Protein AF-A0A202DXR7-F1 (afdb_monomer_lite)

Radius of gyration: 32.99 Å; chains: 1; bounding box: 79×86×83 Å

Foldseek 3Di:
DDPPPVVVVVVVVVVVVVVVVVVVVVVVVVVVVVCVVPVDDPVVVVVVVVVVVVVVPDDDDDPPPDFDAKAWDDQAFEAEEQPDDDDAAQDCPSPPLLGKDKGFGHQQPTVQAWIKIWYWYDYLWWTKIKIDTQHQDDPPPPPPPVDPVQFKWKWKFWDFQWTWIWIWGAPPDQFTFIKIFTADPVCNDQLAPQCDDPPCPPPPVHRVDIDTQVVVVKGKGWAQDPVNRGIMIMIIGTCVSVDVDSVRRDDQADKIFMDIDTDHNPCPDDGPPSPDDDPPDGGHIYHYHHDNPQDRDAMWMDGGVPDIFRWDWDQPPVPRGTDTDGDDDDDDFAQEDLEQEAEAFPDPDDFPLDCVRADPLRWDWFWDDDDDDATWTWIWGWYDDFWKIKIKIWTFAQAADDPFWWKWKWWQEVHIWTFIDHQPATDIPNHGCVVVVKDKHKDQDPVRRTIMMIIMDTLVVVYVVRTDDPAKTFMKMWGDHPPGDITIYNFDPPDPDQDSVDSVGGHIYGYDHDRPPDRDPRPPPPDGDDDDDDDPPDWDKFADDDDDDDDADPQWDDDGIQTAEEADDDQPLDCPRPDCPRWDKGDSHCVPCVQAFIWIWYWYDYPPDIDIHIRTRHPQAQEDEDPDPPPTHWDWDWGDDQKTKIWIWGAYPPPRDIDIDIDIGGPDPDDDDDDPDDDDDPPDDDHDHDDPPDPDD

pLDDT: mean 71.06, std 22.73, range [22.58, 98.31]

Structure (mmCIF, N/CA/C/O backbone):
data_AF-A0A202DXR7-F1
#
_entry.id   AF-A0A202DXR7-F1
#
loop_
_atom_site.group_PDB
_atom_site.id
_atom_site.type_symbol
_atom_site.label_atom_id
_atom_site.label_alt_id
_atom_site.label_comp_id
_atom_site.label_asym_id
_atom_site.label_entity_id
_atom_site.label_seq_id
_atom_site.pdbx_PDB_ins_code
_atom_site.Cartn_x
_atom_site.Cartn_y
_atom_site.Cartn_z
_atom_site.occupancy
_atom_site.B_iso_or_equiv
_atom_site.auth_seq_id
_atom_site.auth_comp_id
_atom_site.auth_asym_id
_atom_site.auth_atom_id
_atom_site.pdbx_PDB_model_num
ATOM 1 N N . MET A 1 1 ? 44.905 58.513 -48.035 1.00 42.97 1 MET A N 1
ATOM 2 C CA . MET A 1 1 ? 44.696 58.182 -46.609 1.00 42.97 1 MET A CA 1
ATOM 3 C C . MET A 1 1 ? 43.229 58.398 -46.308 1.00 42.97 1 MET A C 1
ATOM 5 O O . MET A 1 1 ? 42.722 59.482 -46.563 1.00 42.97 1 MET A O 1
ATOM 9 N N . ASP A 1 2 ? 42.555 57.321 -45.926 1.00 43.19 2 ASP A N 1
ATOM 10 C CA . ASP A 1 2 ? 41.107 57.145 -46.034 1.00 43.19 2 ASP A CA 1
ATOM 11 C C . ASP A 1 2 ? 40.354 57.804 -44.864 1.00 43.19 2 ASP A C 1
ATOM 13 O O . ASP A 1 2 ? 40.697 57.581 -43.702 1.00 43.19 2 ASP A O 1
ATOM 17 N N . ARG A 1 3 ? 39.363 58.654 -45.163 1.00 46.31 3 ARG A N 1
ATOM 18 C CA . ARG A 1 3 ? 38.649 59.510 -44.186 1.00 46.31 3 ARG A CA 1
ATOM 19 C C . ARG A 1 3 ? 37.476 58.808 -43.482 1.00 46.31 3 ARG A C 1
ATOM 21 O O . ARG A 1 3 ? 36.830 59.425 -42.639 1.00 46.31 3 ARG A O 1
ATOM 28 N N . ASP A 1 4 ? 37.223 57.536 -43.786 1.00 56.22 4 ASP A N 1
ATOM 29 C CA . ASP A 1 4 ? 36.010 56.831 -43.350 1.00 56.22 4 ASP A CA 1
ATOM 30 C C . ASP A 1 4 ? 36.151 55.993 -42.064 1.00 56.22 4 ASP A C 1
ATOM 32 O O . ASP A 1 4 ? 35.148 55.600 -41.461 1.00 56.22 4 ASP A O 1
ATOM 36 N N . SER A 1 5 ? 37.368 55.746 -41.568 1.00 50.78 5 SER A N 1
ATOM 37 C CA . SER A 1 5 ? 37.558 54.911 -40.370 1.00 50.78 5 SER A CA 1
ATOM 38 C C . SER A 1 5 ? 37.240 55.645 -39.060 1.00 50.78 5 SER A C 1
ATOM 40 O O . SER A 1 5 ? 36.749 55.034 -38.110 1.00 50.78 5 SER A O 1
ATOM 42 N N . THR A 1 6 ? 37.420 56.966 -39.008 1.00 56.97 6 THR A N 1
ATOM 43 C CA . THR A 1 6 ? 37.211 57.767 -37.791 1.00 56.97 6 THR A CA 1
ATOM 44 C C . THR A 1 6 ? 35.728 57.916 -37.436 1.00 56.97 6 THR A C 1
ATOM 46 O O . THR A 1 6 ? 35.364 57.874 -36.264 1.00 56.97 6 THR A O 1
ATOM 49 N N . SER A 1 7 ? 34.842 58.013 -38.430 1.00 64.44 7 SER A N 1
ATOM 50 C CA . SER A 1 7 ? 33.392 58.194 -38.228 1.00 64.44 7 SER A CA 1
ATOM 51 C C . SER A 1 7 ? 32.718 56.965 -37.593 1.00 64.44 7 SER A C 1
ATOM 53 O O . SER A 1 7 ? 31.820 57.099 -36.755 1.00 64.44 7 SER A O 1
ATOM 55 N N . ARG A 1 8 ? 33.190 55.753 -37.919 1.00 65.06 8 ARG A N 1
ATOM 56 C CA . ARG A 1 8 ? 32.649 54.499 -37.369 1.00 65.06 8 ARG A CA 1
ATOM 57 C C . ARG A 1 8 ? 33.002 54.302 -35.898 1.00 65.06 8 ARG A C 1
ATOM 59 O O . ARG A 1 8 ? 32.138 53.901 -35.120 1.00 65.06 8 ARG A O 1
ATOM 66 N N . THR A 1 9 ? 34.227 54.639 -35.505 1.00 70.75 9 THR A N 1
ATOM 67 C CA . THR A 1 9 ? 34.692 54.494 -34.119 1.00 70.75 9 THR A CA 1
ATOM 68 C C . THR A 1 9 ? 33.951 55.441 -33.177 1.00 70.75 9 THR A C 1
ATOM 70 O O . THR A 1 9 ? 33.539 55.029 -32.095 1.00 70.75 9 THR A O 1
ATOM 73 N N . TRP A 1 10 ? 33.668 56.672 -33.618 1.00 76.88 10 TRP A N 1
ATOM 74 C CA . TRP A 1 10 ? 32.883 57.628 -32.830 1.00 76.88 10 TRP A CA 1
ATOM 75 C C . TRP A 1 10 ? 31.425 57.199 -32.647 1.00 76.88 10 TRP A C 1
ATOM 77 O O . TRP A 1 10 ? 30.888 57.338 -31.553 1.00 76.88 10 TRP A O 1
ATOM 87 N N . ARG A 1 11 ? 30.789 56.606 -33.665 1.00 69.75 11 ARG A N 1
ATOM 88 C CA . ARG A 1 11 ? 29.403 56.111 -33.551 1.00 69.75 11 ARG A CA 1
ATOM 89 C C . ARG A 1 11 ? 29.277 54.916 -32.605 1.00 69.75 11 ARG A C 1
ATOM 91 O O . ARG A 1 11 ? 28.307 54.841 -31.856 1.00 69.75 11 ARG A O 1
ATOM 98 N N . ILE A 1 12 ? 30.260 54.014 -32.606 1.00 76.38 12 ILE A N 1
ATOM 99 C CA . ILE A 1 12 ? 30.297 52.865 -31.686 1.00 76.38 12 ILE A CA 1
ATOM 100 C C . ILE A 1 12 ? 30.584 53.335 -30.255 1.00 76.38 12 ILE A C 1
ATOM 102 O O . ILE A 1 12 ? 29.901 52.906 -29.327 1.00 76.38 12 ILE A O 1
ATOM 106 N N . GLY A 1 13 ? 31.525 54.269 -30.077 1.00 83.38 13 GLY A N 1
ATOM 107 C CA . GLY A 1 13 ? 31.811 54.870 -28.772 1.00 83.38 13 GLY A CA 1
ATOM 108 C C . GLY A 1 13 ? 30.601 55.600 -28.185 1.00 83.38 13 GLY A C 1
ATOM 109 O O . GLY A 1 13 ? 30.273 55.406 -27.018 1.00 83.38 13 GLY A O 1
ATOM 110 N N . PHE A 1 14 ? 29.878 56.366 -29.006 1.00 79.12 14 PHE A N 1
ATOM 111 C CA . PHE A 1 14 ? 28.691 57.099 -28.566 1.00 79.12 14 PHE A CA 1
ATOM 112 C C . PHE A 1 14 ? 27.531 56.163 -28.194 1.00 79.12 14 PHE A C 1
ATOM 114 O O . PHE A 1 14 ? 26.875 56.376 -27.178 1.00 79.12 14 PHE A O 1
ATOM 121 N N . ALA A 1 15 ? 27.311 55.085 -28.958 1.00 73.31 15 ALA A N 1
ATOM 122 C CA . ALA A 1 15 ? 26.285 54.086 -28.651 1.00 73.31 15 ALA A CA 1
ATOM 123 C C . ALA A 1 15 ? 26.587 53.299 -27.362 1.00 73.31 15 ALA A C 1
ATOM 125 O O . ALA A 1 15 ? 25.678 53.041 -26.574 1.00 73.31 15 ALA A O 1
ATOM 126 N N . LEU A 1 16 ? 27.858 52.962 -27.114 1.00 73.88 16 LEU A N 1
ATOM 127 C CA . LEU A 1 16 ? 28.284 52.310 -25.871 1.00 73.88 16 LEU A CA 1
ATOM 128 C C . LEU A 1 16 ? 28.135 53.242 -24.665 1.00 73.88 16 LEU A C 1
ATOM 130 O O . LEU A 1 16 ? 27.631 52.818 -23.627 1.00 73.88 16 LEU A O 1
ATOM 134 N N . PHE A 1 17 ? 28.496 54.519 -24.813 1.00 82.00 17 PHE A N 1
ATOM 135 C CA . PHE A 1 17 ? 28.353 55.506 -23.745 1.00 82.00 17 PHE A CA 1
ATOM 136 C C . PHE A 1 17 ? 26.879 55.733 -23.371 1.00 82.00 17 PHE A C 1
ATOM 138 O O . PHE A 1 17 ? 26.528 55.722 -22.192 1.00 82.00 17 PHE A O 1
ATOM 145 N N . PHE A 1 18 ? 25.991 55.840 -24.366 1.00 72.38 18 PHE A N 1
ATOM 146 C CA . PHE A 1 18 ? 24.551 55.994 -24.135 1.00 72.38 18 PHE A CA 1
ATOM 147 C C . PHE A 1 18 ? 23.912 54.729 -23.537 1.00 72.38 18 PHE A C 1
ATOM 149 O O . PHE A 1 18 ? 23.073 54.822 -22.643 1.00 72.38 18 PHE A O 1
ATOM 156 N N . GLY A 1 19 ? 24.346 53.541 -23.975 1.00 76.19 19 GLY A N 1
ATOM 157 C CA . GLY A 1 19 ? 23.908 52.267 -23.400 1.00 76.19 19 GLY A CA 1
ATOM 158 C C . GLY A 1 19 ? 24.301 52.112 -21.927 1.00 76.19 19 GLY A C 1
ATOM 159 O O . GLY A 1 19 ? 23.486 51.667 -21.119 1.00 76.19 19 GLY A O 1
ATOM 160 N N . MET A 1 20 ? 25.511 52.542 -21.551 1.00 70.81 20 MET A N 1
ATOM 161 C CA . MET A 1 20 ? 25.940 52.543 -20.148 1.00 70.81 20 MET A CA 1
ATOM 162 C C . MET A 1 20 ? 25.184 53.570 -19.306 1.00 70.81 20 MET A C 1
ATOM 164 O O . MET A 1 20 ? 24.807 53.243 -18.186 1.00 70.81 20 MET A O 1
ATOM 168 N N . ALA A 1 21 ? 24.908 54.768 -19.829 1.00 69.25 21 ALA A N 1
ATOM 169 C CA . ALA A 1 21 ? 24.145 55.791 -19.109 1.00 69.25 21 ALA A CA 1
ATOM 170 C C . ALA A 1 21 ? 22.704 55.337 -18.803 1.00 69.25 21 ALA A C 1
ATOM 172 O O . ALA A 1 21 ? 22.210 55.548 -17.696 1.00 69.25 21 ALA A O 1
ATOM 173 N N . ILE A 1 22 ? 22.055 54.640 -19.744 1.00 64.56 22 ILE A N 1
ATOM 174 C CA . ILE A 1 22 ? 20.719 54.055 -19.544 1.00 64.56 22 ILE A CA 1
ATOM 175 C C . ILE A 1 22 ? 20.762 52.912 -18.520 1.00 64.56 22 ILE A C 1
ATOM 177 O O . ILE A 1 22 ? 19.885 52.841 -17.660 1.00 64.56 22 ILE A O 1
ATOM 181 N N . MET A 1 23 ? 21.789 52.051 -18.554 1.00 62.31 23 MET A N 1
ATOM 182 C CA . MET A 1 23 ? 21.983 51.033 -17.510 1.00 62.31 23 MET A CA 1
ATOM 183 C C . MET A 1 23 ? 22.217 51.657 -16.132 1.00 62.31 23 MET A C 1
ATOM 185 O O . MET A 1 23 ? 21.653 51.175 -15.155 1.00 62.31 23 MET A O 1
ATOM 189 N N . PHE A 1 24 ? 22.993 52.739 -16.044 1.00 69.44 24 PHE A N 1
ATOM 190 C CA . PHE A 1 24 ? 23.262 53.431 -14.781 1.00 69.44 24 PHE A CA 1
ATOM 191 C C . PHE A 1 24 ? 21.993 54.065 -14.197 1.00 69.44 24 PHE A C 1
ATOM 193 O O . PHE A 1 24 ? 21.744 53.948 -13.001 1.00 69.44 24 PHE A O 1
ATOM 200 N N . ALA A 1 25 ? 21.135 54.651 -15.039 1.00 63.12 25 ALA A N 1
ATOM 201 C CA . ALA A 1 25 ? 19.832 55.170 -14.621 1.00 63.12 25 ALA A CA 1
ATOM 202 C C . ALA A 1 25 ? 18.863 54.053 -14.165 1.00 63.12 25 ALA A C 1
ATOM 204 O O . ALA A 1 25 ? 18.104 54.228 -13.208 1.00 63.12 25 ALA A O 1
ATOM 205 N N . PHE A 1 26 ? 18.915 52.875 -14.801 1.00 56.16 26 PHE A N 1
ATOM 206 C CA . PHE A 1 26 ? 18.119 51.704 -14.406 1.00 56.16 26 PHE A CA 1
ATOM 207 C C . PHE A 1 26 ? 18.614 51.030 -13.119 1.00 56.16 26 PHE A C 1
ATOM 209 O O . PHE A 1 26 ? 17.803 50.495 -12.365 1.00 56.16 26 PHE A O 1
ATOM 216 N N . LEU A 1 27 ? 19.925 51.048 -12.855 1.00 58.19 27 LEU A N 1
ATOM 217 C CA . LEU A 1 27 ? 20.483 50.541 -11.601 1.00 58.19 27 LEU A CA 1
ATOM 218 C C . LEU A 1 27 ? 20.248 51.514 -10.438 1.00 58.19 27 LEU A C 1
ATOM 220 O O . LEU A 1 27 ? 19.835 51.068 -9.370 1.00 58.19 27 LEU A O 1
ATOM 224 N N . ASN A 1 28 ? 20.420 52.825 -10.643 1.00 58.97 28 ASN A N 1
ATOM 225 C CA . ASN A 1 28 ? 20.212 53.812 -9.576 1.00 58.97 28 ASN A CA 1
ATOM 226 C C . ASN A 1 28 ? 18.749 53.904 -9.120 1.00 58.97 28 ASN A C 1
ATOM 228 O O . ASN A 1 28 ? 18.499 53.984 -7.922 1.00 58.97 28 ASN A O 1
ATOM 232 N N . SER A 1 29 ? 17.778 53.781 -10.032 1.00 51.03 29 SER A N 1
ATOM 233 C CA . SER A 1 29 ? 16.348 53.810 -9.669 1.00 51.03 29 SER A CA 1
ATOM 234 C C . SER A 1 29 ? 15.887 52.621 -8.812 1.00 51.03 29 SER A C 1
ATOM 236 O O . SER A 1 29 ? 14.853 52.706 -8.156 1.00 51.03 29 SER A O 1
ATOM 238 N N . ARG A 1 30 ? 16.645 51.514 -8.776 1.00 51.31 30 ARG A N 1
ATOM 239 C CA . ARG A 1 30 ? 16.371 50.376 -7.880 1.00 51.31 30 ARG A CA 1
ATOM 240 C C . ARG A 1 30 ? 17.119 50.446 -6.555 1.00 51.31 30 ARG A C 1
ATOM 242 O O . ARG A 1 30 ? 16.661 49.847 -5.588 1.00 51.31 30 ARG A O 1
ATOM 249 N N . ILE A 1 31 ? 18.244 51.153 -6.514 1.00 52.25 31 ILE A N 1
ATOM 250 C CA . ILE A 1 31 ? 19.050 51.322 -5.303 1.00 52.25 31 ILE A CA 1
ATOM 251 C C . ILE A 1 31 ? 18.395 52.353 -4.375 1.00 52.25 31 ILE A C 1
ATOM 253 O O . ILE A 1 31 ? 18.285 52.084 -3.184 1.00 52.25 31 ILE A O 1
ATOM 257 N N . GLU A 1 32 ? 17.848 53.454 -4.899 1.00 50.38 32 GLU A N 1
ATOM 258 C CA . GLU A 1 32 ? 17.132 54.441 -4.069 1.00 50.38 32 GLU A CA 1
ATOM 259 C C . GLU A 1 32 ? 15.885 53.848 -3.388 1.00 50.38 32 GLU A C 1
ATOM 261 O O . GLU A 1 32 ? 15.656 54.106 -2.213 1.00 50.38 32 GLU A O 1
ATOM 266 N N . TYR A 1 33 ? 15.151 52.949 -4.058 1.00 50.06 33 TYR A N 1
ATOM 267 C CA . TYR A 1 33 ? 13.984 52.269 -3.470 1.00 50.06 33 TYR A CA 1
ATOM 268 C C . TYR A 1 33 ? 14.343 51.320 -2.309 1.00 50.06 33 TYR A C 1
ATOM 270 O O . TYR A 1 33 ? 13.534 51.093 -1.413 1.00 50.06 33 TYR A O 1
ATOM 278 N N . VAL A 1 34 ? 15.552 50.747 -2.321 1.00 45.81 34 VAL A N 1
ATOM 279 C CA . VAL A 1 34 ? 16.030 49.836 -1.267 1.00 45.81 34 VAL A CA 1
ATOM 280 C C . VAL A 1 34 ? 16.657 50.611 -0.109 1.00 45.81 34 VAL A C 1
ATOM 282 O O . VAL A 1 34 ? 16.481 50.209 1.037 1.00 45.81 34 VAL A O 1
ATOM 285 N N . LEU A 1 35 ? 17.336 51.727 -0.385 1.00 51.41 35 LEU A N 1
ATOM 286 C CA . LEU A 1 35 ? 17.946 52.574 0.643 1.00 51.41 35 LEU A CA 1
ATOM 287 C C . LEU A 1 35 ? 16.897 53.379 1.438 1.00 51.41 35 LEU A C 1
ATOM 289 O O . LEU A 1 35 ? 17.038 53.507 2.653 1.00 51.41 35 LEU A O 1
ATOM 293 N N . ASP A 1 36 ? 15.799 53.815 0.806 1.00 53.91 36 ASP A N 1
ATOM 294 C CA . ASP A 1 36 ? 14.662 54.445 1.508 1.00 53.91 36 ASP A CA 1
ATOM 295 C C . ASP A 1 36 ? 13.905 53.460 2.418 1.00 53.91 36 ASP A C 1
ATOM 297 O O . ASP A 1 36 ? 13.367 53.848 3.453 1.00 53.91 36 ASP A O 1
ATOM 301 N N . ALA A 1 37 ? 13.875 52.169 2.064 1.00 53.44 37 ALA A N 1
ATOM 302 C CA . ALA A 1 37 ? 13.180 51.140 2.840 1.00 53.44 37 ALA A CA 1
ATOM 303 C C . ALA A 1 37 ? 13.961 50.673 4.084 1.00 53.44 37 ALA A C 1
ATOM 305 O O . ALA A 1 37 ? 13.366 50.085 4.989 1.00 53.44 37 ALA A O 1
ATOM 306 N N . THR A 1 38 ? 15.276 50.906 4.133 1.00 57.97 38 THR A N 1
ATOM 307 C CA . THR A 1 38 ? 16.163 50.412 5.202 1.00 57.97 38 THR A CA 1
ATOM 308 C C . THR A 1 38 ? 16.815 51.518 6.030 1.00 57.97 38 THR A C 1
ATOM 310 O O . THR A 1 38 ? 17.361 51.223 7.090 1.00 57.97 38 THR A O 1
ATOM 313 N N . GLY A 1 39 ? 16.755 52.782 5.595 1.00 55.62 39 GLY A N 1
ATOM 314 C CA . GLY A 1 39 ? 17.300 53.924 6.337 1.00 55.62 39 GLY A CA 1
ATOM 315 C C . GLY A 1 39 ? 18.829 53.940 6.457 1.00 55.62 39 GLY A C 1
ATOM 316 O O . GLY A 1 39 ? 19.360 54.674 7.288 1.00 55.62 39 GLY A O 1
ATOM 317 N N . MET A 1 40 ? 19.542 53.141 5.657 1.00 60.59 40 MET A N 1
ATOM 318 C CA . MET A 1 40 ? 21.007 53.034 5.687 1.00 60.59 40 MET A CA 1
ATOM 319 C C . MET A 1 40 ? 21.645 53.802 4.529 1.00 60.59 40 MET A C 1
ATOM 321 O O . MET A 1 40 ? 21.106 53.846 3.422 1.00 60.59 40 MET A O 1
ATOM 325 N N . SER A 1 41 ? 22.828 54.382 4.752 1.00 67.31 41 SER A N 1
ATOM 326 C CA . SER A 1 41 ? 23.596 54.994 3.670 1.00 67.31 41 SER A CA 1
ATOM 327 C C . SER A 1 41 ? 24.379 53.921 2.905 1.00 67.31 41 SER A C 1
ATOM 329 O O . SER A 1 41 ? 24.856 52.945 3.482 1.00 67.31 41 SER A O 1
ATOM 331 N N . GLY A 1 42 ? 24.574 54.098 1.594 1.00 56.09 42 GLY A N 1
ATOM 332 C CA . GLY A 1 42 ? 25.324 53.138 0.765 1.00 56.09 42 GLY A CA 1
ATOM 333 C C . GLY A 1 42 ? 26.788 52.917 1.187 1.00 56.09 42 GLY A C 1
ATOM 334 O O . GLY A 1 42 ? 27.439 52.012 0.672 1.00 56.09 42 GLY A O 1
ATOM 335 N N . ARG A 1 43 ? 27.310 53.727 2.118 1.00 54.81 43 ARG A N 1
ATOM 336 C CA . ARG A 1 43 ? 28.653 53.600 2.693 1.00 54.81 43 ARG A CA 1
ATOM 337 C C . ARG A 1 43 ? 28.709 52.557 3.816 1.00 54.81 43 ARG A C 1
ATOM 339 O O . ARG A 1 43 ? 29.696 51.835 3.903 1.00 54.81 43 ARG A O 1
ATOM 346 N N . ASP A 1 44 ? 27.629 52.415 4.582 1.00 59.16 44 ASP A N 1
ATOM 347 C CA . ASP A 1 44 ? 27.552 51.501 5.729 1.00 59.16 44 ASP A CA 1
ATOM 348 C C . ASP A 1 44 ? 27.570 50.029 5.274 1.00 59.16 44 ASP A C 1
ATOM 350 O O . ASP A 1 44 ? 28.234 49.187 5.872 1.00 59.16 44 ASP A O 1
ATOM 354 N N . LEU A 1 45 ? 26.947 49.740 4.125 1.00 52.22 45 LEU A N 1
ATOM 355 C CA . LEU A 1 45 ? 26.874 48.393 3.544 1.00 52.22 45 LEU A CA 1
ATOM 356 C C . LEU A 1 45 ? 28.231 47.864 3.036 1.00 52.22 45 LEU A C 1
ATOM 358 O O . LEU A 1 45 ? 28.455 46.657 2.969 1.00 52.22 45 LEU A O 1
ATOM 362 N N . VAL A 1 46 ? 29.130 48.764 2.626 1.00 56.19 46 VAL A N 1
ATOM 363 C CA . VAL A 1 46 ? 30.448 48.405 2.073 1.00 56.19 46 VAL A CA 1
ATOM 364 C C . VAL A 1 46 ? 31.467 48.181 3.190 1.00 56.19 46 VAL A C 1
ATOM 366 O O . VAL A 1 46 ? 32.336 47.318 3.062 1.00 56.19 46 VAL A O 1
ATOM 369 N N . GLU A 1 47 ? 31.355 48.922 4.294 1.00 55.53 47 GLU A N 1
ATOM 370 C CA . GLU A 1 47 ? 32.254 48.790 5.444 1.00 55.53 47 GLU A CA 1
ATOM 371 C C . GLU A 1 47 ? 31.936 47.533 6.282 1.00 55.53 47 GLU A C 1
ATOM 373 O O . GLU A 1 47 ? 32.865 46.865 6.736 1.00 55.53 47 GLU A O 1
ATOM 378 N N . GLU A 1 48 ? 30.665 47.122 6.376 1.00 52.06 48 GLU A N 1
ATOM 379 C CA . GLU A 1 48 ? 30.247 45.878 7.048 1.00 52.06 48 GLU A CA 1
ATOM 380 C C . GLU A 1 48 ? 30.731 44.618 6.299 1.00 52.06 48 GLU A C 1
ATOM 382 O O . GLU A 1 48 ? 31.312 43.708 6.893 1.00 52.06 48 GLU A O 1
ATOM 387 N N . HIS A 1 49 ? 30.630 44.605 4.964 1.00 45.94 49 HIS A N 1
ATOM 388 C CA . HIS A 1 49 ? 31.092 43.475 4.144 1.00 45.94 49 HIS A CA 1
ATOM 389 C C . HIS A 1 49 ? 32.625 43.368 4.051 1.00 45.94 49 HIS A C 1
ATOM 391 O O . HIS A 1 49 ? 33.173 42.279 3.870 1.00 45.94 49 HIS A O 1
ATOM 397 N N . ALA A 1 50 ? 33.345 44.485 4.190 1.00 47.50 50 ALA A N 1
ATOM 398 C CA . ALA A 1 50 ? 34.808 44.485 4.214 1.00 47.50 50 ALA A CA 1
ATOM 399 C C . ALA A 1 50 ? 35.383 43.947 5.540 1.00 47.50 50 ALA A C 1
ATOM 401 O O . ALA A 1 50 ? 36.513 43.449 5.552 1.00 47.50 50 ALA A O 1
ATOM 402 N N . ALA A 1 51 ? 34.620 44.016 6.636 1.00 44.22 51 ALA A N 1
ATOM 403 C CA . ALA A 1 51 ? 35.006 43.466 7.933 1.00 44.22 51 ALA A CA 1
ATOM 404 C C . ALA A 1 51 ? 34.853 41.933 7.979 1.00 44.22 51 ALA A C 1
ATOM 406 O O . ALA A 1 51 ? 35.780 41.247 8.408 1.00 44.22 51 ALA A O 1
ATOM 407 N N . GLU A 1 52 ? 33.762 41.379 7.437 1.00 43.88 52 GLU A N 1
ATOM 408 C CA . GLU A 1 52 ? 33.509 39.925 7.434 1.00 43.88 52 GLU A CA 1
ATOM 409 C C . GLU A 1 52 ? 34.512 39.125 6.582 1.00 43.88 52 GLU A C 1
ATOM 411 O O . GLU A 1 52 ? 34.867 37.994 6.912 1.00 43.88 52 GLU A O 1
ATOM 416 N N . VAL A 1 53 ? 35.034 39.713 5.501 1.00 42.97 53 VAL A N 1
ATOM 417 C CA . VAL A 1 53 ? 36.001 39.037 4.614 1.00 42.97 53 VAL A CA 1
ATOM 418 C C . VAL A 1 53 ? 37.412 38.993 5.219 1.00 42.97 53 VAL A C 1
ATOM 420 O O . VAL A 1 53 ? 38.220 38.132 4.858 1.00 42.97 53 VAL A O 1
ATOM 423 N N . LYS A 1 54 ? 37.727 39.884 6.167 1.00 38.44 54 LYS A N 1
ATOM 424 C CA . LYS A 1 54 ? 39.072 39.989 6.751 1.00 38.44 54 LYS A CA 1
ATOM 425 C C . LYS A 1 54 ? 39.326 38.968 7.868 1.00 38.44 54 LYS A C 1
ATOM 427 O O . LYS A 1 54 ? 40.464 38.524 8.007 1.00 38.44 54 LYS A O 1
ATOM 432 N N . ASP A 1 55 ? 38.285 38.520 8.569 1.00 42.88 55 ASP A N 1
ATOM 433 C CA . ASP A 1 55 ? 38.398 37.500 9.627 1.00 42.88 55 ASP A CA 1
ATOM 434 C C . ASP A 1 55 ? 38.513 36.060 9.088 1.00 42.88 55 ASP A C 1
ATOM 436 O O . ASP A 1 55 ? 39.034 35.176 9.766 1.00 42.88 55 ASP A O 1
ATOM 440 N N . ALA A 1 56 ? 38.131 35.805 7.832 1.00 42.53 56 ALA A N 1
ATOM 441 C CA . ALA A 1 56 ? 38.140 34.460 7.246 1.00 42.53 56 ALA A CA 1
ATOM 442 C C . ALA A 1 56 ? 39.516 33.963 6.736 1.00 42.53 56 ALA A C 1
ATOM 444 O O . ALA A 1 56 ? 39.605 32.847 6.224 1.00 42.53 56 ALA A O 1
ATOM 445 N N . THR A 1 57 ? 40.595 34.756 6.830 1.00 41.25 57 THR A N 1
ATOM 446 C CA . THR A 1 57 ? 41.895 34.428 6.192 1.00 41.25 57 THR A CA 1
ATOM 447 C C . THR A 1 57 ? 43.098 34.271 7.130 1.00 41.25 57 THR A C 1
ATOM 449 O O . THR A 1 57 ? 44.223 34.133 6.648 1.00 41.25 57 THR A O 1
ATOM 452 N N . GLN A 1 58 ? 42.910 34.178 8.451 1.00 36.41 58 GLN A N 1
ATOM 453 C CA . GLN A 1 58 ? 44.014 33.865 9.373 1.00 36.41 58 GLN A CA 1
ATOM 454 C C . GLN A 1 58 ? 43.972 32.417 9.902 1.00 36.41 58 GLN A C 1
ATOM 456 O O . GLN A 1 58 ? 43.309 32.103 10.880 1.00 36.41 58 GLN A O 1
ATOM 461 N N . GLY A 1 59 ? 44.776 31.544 9.278 1.00 43.69 59 GLY A N 1
ATOM 462 C CA . GLY A 1 59 ? 45.669 30.642 10.023 1.00 43.69 59 GLY A CA 1
ATOM 463 C C . GLY A 1 59 ? 45.162 29.296 10.566 1.00 43.69 59 GLY A C 1
ATOM 464 O O . GLY A 1 59 ? 45.782 28.791 11.498 1.00 43.69 59 GLY A O 1
ATOM 465 N N . GLY A 1 60 ? 44.115 28.682 10.008 1.00 33.09 60 GLY A N 1
ATOM 466 C CA . GLY A 1 60 ? 43.687 27.320 10.374 1.00 33.09 60 GLY A CA 1
ATOM 467 C C . GLY A 1 60 ? 43.869 26.311 9.237 1.00 33.09 60 GLY A C 1
ATOM 468 O O . GLY A 1 60 ? 43.472 26.574 8.106 1.00 33.09 60 GLY A O 1
ATOM 469 N N . GLU A 1 61 ? 44.466 25.155 9.529 1.00 30.05 61 GLU A N 1
ATOM 470 C CA . GLU A 1 61 ? 44.615 24.020 8.610 1.00 30.05 61 GLU A CA 1
ATOM 471 C C . GLU A 1 61 ? 43.240 23.592 8.052 1.00 30.05 61 GLU A C 1
ATOM 473 O O . GLU A 1 61 ? 42.388 23.067 8.770 1.00 30.05 61 GLU A O 1
ATOM 478 N N . VAL A 1 62 ? 42.992 23.847 6.762 1.00 28.00 62 VAL A N 1
ATOM 479 C CA . VAL A 1 62 ? 41.735 23.471 6.101 1.00 28.00 62 VAL A CA 1
ATOM 480 C C . VAL A 1 62 ? 41.754 21.966 5.835 1.00 28.00 62 VAL A C 1
ATOM 482 O O . VAL A 1 62 ? 42.255 21.504 4.808 1.00 28.00 62 VAL A O 1
ATOM 485 N N . LYS A 1 63 ? 41.162 21.182 6.742 1.00 26.64 63 LYS A N 1
ATOM 486 C CA . LYS A 1 63 ? 40.647 19.856 6.387 1.00 26.64 63 LYS A CA 1
ATOM 487 C C . LYS A 1 63 ? 39.544 20.054 5.350 1.00 26.64 63 LYS A C 1
ATOM 489 O O . LYS A 1 63 ? 38.454 20.517 5.668 1.00 26.64 63 LYS A O 1
ATOM 494 N N . LEU A 1 64 ? 39.838 19.711 4.098 1.00 22.86 64 LEU A N 1
ATOM 495 C CA . LEU A 1 64 ? 38.834 19.537 3.051 1.00 22.86 64 LEU A CA 1
ATOM 496 C C . LEU A 1 64 ? 37.929 18.357 3.436 1.00 22.86 64 LEU A C 1
ATOM 498 O O . LEU A 1 64 ? 38.168 17.218 3.037 1.00 22.86 64 LEU A O 1
ATOM 502 N N . GLU A 1 65 ? 36.892 18.620 4.227 1.00 24.92 65 GLU A N 1
ATOM 503 C CA . GLU A 1 65 ? 35.765 17.703 4.346 1.00 24.92 65 GLU A CA 1
ATOM 504 C C . GLU A 1 65 ? 35.038 17.688 2.999 1.00 24.92 65 GLU A C 1
ATOM 506 O O . GLU A 1 65 ? 34.473 18.689 2.551 1.00 24.92 65 GLU A O 1
ATOM 511 N N . MET A 1 66 ? 35.113 16.556 2.294 1.00 23.19 66 MET A N 1
ATOM 512 C CA . MET A 1 66 ? 34.339 16.383 1.071 1.00 23.19 66 MET A CA 1
ATOM 513 C C . MET A 1 66 ? 32.843 16.405 1.424 1.00 23.19 66 MET A C 1
ATOM 515 O O . MET A 1 66 ? 32.439 15.682 2.335 1.00 23.19 66 MET A O 1
ATOM 519 N N . PRO A 1 67 ? 32.001 17.163 0.699 1.00 26.38 67 PRO A N 1
ATOM 520 C CA . PRO A 1 67 ? 30.563 17.152 0.930 1.00 26.38 67 PRO A CA 1
ATOM 521 C C . PRO A 1 67 ? 30.009 15.737 0.718 1.00 26.38 67 PRO A C 1
ATOM 523 O O . PRO A 1 67 ? 30.242 15.111 -0.325 1.00 26.38 67 PRO A O 1
ATOM 526 N N . THR A 1 68 ? 29.279 15.236 1.715 1.00 33.22 68 THR A N 1
ATOM 527 C CA . THR A 1 68 ? 28.546 13.968 1.675 1.00 33.22 68 THR A CA 1
ATOM 528 C C . THR A 1 68 ? 27.584 13.982 0.485 1.00 33.22 68 THR A C 1
ATOM 530 O O . THR A 1 68 ? 26.749 14.872 0.326 1.00 33.22 68 THR A O 1
ATOM 533 N N . ARG A 1 69 ? 27.760 13.032 -0.439 1.00 31.70 69 ARG A N 1
ATOM 534 C CA . ARG A 1 69 ? 26.947 12.933 -1.659 1.00 31.70 69 ARG A CA 1
ATOM 535 C C . ARG A 1 69 ? 25.588 12.300 -1.339 1.00 31.70 69 ARG A C 1
ATOM 537 O O . ARG A 1 69 ? 25.532 11.440 -0.467 1.00 31.70 69 ARG A O 1
ATOM 544 N N . PRO A 1 70 ? 24.507 12.673 -2.048 1.00 31.61 70 PRO A N 1
ATOM 545 C CA . PRO A 1 70 ? 23.193 12.108 -1.793 1.00 31.61 70 PRO A CA 1
ATOM 546 C C . PRO A 1 70 ? 23.079 10.651 -2.249 1.00 31.61 70 PRO A C 1
ATOM 548 O O . PRO A 1 70 ? 23.252 10.369 -3.437 1.00 31.61 70 PRO A O 1
ATOM 551 N N . TYR A 1 71 ? 22.728 9.753 -1.327 1.00 40.94 71 TYR A N 1
ATOM 552 C CA . TYR A 1 71 ? 22.480 8.333 -1.598 1.00 40.94 71 TYR A CA 1
ATOM 553 C C . TYR A 1 71 ? 20.978 8.022 -1.624 1.00 40.94 71 TYR A C 1
ATOM 555 O O . TYR A 1 71 ? 20.170 8.694 -0.979 1.00 40.94 71 TYR A O 1
ATOM 563 N N . LEU A 1 72 ? 20.615 6.994 -2.391 1.00 37.56 72 LEU A N 1
ATOM 564 C CA . LEU A 1 72 ? 19.276 6.415 -2.434 1.00 37.56 72 LEU A CA 1
ATOM 565 C C . LEU A 1 72 ? 19.201 5.237 -1.473 1.00 37.56 72 LEU A C 1
ATOM 567 O O . LEU A 1 72 ? 19.932 4.264 -1.645 1.00 37.56 72 LEU A O 1
ATOM 571 N N . TRP A 1 73 ? 18.302 5.319 -0.497 1.00 39.16 73 TRP A N 1
ATOM 572 C CA . TRP A 1 73 ? 18.059 4.244 0.459 1.00 39.16 73 TRP A CA 1
ATOM 573 C C . TRP A 1 73 ? 16.632 3.715 0.294 1.00 39.16 73 TRP A C 1
ATOM 575 O O . TRP A 1 73 ? 15.670 4.483 0.355 1.00 39.16 73 TRP A O 1
ATOM 585 N N . ASN A 1 74 ? 16.491 2.406 0.069 1.00 49.66 74 ASN A N 1
ATOM 586 C CA . ASN A 1 74 ? 15.196 1.724 0.042 1.00 49.66 74 ASN A CA 1
ATOM 587 C C . ASN A 1 74 ? 14.960 1.083 1.417 1.00 49.66 74 ASN A C 1
ATOM 589 O O . ASN A 1 74 ? 15.703 0.194 1.822 1.00 49.66 74 ASN A O 1
ATOM 593 N N . GLY A 1 75 ? 13.921 1.527 2.134 1.00 49.94 75 GLY A N 1
ATOM 594 C CA . GLY A 1 75 ? 13.600 1.108 3.510 1.00 49.94 75 GLY A CA 1
ATOM 595 C C . GLY A 1 75 ? 13.003 -0.301 3.659 1.00 49.94 75 GLY A C 1
ATOM 596 O O . GLY A 1 75 ? 12.195 -0.519 4.556 1.00 49.94 75 GLY A O 1
ATOM 597 N N . GLY A 1 76 ? 13.342 -1.221 2.759 1.00 69.75 76 GLY A N 1
ATOM 598 C CA . GLY A 1 76 ? 12.818 -2.584 2.689 1.00 69.75 76 GLY A CA 1
ATOM 599 C C . GLY A 1 76 ? 12.524 -2.996 1.247 1.00 69.75 76 GLY A C 1
ATOM 600 O O . GLY A 1 76 ? 12.065 -2.179 0.447 1.00 69.75 76 GLY A O 1
ATOM 601 N N . MET A 1 77 ? 12.794 -4.254 0.908 1.00 83.75 77 MET A N 1
ATOM 602 C CA . MET A 1 77 ? 12.364 -4.877 -0.345 1.00 83.75 77 MET A CA 1
ATOM 603 C C . MET A 1 77 ? 11.301 -5.935 -0.069 1.00 83.75 77 MET A C 1
ATOM 605 O O . MET A 1 77 ? 11.187 -6.459 1.039 1.00 83.75 77 MET A O 1
ATOM 609 N N . VAL A 1 78 ? 10.510 -6.249 -1.088 1.00 86.94 78 VAL A N 1
ATOM 610 C CA . VAL A 1 78 ? 9.505 -7.309 -1.026 1.00 86.94 78 VAL A CA 1
ATOM 611 C C . VAL A 1 78 ? 9.870 -8.371 -2.055 1.00 86.94 78 VAL A C 1
ATOM 613 O O . VAL A 1 78 ? 10.052 -8.061 -3.230 1.00 86.94 78 VAL A O 1
ATOM 616 N N . SER A 1 79 ? 9.961 -9.622 -1.614 1.00 91.06 79 SER A N 1
ATOM 617 C CA . SER A 1 79 ? 9.983 -10.786 -2.491 1.00 91.06 79 SER A CA 1
ATOM 618 C C . SER A 1 79 ? 8.564 -11.326 -2.612 1.00 91.06 79 SER A C 1
ATOM 620 O O . SER A 1 79 ? 7.915 -11.612 -1.604 1.00 91.06 79 SER A O 1
ATOM 622 N N . LEU A 1 80 ? 8.052 -11.421 -3.838 1.00 91.69 80 LEU A N 1
ATOM 623 C CA . LEU A 1 80 ? 6.693 -11.899 -4.094 1.00 91.69 80 LEU A CA 1
ATOM 624 C C . LEU A 1 80 ? 6.701 -13.394 -4.385 1.00 91.69 80 LEU A C 1
ATOM 626 O O . LEU A 1 80 ? 7.521 -13.864 -5.176 1.00 91.69 80 LEU A O 1
ATOM 630 N N . ARG A 1 81 ? 5.754 -14.136 -3.809 1.00 92.69 81 ARG A N 1
ATOM 631 C CA . ARG A 1 81 ? 5.619 -15.551 -4.138 1.00 92.69 81 ARG A CA 1
ATOM 632 C C . ARG A 1 81 ? 5.183 -15.708 -5.586 1.00 92.69 81 ARG A C 1
ATOM 634 O O . ARG A 1 81 ? 4.213 -15.074 -6.033 1.00 92.69 81 ARG A O 1
ATOM 641 N N . ASN A 1 82 ? 5.883 -16.552 -6.327 1.00 88.75 82 ASN A N 1
ATOM 642 C CA . ASN A 1 82 ? 5.445 -16.998 -7.630 1.00 88.75 82 ASN A CA 1
ATOM 643 C C . ASN A 1 82 ? 4.571 -18.240 -7.486 1.00 88.75 82 ASN A C 1
ATOM 645 O O . ASN A 1 82 ? 4.924 -19.175 -6.779 1.00 88.75 82 ASN A O 1
ATOM 649 N N . SER A 1 83 ? 3.426 -18.248 -8.161 1.00 80.81 83 SER A N 1
ATOM 650 C CA . SER A 1 83 ? 2.520 -19.403 -8.190 1.00 80.81 83 SER A CA 1
ATOM 651 C C . SER A 1 83 ? 2.777 -20.325 -9.388 1.00 80.81 83 SER A C 1
ATOM 653 O O . SER A 1 83 ? 2.082 -21.322 -9.546 1.00 80.81 83 SER A O 1
ATOM 655 N N . GLY A 1 84 ? 3.727 -19.969 -10.256 1.00 85.94 84 GLY A N 1
ATOM 656 C CA . GLY A 1 84 ? 4.135 -20.751 -11.421 1.00 85.94 84 GLY A CA 1
ATOM 657 C C . GLY A 1 84 ? 5.649 -20.936 -11.472 1.00 85.94 84 GLY A C 1
ATOM 658 O O . GLY A 1 84 ? 6.380 -20.437 -10.621 1.00 85.94 84 GLY A O 1
ATOM 659 N N . GLN A 1 85 ? 6.128 -21.637 -12.494 1.00 82.56 85 GLN A N 1
ATOM 660 C CA . GLN A 1 85 ? 7.559 -21.766 -12.749 1.00 82.56 85 GLN A CA 1
ATOM 661 C C . GLN A 1 85 ? 8.069 -20.487 -13.432 1.00 82.56 85 GLN A C 1
ATOM 663 O O . GLN A 1 85 ? 7.572 -20.138 -14.505 1.00 82.56 85 GLN A O 1
ATOM 668 N N . VAL A 1 86 ? 9.039 -19.790 -12.826 1.00 92.00 86 VAL A N 1
ATOM 669 C CA . VAL A 1 86 ? 9.780 -18.717 -13.519 1.00 92.00 86 VAL A CA 1
ATOM 670 C C . VAL A 1 86 ? 10.703 -19.386 -14.533 1.00 92.00 86 VAL A C 1
ATOM 672 O O . VAL A 1 86 ? 11.444 -20.319 -14.208 1.00 92.00 86 VAL A O 1
ATOM 675 N N . LYS A 1 87 ? 10.652 -18.937 -15.777 1.00 95.88 87 LYS A N 1
ATOM 676 C CA . LYS A 1 87 ? 11.501 -19.407 -16.856 1.00 95.88 87 LYS A CA 1
ATOM 677 C C . LYS A 1 87 ? 12.690 -18.461 -16.991 1.00 95.88 87 LYS A C 1
ATOM 679 O O . LYS A 1 87 ? 12.588 -17.437 -17.649 1.00 95.88 87 LYS A O 1
ATOM 684 N N . VAL A 1 88 ? 13.844 -18.898 -16.486 1.00 95.88 88 VAL A N 1
ATOM 685 C CA . VAL A 1 88 ? 15.105 -18.146 -16.561 1.00 95.88 88 VAL A CA 1
ATOM 686 C C . VAL A 1 88 ? 15.609 -18.038 -18.009 1.00 95.88 88 VAL A C 1
ATOM 688 O O . VAL A 1 88 ? 16.387 -18.870 -18.482 1.00 95.88 88 VAL A O 1
ATOM 691 N N . ASP A 1 89 ? 15.148 -17.028 -18.744 1.00 95.00 89 ASP A N 1
ATOM 692 C CA . ASP A 1 89 ? 15.474 -16.782 -20.153 1.00 95.00 89 ASP A CA 1
ATOM 693 C C . ASP A 1 89 ? 15.993 -15.362 -20.450 1.00 95.00 89 ASP A C 1
ATOM 695 O O . ASP A 1 89 ? 16.272 -15.020 -21.606 1.00 95.00 89 ASP A O 1
ATOM 699 N N . GLY A 1 90 ? 16.237 -14.584 -19.396 1.00 92.38 90 GLY A N 1
ATOM 700 C CA . GLY A 1 90 ? 16.747 -13.220 -19.426 1.00 92.38 90 GLY A CA 1
ATOM 701 C C . GLY A 1 90 ? 15.669 -12.202 -19.782 1.00 92.38 90 GLY A C 1
ATOM 702 O O . GLY A 1 90 ? 16.004 -11.088 -20.183 1.00 92.38 90 GLY A O 1
ATOM 703 N N . LYS A 1 91 ? 14.386 -12.568 -19.698 1.00 92.12 91 LYS A N 1
ATOM 704 C CA . LYS A 1 91 ? 13.262 -11.687 -20.026 1.00 92.12 91 LYS A CA 1
ATOM 705 C C . LYS A 1 91 ? 12.384 -11.475 -18.810 1.00 92.12 91 LYS A C 1
ATOM 707 O O . LYS A 1 91 ? 12.342 -12.249 -17.875 1.00 92.12 91 LYS A O 1
ATOM 712 N N . VAL A 1 92 ? 11.633 -10.387 -18.862 1.00 91.88 92 VAL A N 1
ATOM 713 C CA . VAL A 1 92 ? 10.836 -9.906 -17.732 1.00 91.88 92 VAL A CA 1
ATOM 714 C C . VAL A 1 92 ? 9.381 -10.417 -17.735 1.00 91.88 92 VAL A C 1
ATOM 716 O O . VAL A 1 92 ? 8.551 -9.953 -16.961 1.00 91.88 92 VAL A O 1
ATOM 719 N N . ARG A 1 93 ? 9.004 -11.299 -18.670 1.00 88.88 93 ARG A N 1
ATOM 720 C CA . ARG A 1 93 ? 7.584 -11.550 -19.018 1.00 88.88 93 ARG A CA 1
ATOM 721 C C . ARG A 1 93 ? 6.795 -12.283 -17.935 1.00 88.88 93 ARG A C 1
ATOM 723 O O . ARG A 1 93 ? 5.587 -12.117 -17.847 1.00 88.88 93 ARG A O 1
ATOM 730 N N . ASP A 1 94 ? 7.477 -13.092 -17.155 1.00 89.62 94 ASP A N 1
ATOM 731 C CA . ASP A 1 94 ? 6.988 -13.931 -16.066 1.00 89.62 94 ASP A CA 1
ATOM 732 C C . ASP A 1 94 ? 7.242 -13.313 -14.681 1.00 89.62 94 ASP A C 1
ATOM 734 O O . ASP A 1 94 ? 6.948 -13.924 -13.654 1.00 89.62 94 ASP A O 1
ATOM 738 N N . TRP A 1 95 ? 7.728 -12.068 -14.646 1.00 91.62 95 TRP A N 1
ATOM 739 C CA . TRP A 1 95 ? 8.049 -11.356 -13.417 1.00 91.62 95 TRP A CA 1
ATOM 740 C C . TRP A 1 95 ? 6.895 -10.493 -12.910 1.00 91.62 95 TRP A C 1
ATOM 742 O O . TRP A 1 95 ? 6.310 -9.679 -13.628 1.00 91.62 95 TRP A O 1
ATOM 752 N N . LYS A 1 96 ? 6.639 -10.584 -11.604 1.00 87.31 96 LYS A N 1
ATOM 753 C CA . LYS A 1 96 ? 5.762 -9.668 -10.868 1.00 87.31 96 LYS A CA 1
ATOM 754 C C . LYS A 1 96 ? 6.513 -8.372 -10.545 1.00 87.31 96 LYS A C 1
ATOM 756 O O . LYS A 1 96 ? 7.153 -8.233 -9.503 1.00 87.31 96 LYS A O 1
ATOM 761 N N . LEU A 1 97 ? 6.459 -7.398 -11.456 1.00 87.19 97 LEU A N 1
ATOM 762 C CA . LEU A 1 97 ? 7.246 -6.157 -11.360 1.00 87.19 97 LEU A CA 1
ATOM 763 C C . LEU A 1 97 ? 6.771 -5.145 -10.312 1.00 87.19 97 LEU A C 1
ATOM 765 O O . LEU A 1 97 ? 7.411 -4.109 -10.134 1.00 87.19 97 LEU A O 1
ATOM 769 N N . GLN A 1 98 ? 5.691 -5.436 -9.590 1.00 80.62 98 GLN A N 1
ATOM 770 C CA . GLN A 1 98 ? 5.107 -4.524 -8.606 1.00 80.62 98 GLN A CA 1
ATOM 771 C C . GLN A 1 98 ? 6.021 -4.280 -7.388 1.00 80.62 98 GLN A C 1
ATOM 773 O O . GLN A 1 98 ? 5.849 -3.284 -6.692 1.00 80.62 98 GLN A O 1
ATOM 778 N N . ALA A 1 99 ? 7.010 -5.151 -7.149 1.00 80.62 99 ALA A N 1
ATOM 779 C CA . ALA A 1 99 ? 7.927 -5.090 -6.006 1.00 80.62 99 ALA A CA 1
ATOM 780 C C . ALA A 1 99 ? 9.389 -4.766 -6.392 1.00 80.62 99 ALA A C 1
ATOM 782 O O . ALA A 1 99 ? 10.332 -5.283 -5.797 1.00 80.62 99 ALA A O 1
ATOM 783 N N . GLY A 1 100 ? 9.588 -3.929 -7.415 1.00 86.19 100 GLY A N 1
ATOM 784 C CA . GLY A 1 100 ? 10.923 -3.512 -7.854 1.00 86.19 100 GLY A CA 1
ATOM 785 C C . GLY A 1 100 ? 11.579 -2.449 -6.970 1.00 86.19 100 GLY A C 1
ATOM 786 O O . GLY A 1 100 ? 10.914 -1.550 -6.459 1.00 86.19 100 GLY A O 1
ATOM 787 N N . ALA A 1 101 ? 12.904 -2.501 -6.866 1.00 85.31 101 ALA A N 1
ATOM 788 C CA . ALA A 1 101 ? 13.740 -1.503 -6.214 1.00 85.31 101 ALA A CA 1
ATOM 789 C C . ALA A 1 101 ? 14.762 -0.928 -7.203 1.00 85.31 101 ALA A C 1
ATOM 791 O O . ALA A 1 101 ? 15.582 -1.653 -7.766 1.00 85.31 101 ALA A O 1
ATOM 792 N N . LEU A 1 102 ? 14.742 0.393 -7.398 1.00 83.88 102 LEU A N 1
ATOM 793 C CA . LEU A 1 102 ? 15.760 1.085 -8.187 1.00 83.88 102 LEU A CA 1
ATOM 794 C C . LEU A 1 102 ? 16.973 1.417 -7.318 1.00 83.88 102 LEU A C 1
ATOM 796 O O . LEU A 1 102 ? 16.851 2.069 -6.282 1.00 83.88 102 LEU A O 1
ATOM 800 N N . TYR A 1 103 ? 18.146 1.041 -7.808 1.00 82.31 103 TYR A N 1
ATOM 801 C CA . TYR A 1 103 ? 19.443 1.379 -7.258 1.00 82.31 103 TYR A CA 1
ATOM 802 C C . TYR A 1 103 ? 20.254 2.219 -8.250 1.00 82.31 103 TYR A C 1
ATOM 804 O O . TYR A 1 103 ? 20.484 1.823 -9.395 1.00 82.31 103 TYR A O 1
ATOM 812 N N . THR A 1 104 ? 20.715 3.396 -7.829 1.00 80.06 104 THR A N 1
ATOM 813 C CA . THR A 1 104 ? 21.616 4.231 -8.635 1.00 80.06 104 THR A CA 1
ATOM 814 C C . THR A 1 104 ? 22.593 4.967 -7.713 1.00 80.06 104 THR A C 1
ATOM 816 O O . THR A 1 104 ? 22.153 5.575 -6.738 1.00 80.06 104 THR A O 1
ATOM 819 N N . PRO A 1 105 ? 23.910 4.936 -7.998 1.00 66.25 105 PRO A N 1
ATOM 820 C CA . PRO A 1 105 ? 24.939 5.475 -7.098 1.00 66.25 105 PRO A CA 1
ATOM 821 C C . PRO A 1 105 ? 24.890 7.006 -6.956 1.00 66.25 105 PRO A C 1
ATOM 823 O O . PRO A 1 105 ? 25.352 7.560 -5.968 1.00 66.25 105 PRO A O 1
ATOM 826 N N . ASP A 1 106 ? 24.328 7.694 -7.947 1.00 71.50 106 ASP A N 1
ATOM 827 C CA . ASP A 1 106 ? 24.038 9.130 -7.947 1.00 71.50 106 ASP A CA 1
ATOM 828 C C . ASP A 1 106 ? 22.748 9.357 -8.747 1.00 71.50 106 ASP A C 1
ATOM 830 O O . ASP A 1 106 ? 22.771 9.338 -9.981 1.00 71.50 106 ASP A O 1
ATOM 834 N N . ALA A 1 107 ? 21.601 9.555 -8.099 1.00 61.91 107 ALA A N 1
ATOM 835 C CA . ALA A 1 107 ? 20.352 9.683 -8.857 1.00 61.91 107 ALA A CA 1
ATOM 836 C C . ALA A 1 107 ? 20.294 10.927 -9.757 1.00 61.91 107 ALA A C 1
ATOM 838 O O . ALA A 1 107 ? 19.551 10.916 -10.743 1.00 61.91 107 ALA A O 1
ATOM 839 N N . ARG A 1 108 ? 21.065 11.982 -9.444 1.00 56.00 108 ARG A N 1
ATOM 840 C CA . ARG A 1 108 ? 21.061 13.238 -10.211 1.00 56.00 108 ARG A CA 1
ATOM 841 C C . ARG A 1 108 ? 21.826 13.092 -11.519 1.00 56.00 108 ARG A C 1
ATOM 843 O O . ARG A 1 108 ? 21.386 13.629 -12.533 1.00 56.00 108 ARG A O 1
ATOM 850 N N . ASN A 1 109 ? 22.942 12.361 -11.505 1.00 57.66 109 ASN A N 1
ATOM 851 C CA . ASN A 1 109 ? 23.791 12.220 -12.688 1.00 57.66 109 ASN A CA 1
ATOM 852 C C . ASN A 1 109 ? 23.759 10.812 -13.286 1.00 57.66 109 ASN A C 1
ATOM 854 O O . ASN A 1 109 ? 23.620 10.686 -14.498 1.00 57.66 109 ASN A O 1
ATOM 858 N N . SER A 1 110 ? 23.857 9.762 -12.469 1.00 61.97 110 SER A N 1
ATOM 859 C CA . SER A 1 110 ? 24.120 8.391 -12.935 1.00 61.97 110 SER A CA 1
ATOM 860 C C . SER A 1 110 ? 22.905 7.597 -13.391 1.00 61.97 110 SER A C 1
ATOM 862 O O . SER A 1 110 ? 23.078 6.694 -14.200 1.00 61.97 110 SER A O 1
ATOM 864 N N . SER A 1 111 ? 21.681 7.979 -13.021 1.00 61.47 111 SER A N 1
ATOM 865 C CA . SER A 1 111 ? 20.467 7.254 -13.443 1.00 61.47 111 SER A CA 1
ATOM 866 C C . SER A 1 111 ? 20.318 7.135 -14.970 1.00 61.47 111 SER A C 1
ATOM 868 O O . SER A 1 111 ? 19.722 6.187 -15.477 1.00 61.47 111 SER A O 1
ATOM 870 N N . ALA A 1 112 ? 20.902 8.067 -15.730 1.00 66.00 112 ALA A N 1
ATOM 871 C CA . ALA A 1 112 ? 20.895 8.034 -17.189 1.00 66.00 112 ALA A CA 1
ATOM 872 C C . ALA A 1 112 ? 21.924 7.063 -17.803 1.00 66.00 112 ALA A C 1
ATOM 874 O O . ALA A 1 112 ? 21.740 6.653 -18.954 1.00 66.00 112 ALA A O 1
ATOM 875 N N . PHE A 1 113 ? 22.990 6.701 -17.076 1.00 70.50 113 PHE A N 1
ATOM 876 C CA . PHE A 1 113 ? 24.130 5.956 -17.625 1.00 70.50 113 PHE A CA 1
ATOM 877 C C . PHE A 1 113 ? 24.580 4.716 -16.838 1.00 70.50 113 PHE A C 1
ATOM 879 O O . PHE A 1 113 ? 25.280 3.895 -17.431 1.00 70.50 113 PHE A O 1
ATOM 886 N N . ALA A 1 114 ? 24.195 4.592 -15.566 1.00 79.75 114 ALA A N 1
ATOM 887 C CA . ALA A 1 114 ? 24.615 3.568 -14.615 1.00 79.75 114 ALA A CA 1
ATOM 888 C C . ALA A 1 114 ? 23.554 3.396 -13.502 1.00 79.75 114 ALA A C 1
ATOM 890 O O . ALA A 1 114 ? 23.566 4.122 -12.508 1.00 79.75 114 ALA A O 1
ATOM 891 N N . SER A 1 115 ? 22.634 2.445 -13.660 1.00 87.94 115 SER A N 1
ATOM 892 C CA . SER A 1 115 ? 21.602 2.128 -12.656 1.00 87.94 115 SER A CA 1
ATOM 893 C C . SER A 1 115 ? 21.194 0.662 -12.723 1.00 87.94 115 SER A C 1
ATOM 895 O O . SER A 1 115 ? 21.298 0.058 -13.787 1.00 87.94 115 SER A O 1
ATOM 897 N N . VAL A 1 116 ? 20.660 0.109 -11.637 1.00 90.25 116 VAL A N 1
ATOM 898 C CA . VAL A 1 116 ? 20.114 -1.253 -11.603 1.00 90.25 116 VAL A CA 1
ATOM 899 C C . VAL A 1 116 ? 18.713 -1.246 -11.010 1.00 90.25 116 VAL A C 1
ATOM 901 O O . VAL A 1 116 ? 18.492 -0.657 -9.959 1.00 90.25 116 VAL A O 1
ATOM 904 N N . TRP A 1 117 ? 17.768 -1.900 -11.675 1.00 92.25 117 TRP A N 1
ATOM 905 C CA . TRP A 1 117 ? 16.448 -2.205 -11.123 1.00 92.25 117 TRP A CA 1
ATOM 906 C C . TRP A 1 117 ? 16.422 -3.655 -10.661 1.00 92.25 117 TRP A C 1
ATOM 908 O O . TRP A 1 117 ? 16.524 -4.541 -11.502 1.00 92.25 117 TRP A O 1
ATOM 918 N N . PHE A 1 118 ? 16.285 -3.887 -9.359 1.00 93.38 118 PHE A N 1
ATOM 919 C CA . PHE A 1 118 ? 16.189 -5.219 -8.769 1.00 93.38 118 PHE A CA 1
ATOM 920 C C . PHE A 1 118 ? 14.737 -5.617 -8.528 1.00 93.38 118 PHE A C 1
ATOM 922 O O . PHE A 1 118 ? 13.941 -4.823 -8.036 1.00 93.38 118 PHE A O 1
ATOM 929 N N . HIS A 1 119 ? 14.422 -6.870 -8.814 1.00 94.50 119 HIS A N 1
ATOM 930 C CA . HIS A 1 119 ? 13.174 -7.538 -8.485 1.00 94.50 119 HIS A CA 1
ATOM 931 C C . HIS A 1 119 ? 13.510 -8.896 -7.872 1.00 94.50 119 HIS A C 1
ATOM 933 O O . HIS A 1 119 ? 14.449 -9.566 -8.307 1.00 94.50 119 HIS A O 1
ATOM 939 N N . THR A 1 120 ? 12.743 -9.303 -6.867 1.00 95.38 120 THR A N 1
ATOM 940 C CA . THR A 1 120 ? 12.893 -10.612 -6.224 1.00 95.38 120 THR A CA 1
ATOM 941 C C . THR A 1 120 ? 11.560 -11.330 -6.168 1.00 95.38 120 THR A C 1
ATOM 943 O O . THR A 1 120 ? 10.528 -10.716 -5.886 1.00 95.38 120 THR A O 1
ATOM 946 N N . MET A 1 121 ? 11.595 -12.630 -6.426 1.00 95.81 121 MET A N 1
ATOM 947 C CA . MET A 1 121 ? 10.460 -13.533 -6.268 1.00 95.81 121 MET A CA 1
ATOM 948 C C . MET A 1 121 ? 10.924 -14.799 -5.551 1.00 95.81 121 MET A C 1
ATOM 950 O O . MET A 1 121 ? 12.123 -15.045 -5.409 1.00 95.81 121 MET A O 1
ATOM 954 N N . PHE A 1 122 ? 9.986 -15.610 -5.082 1.00 95.75 122 PHE A N 1
ATOM 955 C CA . PHE A 1 122 ? 10.301 -16.912 -4.502 1.00 95.75 122 PHE A CA 1
ATOM 956 C C . PHE A 1 122 ? 9.188 -17.922 -4.745 1.00 95.75 122 PHE A C 1
ATOM 958 O O . PHE A 1 122 ? 8.033 -17.543 -4.911 1.00 95.75 122 PHE A O 1
ATOM 965 N N . ASP A 1 123 ? 9.522 -19.200 -4.736 1.00 94.50 123 ASP A N 1
ATOM 966 C CA . ASP A 1 123 ? 8.562 -20.291 -4.591 1.00 94.50 123 ASP A CA 1
ATOM 967 C C . ASP A 1 123 ? 9.092 -21.315 -3.579 1.00 94.50 123 ASP A C 1
ATOM 969 O O . ASP A 1 123 ? 9.988 -21.007 -2.787 1.00 94.50 123 ASP A O 1
ATOM 973 N N . ASP A 1 124 ? 8.500 -22.506 -3.564 1.00 92.94 124 ASP A N 1
ATOM 974 C CA . ASP A 1 124 ? 8.857 -23.561 -2.616 1.00 92.94 124 ASP A CA 1
ATOM 975 C C . ASP A 1 124 ? 10.255 -24.149 -2.897 1.00 92.94 124 ASP A C 1
ATOM 977 O O . ASP A 1 124 ? 10.884 -24.696 -1.991 1.00 92.94 124 ASP A O 1
ATOM 981 N N . ASP A 1 125 ? 10.777 -23.987 -4.117 1.00 94.44 125 ASP A N 1
ATOM 982 C CA . ASP A 1 125 ? 12.022 -24.606 -4.575 1.00 94.44 125 ASP A CA 1
ATOM 983 C C . ASP A 1 125 ? 13.171 -23.597 -4.725 1.00 94.44 125 ASP A C 1
ATOM 985 O O . ASP A 1 125 ? 14.332 -23.941 -4.475 1.00 94.44 125 ASP A O 1
ATOM 989 N N . ASN A 1 126 ? 12.876 -22.356 -5.122 1.00 96.00 126 ASN A N 1
ATOM 990 C CA . ASN A 1 126 ? 13.862 -21.375 -5.559 1.00 96.00 126 ASN A CA 1
ATOM 991 C C . ASN A 1 126 ? 13.613 -19.960 -5.025 1.00 96.00 126 ASN A C 1
ATOM 993 O O . ASN A 1 126 ? 12.488 -19.477 -4.872 1.00 96.00 126 ASN A O 1
ATOM 997 N N . PHE A 1 127 ? 14.724 -19.244 -4.874 1.00 96.00 127 PHE A N 1
ATOM 998 C CA . PHE A 1 127 ? 14.776 -17.794 -4.800 1.00 96.00 127 PHE A CA 1
ATOM 999 C C . PHE A 1 127 ? 15.141 -17.222 -6.171 1.00 96.00 127 PHE A C 1
ATOM 1001 O O . PHE A 1 127 ? 16.131 -17.634 -6.782 1.00 96.00 127 PHE A O 1
ATOM 1008 N N . TYR A 1 128 ? 14.367 -16.251 -6.645 1.00 96.25 128 TYR A N 1
ATOM 1009 C CA . TYR A 1 128 ? 14.550 -15.642 -7.955 1.00 96.25 128 TYR A CA 1
ATOM 1010 C C . TYR A 1 128 ? 15.042 -14.204 -7.827 1.00 96.25 128 TYR A C 1
ATOM 1012 O O . TYR A 1 128 ? 14.507 -13.416 -7.042 1.00 96.25 128 TYR A O 1
ATOM 1020 N N . ILE A 1 129 ? 16.017 -13.836 -8.660 1.00 95.94 129 ILE A N 1
ATOM 1021 C CA . ILE A 1 129 ? 16.515 -12.462 -8.794 1.00 95.94 129 ILE A CA 1
ATOM 1022 C C . ILE A 1 129 ? 16.416 -12.034 -10.258 1.00 95.94 129 ILE A C 1
ATOM 1024 O O . ILE A 1 129 ? 16.957 -12.703 -11.133 1.00 95.94 129 ILE A O 1
ATOM 1028 N N . PHE A 1 130 ? 15.795 -10.885 -10.512 1.00 95.94 130 PHE A N 1
ATOM 1029 C CA . PHE A 1 130 ? 15.871 -10.193 -11.793 1.00 95.94 130 PHE A CA 1
ATOM 1030 C C . PHE A 1 130 ? 16.465 -8.814 -11.584 1.00 95.94 130 PHE A C 1
ATOM 1032 O O . PHE A 1 130 ? 16.057 -8.064 -10.697 1.00 95.94 130 PHE A O 1
ATOM 1039 N N . ALA A 1 131 ? 17.443 -8.474 -12.405 1.00 95.06 131 ALA A N 1
ATOM 1040 C CA . ALA A 1 131 ? 18.139 -7.211 -12.343 1.00 95.06 131 ALA A CA 1
ATOM 1041 C C . ALA A 1 131 ? 18.267 -6.623 -13.744 1.00 95.06 131 ALA A C 1
ATOM 1043 O O . ALA A 1 131 ? 19.003 -7.134 -14.586 1.00 95.06 131 ALA A O 1
ATOM 1044 N N . ARG A 1 132 ? 17.600 -5.496 -13.975 1.00 93.56 132 ARG A N 1
ATOM 1045 C CA . ARG A 1 132 ? 17.788 -4.705 -15.189 1.00 93.56 132 ARG A CA 1
ATOM 1046 C C . ARG A 1 132 ? 18.914 -3.716 -14.982 1.00 93.56 132 ARG A C 1
ATOM 1048 O O . ARG A 1 132 ? 18.757 -2.715 -14.279 1.00 93.56 132 ARG A O 1
ATOM 1055 N N . VAL A 1 133 ? 20.049 -3.993 -15.605 1.00 91.19 133 VAL A N 1
ATOM 1056 C CA . VAL A 1 133 ? 21.252 -3.174 -15.524 1.00 91.19 133 VAL A CA 1
ATOM 1057 C C . VAL A 1 133 ? 21.276 -2.210 -16.694 1.00 91.19 133 VAL A C 1
ATOM 1059 O O . VAL A 1 133 ? 21.354 -2.610 -17.851 1.00 91.19 133 VAL A O 1
ATOM 1062 N N . ARG A 1 134 ? 21.267 -0.915 -16.394 1.00 88.69 134 ARG A N 1
ATOM 1063 C CA . ARG A 1 134 ? 21.552 0.142 -17.358 1.00 88.69 134 ARG A CA 1
ATOM 1064 C C . ARG A 1 134 ? 23.033 0.478 -17.283 1.00 88.69 134 ARG A C 1
ATOM 1066 O O . ARG A 1 134 ? 23.473 1.090 -16.313 1.00 88.69 134 ARG A O 1
ATOM 1073 N N . ASP A 1 135 ? 23.779 0.111 -18.316 1.00 86.25 135 ASP A N 1
ATOM 1074 C CA . ASP A 1 135 ? 25.190 0.456 -18.486 1.00 86.25 135 ASP A CA 1
ATOM 1075 C C . ASP A 1 135 ? 25.416 0.883 -19.940 1.00 86.25 135 ASP A C 1
ATOM 1077 O O . ASP A 1 135 ? 25.505 0.074 -20.859 1.00 86.25 135 ASP A O 1
ATOM 1081 N N . THR A 1 136 ? 25.430 2.196 -20.161 1.00 77.62 136 THR A N 1
ATOM 1082 C CA . THR A 1 136 ? 25.332 2.795 -21.508 1.00 77.62 136 THR A CA 1
ATOM 1083 C C . THR A 1 136 ? 26.644 2.831 -22.300 1.00 77.62 136 THR A C 1
ATOM 1085 O O . THR A 1 136 ? 26.670 3.390 -23.399 1.00 77.62 136 THR A O 1
ATOM 1088 N N . ARG A 1 137 ? 27.752 2.279 -21.782 1.00 68.19 137 ARG A N 1
ATOM 1089 C CA . ARG A 1 137 ? 29.003 2.190 -22.556 1.00 68.19 137 ARG A CA 1
ATOM 1090 C C . ARG A 1 137 ? 29.050 0.879 -23.346 1.00 68.19 137 ARG A C 1
ATOM 1092 O O . ARG A 1 137 ? 28.567 -0.142 -22.872 1.00 68.19 137 ARG A O 1
ATOM 1099 N N . PRO A 1 138 ? 29.622 0.903 -24.561 1.00 46.34 138 PRO A N 1
ATOM 1100 C CA . PRO A 1 138 ? 29.549 -0.225 -25.477 1.00 46.34 138 PRO A CA 1
ATOM 1101 C C . PRO A 1 138 ? 30.248 -1.463 -24.902 1.00 46.34 138 PRO A C 1
ATOM 1103 O O . PRO A 1 138 ? 31.398 -1.383 -24.469 1.00 46.34 138 PRO A O 1
ATOM 1106 N N . LYS A 1 139 ? 29.571 -2.616 -25.011 1.00 53.41 139 LYS A N 1
ATOM 1107 C CA . LYS A 1 139 ? 30.029 -3.984 -24.682 1.00 53.41 139 LYS A CA 1
ATOM 1108 C C . LYS A 1 139 ? 31.345 -4.408 -25.358 1.00 53.41 139 LYS A C 1
ATOM 1110 O O . LYS A 1 139 ? 31.899 -5.447 -25.030 1.00 53.41 139 LYS A O 1
ATOM 1115 N N . ASN A 1 140 ? 31.874 -3.589 -26.268 1.00 42.72 140 ASN A N 1
ATOM 1116 C CA . ASN A 1 140 ? 32.995 -3.924 -27.147 1.00 42.72 140 ASN A CA 1
ATOM 1117 C C . ASN A 1 140 ? 34.371 -3.521 -26.604 1.00 42.72 140 ASN A C 1
ATOM 1119 O O . ASN A 1 140 ? 35.358 -3.585 -27.334 1.00 42.72 140 ASN A O 1
ATOM 1123 N N . ALA A 1 141 ? 34.479 -3.119 -25.338 1.00 43.69 141 ALA A N 1
ATOM 1124 C CA . ALA A 1 141 ? 35.778 -3.124 -24.684 1.00 43.69 141 ALA A CA 1
ATOM 1125 C C . ALA A 1 141 ? 36.109 -4.572 -24.290 1.00 43.69 141 ALA A C 1
ATOM 1127 O O . ALA A 1 141 ? 36.025 -4.935 -23.121 1.00 43.69 141 ALA A O 1
ATOM 1128 N N . THR A 1 142 ? 36.525 -5.388 -25.264 1.00 43.38 142 THR A N 1
ATOM 1129 C CA . THR A 1 142 ? 37.334 -6.608 -25.082 1.00 43.38 142 THR A CA 1
ATOM 1130 C C . THR A 1 142 ? 38.697 -6.233 -24.490 1.00 43.38 142 THR A C 1
ATOM 1132 O O . THR A 1 142 ? 39.762 -6.574 -24.993 1.00 43.38 142 THR A O 1
ATOM 1135 N N . VAL A 1 143 ? 38.696 -5.483 -23.392 1.00 45.62 143 VAL A N 1
ATOM 1136 C CA . VAL A 1 143 ? 39.831 -5.486 -22.493 1.00 45.62 143 VAL A CA 1
ATOM 1137 C C . VAL A 1 143 ? 39.741 -6.854 -21.848 1.00 45.62 143 VAL A C 1
ATOM 1139 O O . VAL A 1 143 ? 38.851 -7.101 -21.039 1.00 45.62 143 VAL A O 1
ATOM 1142 N N . VAL A 1 144 ? 40.620 -7.758 -22.275 1.00 46.81 144 VAL A N 1
ATOM 1143 C CA . VAL A 1 144 ? 40.921 -8.998 -21.564 1.00 46.81 144 VAL A CA 1
ATOM 1144 C C . VAL A 1 144 ? 41.418 -8.580 -20.182 1.00 46.81 144 VAL A C 1
ATOM 1146 O O . VAL A 1 144 ? 42.613 -8.400 -19.948 1.00 46.81 144 VAL A O 1
ATOM 1149 N N . LEU A 1 145 ? 40.487 -8.303 -19.274 1.00 47.88 145 LEU A N 1
ATOM 1150 C CA . LEU A 1 145 ? 40.784 -8.144 -17.868 1.00 47.88 145 LEU A CA 1
ATOM 1151 C C . LEU A 1 145 ? 41.167 -9.548 -17.416 1.00 47.88 145 LEU A C 1
ATOM 1153 O O . LEU A 1 145 ? 40.320 -10.427 -17.308 1.00 47.88 145 LEU A O 1
ATOM 1157 N N . LYS A 1 146 ? 42.472 -9.772 -17.229 1.00 55.56 146 LYS A N 1
ATOM 1158 C CA . LYS A 1 146 ? 43.011 -11.043 -16.722 1.00 55.56 146 LYS A CA 1
ATOM 1159 C C . LYS A 1 146 ? 42.497 -11.378 -15.317 1.00 55.56 146 LYS A C 1
ATOM 1161 O O . LYS A 1 146 ? 42.657 -12.506 -14.875 1.00 55.56 146 LYS A O 1
ATOM 1166 N N . ASP A 1 147 ? 41.898 -10.403 -14.639 1.00 65.19 147 ASP A N 1
ATOM 1167 C CA . ASP A 1 147 ? 41.400 -10.522 -13.281 1.00 65.19 147 ASP A CA 1
ATOM 1168 C C . ASP A 1 147 ? 39.859 -10.437 -13.245 1.00 65.19 147 ASP A C 1
ATOM 1170 O O . ASP A 1 147 ? 39.296 -9.362 -13.507 1.00 65.19 147 ASP A O 1
ATOM 1174 N N . PRO A 1 148 ? 39.173 -11.542 -12.887 1.00 61.50 148 PRO A N 1
ATOM 1175 C CA . PRO A 1 148 ? 37.729 -11.589 -12.707 1.00 61.50 148 PRO A CA 1
ATOM 1176 C C . PRO A 1 148 ? 37.173 -10.533 -11.753 1.00 61.50 148 PRO A C 1
ATOM 1178 O O . PRO A 1 148 ? 36.028 -10.105 -11.912 1.00 61.50 148 PRO A O 1
ATOM 1181 N N . ALA A 1 149 ? 37.982 -10.057 -10.803 1.00 64.81 149 ALA A N 1
ATOM 1182 C CA . ALA A 1 149 ? 37.580 -9.026 -9.858 1.00 64.81 149 ALA A CA 1
ATOM 1183 C C . ALA A 1 149 ? 37.260 -7.685 -10.532 1.00 64.81 149 ALA A C 1
ATOM 1185 O O . ALA A 1 149 ? 36.730 -6.799 -9.872 1.00 64.81 149 ALA A O 1
ATOM 1186 N N . HIS A 1 150 ? 37.561 -7.497 -11.820 1.00 69.62 150 HIS A N 1
ATOM 1187 C CA . HIS A 1 150 ? 37.301 -6.252 -12.543 1.00 69.62 150 HIS A CA 1
ATOM 1188 C C . HIS A 1 150 ? 36.068 -6.291 -13.458 1.00 69.62 150 HIS A C 1
ATOM 1190 O O . HIS A 1 150 ? 35.733 -5.252 -14.037 1.00 69.62 150 HIS A O 1
ATOM 1196 N N . PHE A 1 151 ? 35.374 -7.428 -13.583 1.00 74.75 151 PHE A N 1
ATOM 1197 C CA . PHE A 1 151 ? 34.150 -7.490 -14.384 1.00 74.75 151 PHE A CA 1
ATOM 1198 C C . PHE A 1 151 ? 32.991 -6.741 -13.708 1.00 74.75 151 PHE A C 1
ATOM 1200 O O . PHE A 1 151 ? 32.900 -6.717 -12.478 1.00 74.75 151 PHE A O 1
ATOM 1207 N N . PRO A 1 152 ? 32.087 -6.122 -14.488 1.00 80.44 152 PRO A N 1
ATOM 1208 C CA . PRO A 1 152 ? 30.806 -5.670 -13.970 1.00 80.44 152 PRO A CA 1
ATOM 1209 C C . PRO A 1 152 ? 30.019 -6.865 -13.430 1.00 80.44 152 PRO A C 1
ATOM 1211 O O . PRO A 1 152 ? 29.784 -7.823 -14.165 1.00 80.44 152 PRO A O 1
ATOM 1214 N N . TYR A 1 153 ? 29.620 -6.816 -12.163 1.00 85.81 153 TYR A N 1
ATOM 1215 C CA . TYR A 1 153 ? 28.866 -7.883 -11.512 1.00 85.81 153 TYR A CA 1
ATOM 1216 C C . TYR A 1 153 ? 27.711 -7.317 -10.695 1.00 85.81 153 TYR A C 1
ATOM 1218 O O . TYR A 1 153 ? 27.754 -6.182 -10.222 1.00 85.81 153 TYR A O 1
ATOM 1226 N N . LEU A 1 154 ? 26.682 -8.131 -10.524 1.00 88.81 154 LEU A N 1
ATOM 1227 C CA . LEU A 1 154 ? 25.631 -7.957 -9.533 1.00 88.81 154 LEU A CA 1
ATOM 1228 C C . LEU A 1 154 ? 25.969 -8.820 -8.329 1.00 88.81 154 LEU A C 1
ATOM 1230 O O . LEU A 1 154 ? 26.439 -9.942 -8.495 1.00 88.81 154 LEU A O 1
ATOM 1234 N N . GLU A 1 155 ? 25.738 -8.301 -7.134 1.00 90.44 155 GLU A N 1
ATOM 1235 C CA . GLU A 1 155 ? 25.922 -9.023 -5.884 1.00 90.44 155 GLU A CA 1
ATOM 1236 C C . GLU A 1 155 ? 24.640 -8.940 -5.057 1.00 90.44 155 GLU A C 1
ATOM 1238 O O . GLU A 1 155 ? 24.068 -7.864 -4.900 1.00 90.44 155 GLU A O 1
ATOM 1243 N N . VAL A 1 156 ? 24.183 -10.069 -4.528 1.00 89.19 156 VAL A N 1
ATOM 1244 C CA . VAL A 1 156 ? 23.076 -10.134 -3.573 1.00 89.19 156 VAL A CA 1
ATOM 1245 C C . VAL A 1 156 ? 23.556 -10.916 -2.366 1.00 89.19 156 VAL A C 1
ATOM 1247 O O . VAL A 1 156 ? 23.795 -12.116 -2.460 1.00 89.19 156 VAL A O 1
ATOM 1250 N N . ASN A 1 157 ? 23.721 -10.244 -1.233 1.00 88.38 157 ASN A N 1
ATOM 1251 C CA . ASN A 1 157 ? 24.039 -10.895 0.030 1.00 88.38 157 ASN A CA 1
ATOM 1252 C C . ASN A 1 157 ? 22.731 -11.199 0.745 1.00 88.38 157 ASN A C 1
ATOM 1254 O O . ASN A 1 157 ? 21.995 -10.276 1.088 1.00 88.38 157 ASN A O 1
ATOM 1258 N N . LEU A 1 158 ? 22.451 -12.474 0.978 1.00 87.38 158 LEU A N 1
ATOM 1259 C CA . LEU A 1 158 ? 21.261 -12.936 1.672 1.00 87.38 158 LEU A CA 1
ATOM 1260 C C . LEU A 1 158 ? 21.668 -13.541 3.016 1.00 87.38 158 LEU A C 1
ATOM 1262 O O . LEU A 1 158 ? 22.516 -14.432 3.093 1.00 87.38 158 LEU A O 1
ATOM 1266 N N . LYS A 1 159 ? 21.060 -13.052 4.096 1.00 85.44 159 LYS A N 1
ATOM 1267 C CA . LYS A 1 159 ? 21.231 -13.622 5.432 1.00 85.44 159 LYS A CA 1
ATOM 1268 C C . LYS A 1 159 ? 20.126 -14.639 5.703 1.00 85.44 159 LYS A C 1
ATOM 1270 O O . LYS A 1 159 ? 19.046 -14.268 6.157 1.00 85.44 159 LYS A O 1
ATOM 1275 N N . THR A 1 160 ? 20.417 -15.902 5.418 1.00 85.12 160 THR A N 1
ATOM 1276 C CA . THR A 1 160 ? 19.623 -17.069 5.833 1.00 85.12 160 THR A CA 1
ATOM 1277 C C . THR A 1 160 ? 20.234 -17.683 7.108 1.00 85.12 160 THR A C 1
ATOM 1279 O O . THR A 1 160 ? 20.999 -17.018 7.816 1.00 85.12 160 THR A O 1
ATOM 1282 N N . ASP A 1 161 ? 19.934 -18.951 7.412 1.00 83.94 161 ASP A N 1
ATOM 1283 C CA . ASP A 1 161 ? 20.695 -19.739 8.393 1.00 83.94 161 ASP A CA 1
ATOM 1284 C C . ASP A 1 161 ? 22.155 -19.991 7.956 1.00 83.94 161 ASP A C 1
ATOM 1286 O O . ASP A 1 161 ? 22.999 -20.331 8.789 1.00 83.94 161 ASP A O 1
ATOM 1290 N N . GLN A 1 162 ? 22.467 -19.732 6.682 1.00 85.25 162 GLN A N 1
ATOM 1291 C CA . GLN A 1 162 ? 23.802 -19.701 6.104 1.00 85.25 162 GLN A CA 1
ATOM 1292 C C . GLN A 1 162 ? 24.006 -18.434 5.257 1.00 85.25 162 GLN A C 1
ATOM 1294 O O . GLN A 1 162 ? 23.638 -18.391 4.085 1.00 85.25 162 GLN A O 1
ATOM 1299 N N . PRO A 1 163 ? 24.649 -17.396 5.814 1.00 87.06 163 PRO A N 1
ATOM 1300 C CA . PRO A 1 163 ? 25.082 -16.226 5.060 1.00 87.06 163 PRO A CA 1
ATOM 1301 C C . PRO A 1 163 ? 25.702 -16.539 3.697 1.00 87.06 163 PRO A C 1
ATOM 1303 O O . PRO A 1 163 ? 26.722 -17.230 3.622 1.00 87.06 163 PRO A O 1
ATOM 1306 N N . VAL A 1 164 ? 25.128 -15.981 2.633 1.00 90.00 164 VAL A N 1
ATOM 1307 C CA . VAL A 1 164 ? 25.576 -16.242 1.263 1.00 90.00 164 VAL A CA 1
ATOM 1308 C C . VAL A 1 164 ? 25.595 -14.963 0.431 1.00 90.00 164 VAL A C 1
ATOM 1310 O O . VAL A 1 164 ? 24.630 -14.201 0.434 1.00 90.00 164 VAL A O 1
ATOM 1313 N N . ALA A 1 165 ? 26.692 -14.723 -0.292 1.00 90.75 165 ALA A N 1
ATOM 1314 C CA . ALA A 1 165 ? 26.737 -13.742 -1.374 1.00 90.75 165 ALA A CA 1
ATOM 1315 C C . ALA A 1 165 ? 26.574 -14.447 -2.713 1.00 90.75 165 ALA A C 1
ATOM 1317 O O . ALA A 1 165 ? 27.317 -15.369 -3.047 1.00 90.75 165 ALA A O 1
ATOM 1318 N N . ILE A 1 166 ? 25.625 -13.961 -3.497 1.00 92.50 166 ILE A N 1
ATOM 1319 C CA . ILE A 1 166 ? 25.341 -14.404 -4.852 1.00 92.50 166 ILE A CA 1
ATOM 1320 C C . ILE A 1 166 ? 25.952 -13.369 -5.791 1.00 92.50 166 ILE A C 1
ATOM 1322 O O . ILE A 1 166 ? 25.464 -12.242 -5.855 1.00 92.50 166 ILE A O 1
ATOM 1326 N N . ARG A 1 167 ? 26.999 -13.728 -6.536 1.00 93.00 167 ARG A N 1
ATOM 1327 C CA . ARG A 1 167 ? 27.587 -12.866 -7.570 1.00 93.00 167 ARG A CA 1
ATOM 1328 C C . ARG A 1 167 ? 27.224 -13.353 -8.959 1.00 93.00 167 ARG A C 1
ATOM 1330 O O . ARG A 1 167 ? 27.486 -14.502 -9.294 1.00 93.00 167 ARG A O 1
ATOM 1337 N N . CYS A 1 168 ? 26.687 -12.459 -9.778 1.00 90.69 168 CYS A N 1
ATOM 1338 C CA . CYS A 1 168 ? 26.291 -12.736 -11.154 1.00 90.69 168 CYS A CA 1
ATOM 1339 C C . CYS A 1 168 ? 27.006 -11.765 -12.091 1.00 90.69 168 CYS A C 1
ATOM 1341 O O . CYS A 1 168 ? 26.902 -10.550 -11.913 1.00 90.69 168 CYS A O 1
ATOM 1343 N N . TRP A 1 169 ? 27.727 -12.260 -13.094 1.00 88.06 169 TRP A N 1
ATOM 1344 C CA . TRP A 1 169 ? 28.377 -11.386 -14.073 1.00 88.06 169 TRP A CA 1
ATOM 1345 C C . TRP A 1 169 ? 28.434 -11.975 -15.470 1.00 88.06 169 TRP A C 1
ATOM 1347 O O . TRP A 1 169 ? 28.364 -13.186 -15.686 1.00 88.06 169 TRP A O 1
ATOM 1357 N N . ASN A 1 170 ? 28.609 -11.074 -16.432 1.00 81.50 170 ASN A N 1
ATOM 1358 C CA . ASN A 1 170 ? 28.857 -11.426 -17.816 1.00 81.50 170 ASN A CA 1
ATOM 1359 C C . ASN A 1 170 ? 30.373 -11.514 -18.048 1.00 81.50 170 ASN A C 1
ATOM 1361 O O . ASN A 1 170 ? 31.078 -10.510 -17.968 1.00 81.50 170 ASN A O 1
ATOM 1365 N N . ASN A 1 171 ? 30.880 -12.713 -18.327 1.00 77.31 171 ASN A N 1
ATOM 1366 C CA . ASN A 1 171 ? 32.282 -12.958 -18.686 1.00 77.31 171 ASN A CA 1
ATOM 1367 C C . ASN A 1 171 ? 32.512 -12.970 -20.213 1.00 77.31 171 ASN A C 1
ATOM 1369 O O . ASN A 1 171 ? 33.542 -13.455 -20.672 1.00 77.31 171 ASN A O 1
ATOM 1373 N N . GLY A 1 172 ? 31.552 -12.482 -21.004 1.00 70.06 172 GLY A N 1
ATOM 1374 C CA . GLY A 1 172 ? 31.573 -12.536 -22.466 1.00 70.06 172 GLY A CA 1
ATOM 1375 C C . GLY A 1 172 ? 30.993 -13.825 -23.058 1.00 70.06 172 GLY A C 1
ATOM 1376 O O . GLY A 1 172 ? 30.881 -13.919 -24.278 1.00 70.06 172 GLY A O 1
ATOM 1377 N N . HIS A 1 173 ? 30.591 -14.797 -22.232 1.00 65.19 173 HIS A N 1
ATOM 1378 C CA . HIS A 1 173 ? 29.849 -15.975 -22.679 1.00 65.19 173 HIS A CA 1
ATOM 1379 C C . HIS A 1 173 ? 28.336 -15.750 -22.574 1.00 65.19 173 HIS A C 1
ATOM 1381 O O . HIS A 1 173 ? 27.854 -15.073 -21.668 1.00 65.19 173 HIS A O 1
ATOM 1387 N N . VAL A 1 174 ? 27.587 -16.382 -23.484 1.00 60.97 174 VAL A N 1
ATOM 1388 C CA . VAL A 1 174 ? 26.120 -16.272 -23.636 1.00 60.97 174 VAL A CA 1
ATOM 1389 C C . VAL A 1 174 ? 25.344 -16.676 -22.373 1.00 60.97 174 VAL A C 1
ATOM 1391 O O . VAL A 1 174 ? 24.173 -16.321 -22.218 1.00 60.97 174 VAL A O 1
ATOM 1394 N N . ASP A 1 175 ? 25.991 -17.396 -21.462 1.00 75.44 175 ASP A N 1
ATOM 1395 C CA . ASP A 1 175 ? 25.353 -17.892 -20.251 1.00 75.44 175 ASP A CA 1
ATOM 1396 C C . ASP A 1 175 ? 25.778 -17.108 -18.999 1.00 75.44 175 ASP A C 1
ATOM 1398 O O . ASP A 1 175 ? 25.072 -17.151 -18.001 1.00 75.44 175 ASP A O 1
ATOM 1402 N N . GLY A 1 176 ? 26.870 -16.336 -19.017 1.00 85.25 176 GLY A N 1
ATOM 1403 C CA . GLY A 1 176 ? 27.407 -15.671 -17.819 1.00 85.25 176 GLY A CA 1
ATOM 1404 C C . GLY A 1 176 ? 27.875 -16.644 -16.721 1.00 85.25 176 GLY A C 1
ATOM 1405 O O . GLY A 1 176 ? 27.845 -17.864 -16.896 1.00 85.25 176 GLY A O 1
ATOM 1406 N N . VAL A 1 177 ? 28.317 -16.096 -15.585 1.00 88.75 177 VAL A N 1
ATOM 1407 C CA . VAL A 1 177 ? 28.777 -16.843 -14.399 1.00 88.75 177 VAL A CA 1
ATOM 1408 C C . VAL A 1 177 ? 27.960 -16.447 -13.165 1.00 88.75 177 VAL A C 1
ATOM 1410 O O . VAL A 1 177 ? 27.786 -15.255 -12.904 1.00 88.75 177 VAL A O 1
ATOM 1413 N N . MET A 1 178 ? 27.501 -17.445 -12.402 1.00 93.94 178 MET A N 1
ATOM 1414 C CA . MET A 1 178 ? 26.847 -17.277 -11.101 1.00 93.94 178 MET A CA 1
ATOM 1415 C C . MET A 1 178 ? 27.683 -17.962 -10.022 1.00 93.94 178 MET A C 1
ATOM 1417 O O . MET A 1 178 ? 27.969 -19.149 -10.130 1.00 93.94 178 MET A O 1
ATOM 1421 N N . GLN A 1 179 ? 28.073 -17.241 -8.976 1.00 93.88 179 GLN A N 1
ATOM 1422 C CA . GLN A 1 179 ? 28.885 -17.791 -7.891 1.00 93.88 179 GLN A CA 1
ATOM 1423 C C . GLN A 1 179 ? 28.283 -17.523 -6.532 1.00 93.88 179 GLN A C 1
ATOM 1425 O O . GLN A 1 179 ? 27.812 -16.419 -6.260 1.00 93.88 179 GLN A O 1
ATOM 1430 N N . LEU A 1 180 ? 28.362 -18.539 -5.682 1.00 91.56 180 LEU A N 1
ATOM 1431 C CA . LEU A 1 180 ? 27.910 -18.494 -4.305 1.00 91.56 180 LEU A CA 1
ATOM 1432 C C . LEU A 1 180 ? 29.135 -18.488 -3.391 1.00 91.56 180 LEU A C 1
ATOM 1434 O O . LEU A 1 180 ? 30.008 -19.354 -3.494 1.00 91.56 180 LEU A O 1
ATOM 1438 N N . TYR A 1 181 ? 29.197 -17.485 -2.520 1.00 90.38 181 TYR A N 1
ATOM 1439 C CA . TYR A 1 181 ? 30.215 -17.346 -1.485 1.00 90.38 181 TYR A CA 1
ATOM 1440 C C . TYR A 1 181 ? 29.547 -17.525 -0.130 1.00 90.38 181 TYR A C 1
ATOM 1442 O O . TYR A 1 181 ? 28.716 -16.706 0.263 1.00 90.38 181 TYR A O 1
ATOM 1450 N N . TYR A 1 182 ? 29.907 -18.591 0.577 1.00 88.00 182 TYR A N 1
ATOM 1451 C CA . TYR A 1 182 ? 29.360 -18.885 1.896 1.00 88.00 182 TYR A CA 1
ATOM 1452 C C . TYR A 1 182 ? 30.231 -18.283 2.993 1.00 88.00 182 TYR A C 1
ATOM 1454 O O . TYR A 1 182 ? 31.430 -18.565 3.068 1.00 88.00 182 TYR A O 1
ATOM 1462 N N . TYR A 1 183 ? 29.623 -17.501 3.882 1.00 81.00 183 TYR A N 1
ATOM 1463 C CA . TYR A 1 183 ? 30.317 -16.902 5.018 1.00 81.00 183 TYR A CA 1
ATOM 1464 C C . TYR A 1 183 ? 30.054 -17.688 6.299 1.00 81.00 183 TYR A C 1
ATOM 1466 O O . TYR A 1 183 ? 28.983 -18.260 6.510 1.00 81.00 183 TYR A O 1
ATOM 1474 N N . SER A 1 184 ? 31.032 -17.674 7.205 1.00 76.56 184 SER A N 1
ATOM 1475 C CA . SER A 1 184 ? 30.791 -18.095 8.585 1.00 76.56 184 SER A CA 1
ATOM 1476 C C . SER A 1 184 ? 29.723 -17.186 9.219 1.00 76.56 184 SER A C 1
ATOM 1478 O O . SER A 1 184 ? 29.814 -15.966 9.050 1.00 76.56 184 SER A O 1
ATOM 1480 N N . PRO A 1 185 ? 28.766 -17.718 10.007 1.00 68.81 185 PRO A N 1
ATOM 1481 C CA . PRO A 1 185 ? 27.754 -16.911 10.699 1.00 68.81 185 PRO A CA 1
ATOM 1482 C C . PRO A 1 185 ? 28.323 -15.736 11.512 1.00 68.81 185 PRO A C 1
ATOM 1484 O O . PRO A 1 185 ? 27.661 -14.711 11.661 1.00 68.81 185 PRO A O 1
ATOM 1487 N N . ALA A 1 186 ? 29.563 -15.860 12.003 1.00 69.81 186 ALA A N 1
ATOM 1488 C CA . ALA A 1 186 ? 30.254 -14.836 12.789 1.00 69.81 186 ALA A CA 1
ATOM 1489 C C . ALA A 1 186 ? 30.845 -13.671 11.962 1.00 69.81 186 ALA A C 1
ATOM 1491 O O . ALA A 1 186 ? 31.223 -12.649 12.536 1.00 69.81 186 ALA A O 1
ATOM 1492 N N . ARG A 1 187 ? 30.958 -13.809 10.634 1.00 63.41 187 ARG A N 1
ATOM 1493 C CA . ARG A 1 187 ? 31.579 -12.824 9.730 1.00 63.41 187 ARG A CA 1
ATOM 1494 C C . ARG A 1 187 ? 30.738 -12.614 8.466 1.00 63.41 187 ARG A C 1
ATOM 1496 O O . ARG A 1 187 ? 31.256 -12.691 7.356 1.00 63.41 187 ARG A O 1
ATOM 1503 N N . PHE A 1 188 ? 29.438 -12.339 8.626 1.00 59.03 188 PHE A N 1
ATOM 1504 C CA . PHE A 1 188 ? 28.677 -11.708 7.538 1.00 59.03 188 PHE A CA 1
ATOM 1505 C C . PHE A 1 188 ? 29.453 -10.456 7.095 1.00 59.03 188 PHE A C 1
ATOM 1507 O O . PHE A 1 188 ? 29.882 -9.722 7.994 1.00 59.03 188 PHE A O 1
ATOM 1514 N N . PRO A 1 189 ? 29.692 -10.232 5.787 1.00 53.94 189 PRO A N 1
ATOM 1515 C CA . PRO A 1 189 ? 30.525 -9.130 5.323 1.00 53.94 189 PRO A CA 1
ATOM 1516 C C . PRO A 1 189 ? 30.043 -7.831 5.957 1.00 53.94 189 PRO A C 1
ATOM 1518 O O . PRO A 1 189 ? 28.883 -7.436 5.806 1.00 53.94 189 PRO A O 1
ATOM 1521 N N . ARG A 1 190 ? 30.927 -7.222 6.749 1.00 48.97 190 ARG A N 1
ATOM 1522 C CA . ARG A 1 190 ? 30.650 -5.937 7.368 1.00 48.97 190 ARG A CA 1
ATOM 1523 C C . ARG A 1 190 ? 30.890 -4.858 6.308 1.00 48.97 190 ARG A C 1
ATOM 1525 O O . ARG A 1 190 ? 31.919 -4.913 5.633 1.00 48.97 190 ARG A O 1
ATOM 1532 N N . PRO A 1 191 ? 29.970 -3.899 6.129 1.00 44.53 191 PRO A N 1
ATOM 1533 C CA . PRO A 1 191 ? 30.129 -2.850 5.122 1.00 44.53 191 PRO A CA 1
ATOM 1534 C C . PRO A 1 191 ? 31.390 -1.976 5.308 1.00 44.53 191 PRO A C 1
ATOM 1536 O O . PRO A 1 191 ? 31.866 -1.334 4.378 1.00 44.53 191 PRO A O 1
ATOM 1539 N N . ASP A 1 192 ? 31.966 -1.934 6.507 1.00 42.12 192 ASP A N 1
ATOM 1540 C CA . ASP A 1 192 ? 33.164 -1.151 6.827 1.00 42.12 192 ASP A CA 1
ATOM 1541 C C . ASP A 1 192 ? 34.476 -1.782 6.325 1.00 42.12 192 ASP A C 1
ATOM 1543 O O . ASP A 1 192 ? 35.471 -1.067 6.150 1.00 42.12 192 ASP A O 1
ATOM 1547 N N . GLN A 1 193 ? 34.482 -3.084 6.019 1.00 46.59 193 GLN A N 1
ATOM 1548 C CA . GLN A 1 193 ? 35.596 -3.713 5.326 1.00 46.59 193 GLN A CA 1
ATOM 1549 C C . GLN A 1 193 ? 35.540 -3.293 3.858 1.00 46.59 193 GLN A C 1
ATOM 1551 O O . GLN A 1 193 ? 34.822 -3.868 3.039 1.00 46.59 193 GLN A O 1
ATOM 1556 N N . GLU A 1 194 ? 36.321 -2.260 3.519 1.00 41.78 194 GLU A N 1
ATOM 1557 C CA . GLU A 1 194 ? 36.824 -2.105 2.155 1.00 41.78 194 GLU A CA 1
ATOM 1558 C C . GLU A 1 194 ? 37.279 -3.494 1.724 1.00 41.78 194 GLU A C 1
ATOM 1560 O O . GLU A 1 194 ? 38.165 -4.060 2.366 1.00 41.78 194 GLU A O 1
ATOM 1565 N N . GLY A 1 195 ? 36.622 -4.069 0.707 1.00 47.19 195 GLY A N 1
ATOM 1566 C CA . GLY A 1 195 ? 37.098 -5.315 0.125 1.00 47.19 195 GLY A CA 1
ATOM 1567 C C . GLY A 1 195 ? 38.604 -5.154 -0.065 1.00 47.19 195 GLY A C 1
ATOM 1568 O O . GLY A 1 195 ? 39.013 -4.081 -0.526 1.00 47.19 195 GLY A O 1
ATOM 1569 N N . PRO A 1 196 ? 39.398 -6.117 0.419 1.00 40.41 196 PRO A N 1
ATOM 1570 C CA . PRO A 1 196 ? 40.760 -5.861 0.845 1.00 40.41 196 PRO A CA 1
ATOM 1571 C C . PRO A 1 196 ? 41.549 -5.092 -0.210 1.00 40.41 196 PRO A C 1
ATOM 1573 O O . PRO A 1 196 ? 41.357 -5.279 -1.421 1.00 40.41 196 PRO A O 1
ATOM 1576 N N . GLY A 1 197 ? 42.426 -4.197 0.256 1.00 39.94 197 GLY A N 1
ATOM 1577 C CA . GLY A 1 197 ? 43.406 -3.545 -0.607 1.00 39.94 197 GLY A CA 1
ATOM 1578 C C . GLY A 1 197 ? 44.075 -4.592 -1.498 1.00 39.94 197 GLY A C 1
ATOM 1579 O O . GLY A 1 197 ? 44.172 -5.748 -1.107 1.00 39.94 197 GLY A O 1
ATOM 1580 N N . LYS A 1 198 ? 44.480 -4.198 -2.709 1.00 42.09 198 LYS A N 1
ATOM 1581 C CA . LYS A 1 198 ? 44.884 -5.061 -3.842 1.00 42.09 198 LYS A CA 1
ATOM 1582 C C . LYS A 1 198 ? 45.841 -6.239 -3.550 1.00 42.09 198 LYS A C 1
ATOM 1584 O O . LYS A 1 198 ? 46.004 -7.066 -4.441 1.00 42.09 198 LYS A O 1
ATOM 1589 N N . ASP A 1 199 ? 46.408 -6.322 -2.353 1.00 40.09 199 ASP A N 1
ATOM 1590 C CA . ASP A 1 199 ? 47.394 -7.305 -1.920 1.00 40.09 199 ASP A CA 1
ATOM 1591 C C . ASP A 1 199 ? 46.903 -8.231 -0.777 1.00 40.09 199 ASP A C 1
ATOM 1593 O O . ASP A 1 199 ? 47.621 -9.151 -0.405 1.00 40.09 199 ASP A O 1
ATOM 1597 N N . GLU A 1 200 ? 45.678 -8.058 -0.260 1.00 41.72 200 GLU A N 1
ATOM 1598 C CA . GLU A 1 200 ? 45.060 -8.922 0.766 1.00 41.72 200 GLU A CA 1
ATOM 1599 C C . GLU A 1 200 ? 43.821 -9.646 0.211 1.00 41.72 200 GLU A C 1
ATOM 1601 O O . GLU A 1 200 ? 42.763 -9.655 0.827 1.00 41.72 200 GLU A O 1
ATOM 1606 N N . LEU A 1 201 ? 43.889 -10.266 -0.974 1.00 42.22 201 LEU A N 1
ATOM 1607 C CA . LEU A 1 201 ? 42.897 -11.307 -1.294 1.00 42.22 201 LEU A CA 1
ATOM 1608 C C . LEU A 1 201 ? 42.814 -12.224 -0.069 1.00 42.22 201 LEU A C 1
ATOM 1610 O O . LEU A 1 201 ? 43.873 -12.667 0.370 1.00 42.22 201 LEU A O 1
ATOM 1614 N N . PHE A 1 202 ? 41.611 -12.411 0.507 1.00 44.09 202 PHE A N 1
ATOM 1615 C CA . PHE A 1 202 ? 41.393 -13.336 1.625 1.00 44.09 202 PHE A CA 1
ATOM 1616 C C . PHE A 1 202 ? 42.318 -14.527 1.410 1.00 44.09 202 PHE A C 1
ATOM 1618 O O . PHE A 1 202 ? 42.228 -15.131 0.334 1.00 44.09 202 PHE A O 1
ATOM 1625 N N . GLU A 1 203 ? 43.234 -14.812 2.346 1.00 47.34 203 GLU A N 1
ATOM 1626 C CA . GLU A 1 203 ? 43.959 -16.080 2.276 1.00 47.34 203 GLU A CA 1
ATOM 1627 C C . GLU A 1 203 ? 42.884 -17.144 2.031 1.00 47.34 203 GLU A C 1
ATOM 1629 O O . GLU A 1 203 ? 41.840 -17.119 2.696 1.00 47.34 203 GLU A O 1
ATOM 1634 N N . GLU A 1 204 ? 43.053 -17.964 0.985 1.00 48.59 204 GLU A N 1
ATOM 1635 C CA . GLU A 1 204 ? 42.006 -18.864 0.464 1.00 48.59 204 GLU A CA 1
ATOM 1636 C C . GLU A 1 204 ? 41.374 -19.737 1.568 1.00 48.59 204 GLU A C 1
ATOM 1638 O O . GLU A 1 204 ? 40.249 -20.209 1.417 1.00 48.59 204 GLU A O 1
ATOM 1643 N N . ASP A 1 205 ? 42.048 -19.854 2.710 1.00 46.69 205 ASP A N 1
ATOM 1644 C CA . ASP A 1 205 ? 41.629 -20.526 3.933 1.00 46.69 205 ASP A CA 1
ATOM 1645 C C . ASP A 1 205 ? 40.429 -19.885 4.680 1.00 46.69 205 ASP A C 1
ATOM 1647 O O . ASP A 1 205 ? 39.784 -20.568 5.482 1.00 46.69 205 ASP A O 1
ATOM 1651 N N . GLU A 1 206 ? 40.061 -18.614 4.445 1.00 51.88 206 GLU A N 1
ATOM 1652 C CA . GLU A 1 206 ? 38.961 -17.942 5.178 1.00 51.88 206 GLU A CA 1
ATOM 1653 C C . GLU A 1 206 ? 37.602 -17.899 4.441 1.00 51.88 206 GLU A C 1
ATOM 1655 O O . GLU A 1 206 ? 36.546 -17.805 5.084 1.00 51.88 206 GLU A O 1
ATOM 1660 N N . LEU A 1 207 ? 37.583 -18.015 3.107 1.00 53.56 207 LEU A N 1
ATOM 1661 C CA . LEU A 1 207 ? 36.359 -18.212 2.318 1.00 53.56 207 LEU A CA 1
ATOM 1662 C C . LEU A 1 207 ? 36.064 -19.707 2.262 1.00 53.56 207 LEU A C 1
ATOM 1664 O O . LEU A 1 207 ? 36.586 -20.408 1.404 1.00 53.56 207 LEU A O 1
ATOM 1668 N N . ARG A 1 208 ? 35.213 -20.196 3.174 1.00 55.72 208 ARG A N 1
ATOM 1669 C CA . ARG A 1 208 ? 35.041 -21.644 3.368 1.00 55.72 208 ARG A CA 1
ATOM 1670 C C . ARG A 1 208 ? 34.785 -22.400 2.066 1.00 55.72 208 ARG A C 1
ATOM 1672 O O . ARG A 1 208 ? 35.416 -23.430 1.890 1.00 55.72 208 ARG A O 1
ATOM 1679 N N . TYR A 1 209 ? 33.918 -21.905 1.174 1.00 74.44 209 TYR A N 1
ATOM 1680 C CA . TYR A 1 209 ? 33.680 -22.531 -0.132 1.00 74.44 209 TYR A CA 1
ATOM 1681 C C . TYR A 1 209 ? 33.171 -21.516 -1.167 1.00 74.44 209 TYR A C 1
ATOM 1683 O O . TYR A 1 209 ? 32.197 -20.799 -0.922 1.00 74.44 209 TYR A O 1
ATOM 1691 N N . ARG A 1 210 ? 33.812 -21.491 -2.341 1.00 83.88 210 ARG A N 1
ATOM 1692 C CA . ARG A 1 210 ? 33.309 -20.865 -3.572 1.00 83.88 210 ARG A CA 1
ATOM 1693 C C . ARG A 1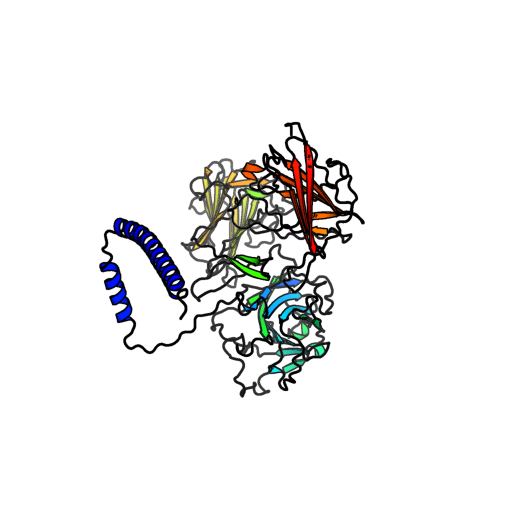 210 ? 32.760 -21.973 -4.457 1.00 83.88 210 ARG A C 1
ATOM 1695 O O . ARG A 1 210 ? 33.505 -22.883 -4.809 1.00 83.88 210 ARG A O 1
ATOM 1702 N N . VAL A 1 211 ? 31.490 -21.886 -4.832 1.00 89.94 211 VAL A N 1
ATOM 1703 C CA . VAL A 1 211 ? 30.851 -22.889 -5.697 1.00 89.94 211 VAL A CA 1
ATOM 1704 C C . VAL A 1 211 ? 30.173 -22.182 -6.866 1.00 89.94 211 VAL A C 1
ATOM 1706 O O . VAL A 1 211 ? 29.618 -21.089 -6.697 1.00 89.94 211 VAL A O 1
ATOM 1709 N N . ASP A 1 212 ? 30.250 -22.766 -8.063 1.00 91.56 212 ASP A N 1
ATOM 1710 C CA . ASP A 1 212 ? 29.418 -22.314 -9.177 1.00 91.56 212 ASP A CA 1
ATOM 1711 C C . ASP A 1 212 ? 27.958 -22.603 -8.820 1.00 91.56 212 ASP A C 1
ATOM 1713 O O . ASP A 1 212 ? 27.589 -23.732 -8.494 1.00 91.56 212 ASP A O 1
ATOM 1717 N N . GLY A 1 213 ? 27.108 -21.578 -8.850 1.00 91.56 213 GLY A N 1
ATOM 1718 C CA . GLY A 1 213 ? 25.703 -21.729 -8.486 1.00 91.56 213 GLY A CA 1
ATOM 1719 C C . GLY A 1 213 ? 24.975 -22.759 -9.351 1.00 91.56 213 GLY A C 1
ATOM 1720 O O . GLY A 1 213 ? 23.999 -23.353 -8.895 1.00 91.56 213 GLY A O 1
ATOM 1721 N N . ARG A 1 214 ? 25.467 -23.025 -10.566 1.00 92.56 214 ARG A N 1
ATOM 1722 C CA . ARG A 1 214 ? 24.926 -24.050 -11.468 1.00 92.56 214 ARG A CA 1
ATOM 1723 C C . ARG A 1 214 ? 25.183 -25.467 -10.996 1.00 92.56 214 ARG A C 1
ATOM 1725 O O . ARG A 1 214 ? 24.300 -26.308 -11.147 1.00 92.56 214 ARG A O 1
ATOM 1732 N N . ASP A 1 215 ? 26.324 -25.713 -10.361 1.00 93.94 215 ASP A N 1
ATOM 1733 C CA . ASP A 1 215 ? 26.652 -27.029 -9.802 1.00 93.94 215 ASP A CA 1
ATOM 1734 C C . ASP A 1 215 ? 25.698 -27.397 -8.653 1.00 93.94 215 ASP A C 1
ATOM 1736 O O . ASP A 1 215 ? 25.484 -28.571 -8.355 1.00 93.94 215 ASP A O 1
ATOM 1740 N N . LEU A 1 216 ? 25.055 -26.393 -8.047 1.00 94.50 216 LEU A N 1
ATOM 1741 C CA . LEU A 1 216 ? 24.029 -26.561 -7.016 1.00 94.50 216 LEU A CA 1
ATOM 1742 C C . LEU A 1 216 ? 22.592 -26.567 -7.570 1.00 94.50 216 LEU A C 1
ATOM 1744 O O . LEU A 1 216 ? 21.626 -26.604 -6.803 1.00 94.50 216 LEU A O 1
ATOM 1748 N N . GLY A 1 217 ? 22.435 -26.583 -8.897 1.00 95.69 217 GLY A N 1
ATOM 1749 C CA . GLY A 1 217 ? 21.146 -26.581 -9.595 1.00 95.69 217 GLY A CA 1
ATOM 1750 C C . GLY A 1 217 ? 20.589 -25.189 -9.895 1.00 95.69 217 GLY A C 1
ATOM 1751 O O . GLY A 1 217 ? 19.442 -25.078 -10.320 1.00 95.69 217 GLY A O 1
ATOM 1752 N N . GLY A 1 218 ? 21.372 -24.133 -9.672 1.00 96.12 218 GLY A N 1
ATOM 1753 C CA . GLY A 1 218 ? 21.001 -22.774 -10.036 1.00 96.12 218 GLY A CA 1
ATOM 1754 C C . GLY A 1 218 ? 20.966 -22.554 -11.547 1.00 96.12 218 GLY A C 1
ATOM 1755 O O . GLY A 1 218 ? 21.730 -23.140 -12.313 1.00 96.12 218 GLY A O 1
ATOM 1756 N N . GLN A 1 219 ? 20.083 -21.666 -11.983 1.00 96.25 219 GLN A N 1
ATOM 1757 C CA . GLN A 1 219 ? 19.944 -21.247 -13.372 1.00 96.25 219 GLN A CA 1
ATOM 1758 C C . GLN A 1 219 ? 20.219 -19.752 -13.466 1.00 96.25 219 GLN A C 1
ATOM 1760 O O . GLN A 1 219 ? 19.836 -18.987 -12.584 1.00 96.25 219 GLN 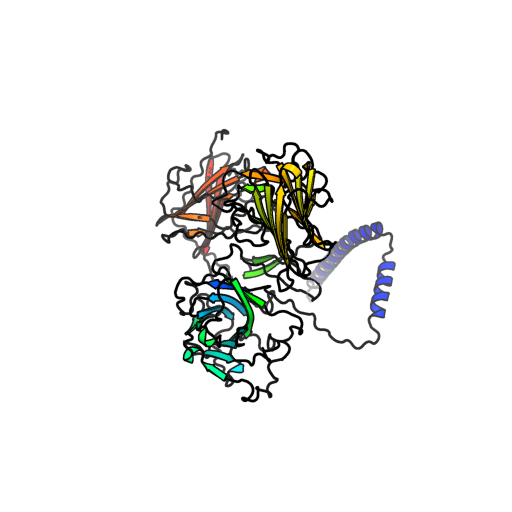A O 1
ATOM 1765 N N . MET A 1 220 ? 20.884 -19.327 -14.536 1.00 95.50 220 MET A N 1
ATOM 1766 C CA . MET A 1 220 ? 21.114 -17.911 -14.793 1.00 95.50 220 MET A CA 1
ATOM 1767 C C . MET A 1 220 ? 21.092 -17.638 -16.286 1.00 95.50 220 MET A C 1
ATOM 1769 O O . MET A 1 220 ? 21.705 -18.386 -17.056 1.00 95.50 220 MET A O 1
ATOM 1773 N N . LYS A 1 221 ? 20.469 -16.525 -16.669 1.00 95.19 221 LYS A N 1
ATOM 1774 C CA . LYS A 1 221 ? 20.556 -15.968 -18.009 1.00 95.19 221 LYS A CA 1
ATOM 1775 C C . LYS A 1 221 ? 20.871 -14.480 -17.966 1.00 95.19 221 LYS A C 1
ATOM 1777 O O . LYS A 1 221 ? 20.351 -13.737 -17.140 1.00 95.19 221 LYS A O 1
ATOM 1782 N N . ILE A 1 222 ? 21.734 -14.052 -18.882 1.00 92.88 222 ILE A N 1
ATOM 1783 C CA . ILE A 1 222 ? 21.997 -12.641 -19.154 1.00 92.88 222 ILE A CA 1
ATOM 1784 C C . ILE A 1 222 ? 21.555 -12.379 -20.587 1.00 92.88 222 ILE A C 1
ATOM 1786 O O . ILE A 1 222 ? 21.989 -13.079 -21.505 1.00 92.88 222 ILE A O 1
ATOM 1790 N N . ALA A 1 223 ? 20.688 -11.392 -20.776 1.00 91.62 223 ALA A N 1
ATOM 1791 C CA . ALA A 1 223 ? 20.201 -10.991 -22.084 1.00 91.62 223 ALA A CA 1
ATOM 1792 C C . ALA A 1 223 ? 20.446 -9.505 -22.316 1.00 91.62 223 ALA A C 1
ATOM 1794 O O . ALA A 1 223 ? 20.405 -8.679 -21.405 1.00 91.62 223 ALA A O 1
ATOM 1795 N N . ASP A 1 224 ? 20.699 -9.154 -23.567 1.00 90.00 224 ASP A N 1
ATOM 1796 C CA . ASP A 1 224 ? 20.727 -7.763 -23.981 1.00 90.00 224 ASP A CA 1
ATOM 1797 C C . ASP A 1 224 ? 19.331 -7.169 -23.802 1.00 90.00 224 ASP A C 1
ATOM 1799 O O . ASP A 1 224 ? 18.347 -7.751 -24.251 1.00 90.00 224 ASP A O 1
ATOM 1803 N N . HIS A 1 225 ? 19.240 -6.014 -23.142 1.00 88.38 225 HIS A N 1
ATOM 1804 C CA . HIS A 1 225 ? 17.956 -5.341 -23.006 1.00 88.38 225 HIS A CA 1
ATOM 1805 C C . HIS A 1 225 ? 17.540 -4.737 -24.360 1.00 88.38 225 HIS A C 1
ATOM 1807 O O . HIS A 1 225 ? 18.373 -4.148 -25.056 1.00 88.38 225 HIS A O 1
ATOM 1813 N N . ASP A 1 226 ? 16.252 -4.822 -24.709 1.00 85.25 226 ASP A N 1
ATOM 1814 C CA . ASP A 1 226 ? 15.701 -4.442 -26.025 1.00 85.25 226 ASP A CA 1
ATOM 1815 C C . ASP A 1 226 ? 16.013 -2.989 -26.452 1.00 85.25 226 ASP A C 1
ATOM 1817 O O . ASP A 1 226 ? 16.052 -2.658 -27.640 1.00 85.25 226 ASP A O 1
ATOM 1821 N N . ASP A 1 227 ? 16.259 -2.089 -25.495 1.00 83.19 227 ASP A N 1
ATOM 1822 C CA . ASP A 1 227 ? 16.602 -0.685 -25.761 1.00 83.19 227 ASP A CA 1
ATOM 1823 C C . ASP A 1 227 ? 18.096 -0.428 -26.056 1.00 83.19 227 ASP A C 1
ATOM 1825 O O . ASP A 1 227 ? 18.463 0.706 -26.379 1.00 83.19 227 ASP A O 1
ATOM 1829 N N . ASN A 1 228 ? 18.944 -1.463 -25.991 1.00 84.12 228 ASN A N 1
ATOM 1830 C CA . ASN A 1 228 ? 20.407 -1.407 -26.109 1.00 84.12 228 ASN A CA 1
ATOM 1831 C C . ASN A 1 228 ? 21.112 -0.507 -25.068 1.00 84.12 228 ASN A C 1
ATOM 1833 O O . ASN A 1 228 ? 22.259 -0.109 -25.275 1.00 84.12 228 ASN A O 1
ATOM 1837 N N . ALA A 1 229 ? 20.462 -0.170 -23.951 1.00 85.25 229 ALA A N 1
ATOM 1838 C CA . ALA A 1 229 ? 21.022 0.661 -22.882 1.00 85.25 229 ALA A CA 1
ATOM 1839 C C . ALA A 1 229 ? 21.611 -0.156 -21.715 1.00 85.25 229 ALA A C 1
ATOM 1841 O O . ALA A 1 229 ? 21.892 0.411 -20.656 1.00 85.25 229 ALA A O 1
ATOM 1842 N N . GLY A 1 230 ? 21.816 -1.463 -21.904 1.00 89.50 230 GLY A N 1
ATOM 1843 C CA . GLY A 1 230 ? 22.422 -2.346 -20.912 1.00 89.50 230 GLY A CA 1
ATOM 1844 C C . GLY A 1 230 ? 22.087 -3.825 -21.126 1.00 89.50 230 GLY A C 1
ATOM 1845 O O . GLY A 1 230 ? 22.196 -4.338 -22.247 1.00 89.50 230 GLY A O 1
ATOM 1846 N N . TYR A 1 231 ? 21.746 -4.524 -20.046 1.00 91.50 231 TYR A N 1
ATOM 1847 C CA . TYR A 1 231 ? 21.422 -5.951 -20.040 1.00 91.50 231 TYR A CA 1
ATOM 1848 C C . TYR A 1 231 ? 20.494 -6.308 -18.871 1.00 91.50 231 TYR A C 1
ATOM 1850 O O . TYR A 1 231 ? 20.538 -5.676 -17.817 1.00 91.50 231 TYR A O 1
ATOM 1858 N N . ASP A 1 232 ? 19.673 -7.332 -19.065 1.00 93.81 232 ASP A N 1
ATOM 1859 C CA . ASP A 1 232 ? 18.857 -7.956 -18.029 1.00 93.81 232 ASP A CA 1
ATOM 1860 C C . ASP A 1 232 ? 19.597 -9.203 -17.511 1.00 93.81 232 ASP A C 1
ATOM 1862 O O . ASP A 1 232 ? 20.171 -9.972 -18.288 1.00 93.81 232 ASP A O 1
ATOM 1866 N N . VAL A 1 233 ? 19.631 -9.379 -16.191 1.00 94.31 233 VAL A N 1
ATOM 1867 C CA . VAL A 1 233 ? 20.158 -10.572 -15.515 1.00 94.31 233 VAL A CA 1
ATOM 1868 C C . VAL A 1 233 ? 19.017 -11.239 -14.781 1.00 94.31 233 VAL A C 1
ATOM 1870 O O . VAL A 1 233 ? 18.312 -10.586 -14.018 1.00 94.31 233 VAL A O 1
ATOM 1873 N N . GLU A 1 234 ? 18.863 -12.534 -14.994 1.00 96.12 234 GLU A N 1
ATOM 1874 C CA . GLU A 1 234 ? 17.823 -13.341 -14.383 1.00 96.12 234 GLU A CA 1
ATOM 1875 C C . GLU A 1 234 ? 18.443 -14.595 -13.771 1.00 96.12 234 GLU A C 1
ATOM 1877 O O . GLU A 1 234 ? 19.200 -15.300 -14.441 1.00 96.12 234 GLU A O 1
ATOM 1882 N N . CYS A 1 235 ? 18.130 -14.868 -12.506 1.00 96.44 235 CYS A N 1
ATOM 1883 C CA . CYS A 1 235 ? 18.661 -15.996 -11.749 1.00 96.44 235 CYS A CA 1
ATOM 1884 C C . CYS A 1 235 ? 17.537 -16.738 -11.023 1.00 96.44 235 CYS A C 1
ATOM 1886 O O . CYS A 1 235 ? 16.675 -16.104 -10.414 1.00 96.44 235 CYS A O 1
ATOM 1888 N N . ALA A 1 236 ? 17.614 -18.067 -11.007 1.00 96.88 236 ALA A N 1
ATOM 1889 C CA . ALA A 1 236 ? 16.879 -18.934 -10.092 1.00 96.88 236 ALA A CA 1
ATOM 1890 C C . ALA A 1 236 ? 17.885 -19.730 -9.265 1.00 96.88 236 ALA A C 1
ATOM 1892 O O . ALA A 1 236 ? 18.784 -20.369 -9.820 1.00 96.88 236 ALA A O 1
ATOM 1893 N N . ILE A 1 237 ? 17.762 -19.672 -7.944 1.00 96.19 237 ILE A N 1
ATOM 1894 C CA . ILE A 1 237 ? 18.725 -20.275 -7.028 1.00 96.19 237 ILE A CA 1
ATOM 1895 C C . ILE A 1 237 ? 17.962 -21.184 -6.069 1.00 96.19 237 ILE A C 1
ATOM 1897 O O . ILE A 1 237 ? 17.154 -20.678 -5.287 1.00 96.19 237 ILE A O 1
ATOM 1901 N N . PRO A 1 238 ? 18.212 -22.503 -6.098 1.00 95.88 238 PRO A N 1
ATOM 1902 C CA . PRO A 1 238 ? 17.528 -23.438 -5.225 1.00 95.88 238 PRO A CA 1
ATOM 1903 C C . PRO A 1 238 ? 17.727 -23.086 -3.755 1.00 95.88 238 PRO A C 1
ATOM 1905 O O . PRO A 1 238 ? 18.845 -22.778 -3.336 1.00 95.88 238 PRO A O 1
ATOM 1908 N N . TRP A 1 239 ? 16.687 -23.221 -2.935 1.00 94.75 239 TRP A N 1
ATOM 1909 C CA . TRP A 1 239 ? 16.796 -22.966 -1.495 1.00 94.75 239 TRP A CA 1
ATOM 1910 C C . TRP A 1 239 ? 17.842 -23.849 -0.814 1.00 94.75 239 TRP A C 1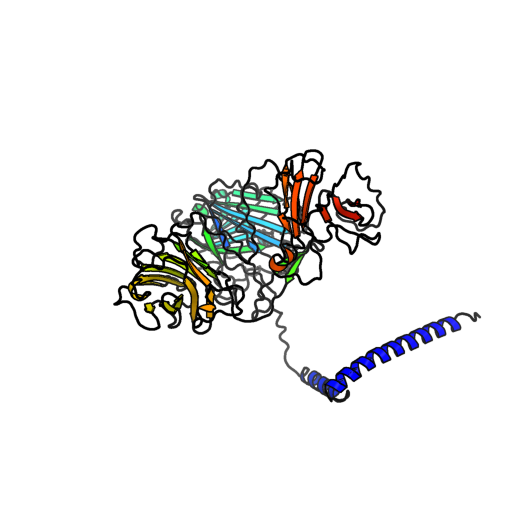
ATOM 1912 O O . TRP A 1 239 ? 18.556 -23.385 0.067 1.00 94.75 239 TRP A O 1
ATOM 1922 N N . LYS A 1 240 ? 18.036 -25.079 -1.300 1.00 93.12 240 LYS A N 1
ATOM 1923 C CA . LYS A 1 240 ? 19.125 -25.975 -0.865 1.00 93.12 240 LYS A CA 1
ATOM 1924 C C . LYS A 1 240 ? 20.540 -25.440 -1.106 1.00 93.12 240 LYS A C 1
ATOM 1926 O O . LYS A 1 240 ? 21.487 -25.970 -0.543 1.00 93.12 240 LYS A O 1
ATOM 1931 N N . ALA A 1 241 ? 20.691 -24.437 -1.969 1.00 91.94 241 ALA A N 1
ATOM 1932 C CA . ALA A 1 241 ? 21.952 -23.745 -2.202 1.00 91.94 241 ALA A CA 1
ATOM 1933 C C . ALA A 1 241 ? 22.097 -22.492 -1.322 1.00 91.94 241 ALA A C 1
ATOM 1935 O O . ALA A 1 241 ? 23.197 -21.956 -1.220 1.00 91.94 241 ALA A O 1
ATOM 1936 N N . LEU A 1 242 ? 21.014 -22.010 -0.703 1.00 91.50 242 LEU A N 1
ATOM 1937 C CA . LEU A 1 242 ? 20.985 -20.795 0.120 1.00 91.50 242 LEU A CA 1
ATOM 1938 C C . LEU A 1 242 ? 20.798 -21.080 1.616 1.00 91.50 242 LEU A C 1
ATOM 1940 O O . LEU A 1 242 ? 21.055 -20.194 2.427 1.00 91.50 242 LEU A O 1
ATOM 1944 N N . CYS A 1 243 ? 20.350 -22.281 1.981 1.00 88.88 243 CYS A N 1
ATOM 1945 C CA . CYS A 1 243 ? 20.053 -22.694 3.349 1.00 88.88 243 CYS A CA 1
ATOM 1946 C C . CYS A 1 243 ? 20.734 -24.030 3.669 1.00 88.88 243 CYS A C 1
ATOM 1948 O O . CYS A 1 243 ? 20.744 -24.931 2.828 1.00 88.88 243 CYS A O 1
ATOM 1950 N N . ILE A 1 244 ? 21.240 -24.184 4.899 1.00 84.19 244 ILE A N 1
ATOM 1951 C CA . ILE A 1 244 ? 21.751 -25.485 5.383 1.00 84.19 244 ILE A CA 1
ATOM 1952 C C . ILE A 1 244 ? 20.579 -26.442 5.578 1.00 84.19 244 ILE A C 1
ATOM 1954 O O . ILE A 1 244 ? 20.635 -27.603 5.177 1.00 84.19 244 ILE A O 1
ATOM 1958 N N . ASP A 1 245 ? 19.514 -25.944 6.201 1.00 85.94 245 ASP A N 1
ATOM 1959 C CA . ASP A 1 245 ? 18.269 -26.670 6.381 1.00 85.94 245 ASP A CA 1
ATOM 1960 C C . ASP A 1 245 ? 17.209 -26.098 5.437 1.00 85.94 245 ASP A C 1
ATOM 1962 O O . ASP A 1 245 ? 16.669 -25.017 5.666 1.00 85.94 245 ASP A O 1
ATOM 1966 N N . VAL A 1 246 ? 16.895 -26.831 4.366 1.00 78.94 246 VAL A N 1
ATOM 1967 C CA . VAL A 1 246 ? 15.897 -26.413 3.364 1.00 78.94 246 VAL A CA 1
ATOM 1968 C C . VAL A 1 246 ? 14.516 -26.210 3.991 1.00 78.94 246 VAL A C 1
ATOM 1970 O O . VAL A 1 246 ? 13.743 -25.386 3.512 1.00 78.94 246 VAL A O 1
ATOM 1973 N N . ALA A 1 247 ? 14.204 -26.882 5.108 1.00 77.50 247 ALA A N 1
ATOM 1974 C CA . ALA A 1 247 ? 12.953 -26.653 5.831 1.00 77.50 247 ALA A CA 1
ATOM 1975 C C . ALA A 1 247 ? 12.855 -25.233 6.427 1.00 77.50 247 ALA A C 1
ATOM 1977 O O . ALA A 1 247 ? 11.759 -24.801 6.799 1.00 77.50 247 ALA A O 1
ATOM 1978 N N . LYS A 1 248 ? 13.982 -24.509 6.495 1.00 79.19 248 LYS A N 1
ATOM 1979 C CA . LYS A 1 248 ? 14.096 -23.098 6.892 1.00 79.19 248 LYS A CA 1
ATOM 1980 C C . LYS A 1 248 ? 14.156 -22.132 5.708 1.00 79.19 248 LYS A C 1
ATOM 1982 O O . LYS A 1 248 ? 14.463 -20.958 5.916 1.00 79.19 248 LYS A O 1
ATOM 1987 N N . ALA A 1 249 ? 13.875 -22.593 4.488 1.00 83.19 249 ALA A N 1
ATOM 1988 C CA . ALA A 1 249 ? 13.618 -21.688 3.376 1.00 83.19 249 ALA A CA 1
ATOM 1989 C C . ALA A 1 249 ? 12.540 -20.663 3.793 1.00 83.19 249 ALA A C 1
ATOM 1991 O O . ALA A 1 249 ? 11.524 -21.072 4.372 1.00 83.19 249 ALA A O 1
ATOM 1992 N N . PRO A 1 250 ? 12.751 -19.356 3.545 1.00 85.75 250 PRO A N 1
ATOM 1993 C CA . PRO A 1 250 ? 11.780 -18.330 3.888 1.00 85.75 250 PRO A CA 1
ATOM 1994 C C . PRO A 1 250 ? 10.405 -18.623 3.287 1.00 85.75 250 PRO A C 1
ATOM 1996 O O . PRO A 1 250 ? 10.263 -18.868 2.088 1.00 85.75 250 PRO A O 1
ATOM 1999 N N . LYS A 1 251 ? 9.382 -18.568 4.132 1.00 89.62 251 LYS A N 1
ATOM 2000 C CA . LYS A 1 251 ? 7.974 -18.694 3.766 1.00 89.62 251 LYS A CA 1
ATOM 2001 C C . LYS A 1 251 ? 7.345 -17.314 3.683 1.00 89.62 251 LYS A C 1
ATOM 2003 O O . LYS A 1 251 ? 7.874 -16.323 4.183 1.00 89.62 251 LYS A O 1
ATOM 2008 N N . ALA A 1 252 ? 6.171 -17.233 3.073 1.00 85.81 252 ALA A N 1
ATOM 2009 C CA . ALA A 1 252 ? 5.403 -16.002 3.135 1.00 85.81 252 ALA A CA 1
ATOM 2010 C C . ALA A 1 252 ? 5.107 -15.601 4.590 1.00 85.81 252 ALA A C 1
ATOM 2012 O O . ALA A 1 252 ? 4.685 -16.417 5.406 1.00 85.81 252 ALA A O 1
ATOM 2013 N N . GLY A 1 253 ? 5.331 -14.326 4.896 1.00 82.75 253 GLY A N 1
ATOM 2014 C CA . GLY A 1 253 ? 5.320 -13.765 6.243 1.00 82.75 253 GLY A CA 1
ATOM 2015 C C . GLY A 1 253 ? 6.716 -13.587 6.845 1.00 82.75 253 GLY A C 1
ATOM 2016 O O . GLY A 1 253 ? 6.867 -12.741 7.729 1.00 82.75 253 GLY A O 1
ATOM 2017 N N . ASP A 1 254 ? 7.728 -14.303 6.347 1.00 85.81 254 ASP A N 1
ATOM 2018 C CA . ASP A 1 254 ? 9.094 -14.205 6.859 1.00 85.81 254 ASP A CA 1
ATOM 2019 C C . ASP A 1 254 ? 9.794 -12.918 6.404 1.00 85.81 254 ASP A C 1
ATOM 2021 O O . ASP A 1 254 ? 9.421 -12.258 5.424 1.00 85.81 254 ASP A O 1
ATOM 2025 N N . VAL A 1 255 ? 10.852 -12.563 7.135 1.00 83.38 255 VAL A N 1
ATOM 2026 C CA . VAL A 1 255 ? 11.733 -11.435 6.827 1.00 83.38 255 VAL A CA 1
ATOM 2027 C C . VAL A 1 255 ? 13.173 -11.931 6.816 1.00 83.38 255 VAL A C 1
ATOM 2029 O O . VAL A 1 255 ? 13.678 -12.389 7.840 1.00 83.38 255 VAL A O 1
ATOM 2032 N N . ALA A 1 256 ? 13.846 -11.813 5.673 1.00 84.62 256 ALA A N 1
ATOM 2033 C CA . ALA A 1 256 ? 15.293 -11.995 5.584 1.00 84.62 256 ALA A CA 1
ATOM 2034 C C . ALA A 1 256 ? 15.993 -10.639 5.539 1.00 84.62 256 ALA A C 1
ATOM 2036 O O . ALA A 1 256 ? 15.372 -9.611 5.294 1.00 84.62 256 ALA A O 1
ATOM 2037 N N . ASN A 1 257 ? 17.304 -10.627 5.746 1.00 82.75 257 ASN A N 1
ATOM 2038 C CA . ASN A 1 257 ? 18.103 -9.429 5.521 1.00 82.75 257 ASN A CA 1
ATOM 2039 C C . ASN A 1 257 ? 18.860 -9.569 4.205 1.00 82.75 257 ASN A C 1
ATOM 2041 O O . ASN A 1 257 ? 19.510 -10.594 3.979 1.00 82.75 257 ASN A O 1
ATOM 2045 N N . VAL A 1 258 ? 18.783 -8.545 3.359 1.00 84.44 258 VAL A N 1
ATOM 2046 C CA . VAL A 1 258 ? 19.409 -8.545 2.038 1.00 84.44 258 VAL A CA 1
ATOM 2047 C C . VAL A 1 258 ? 20.248 -7.289 1.823 1.00 84.44 258 VAL A C 1
ATOM 2049 O O . VAL A 1 258 ? 19.892 -6.200 2.270 1.00 84.44 258 VAL A O 1
ATOM 2052 N N . LEU A 1 259 ? 21.366 -7.439 1.117 1.00 83.81 259 LEU A N 1
ATOM 2053 C CA . LEU A 1 259 ? 22.169 -6.331 0.609 1.00 83.81 259 LEU A CA 1
ATOM 2054 C C . LEU A 1 259 ? 22.401 -6.532 -0.888 1.00 83.81 259 LEU A C 1
ATOM 2056 O O . LEU A 1 259 ? 23.005 -7.522 -1.298 1.00 83.81 259 LEU A O 1
ATOM 2060 N N . PHE A 1 260 ? 21.943 -5.574 -1.691 1.00 83.62 260 PHE A N 1
ATOM 2061 C CA . PHE A 1 260 ? 22.161 -5.553 -3.134 1.00 83.62 260 PHE A CA 1
ATOM 2062 C C . PHE A 1 260 ? 23.352 -4.663 -3.477 1.00 83.62 260 PHE A C 1
ATOM 2064 O O . PHE A 1 260 ? 23.440 -3.519 -3.037 1.00 83.62 260 PHE A O 1
ATOM 2071 N N . GLY A 1 261 ? 24.244 -5.182 -4.307 1.00 83.81 261 GLY A N 1
ATOM 2072 C CA . GLY A 1 261 ? 25.390 -4.486 -4.860 1.00 83.81 261 GLY A CA 1
ATOM 2073 C C . GLY A 1 261 ? 25.411 -4.611 -6.378 1.00 83.81 261 GLY A C 1
ATOM 2074 O O . GLY A 1 261 ? 24.968 -5.600 -6.960 1.00 83.81 261 GLY A O 1
ATOM 2075 N N . ALA A 1 262 ? 25.944 -3.593 -7.043 1.00 83.50 262 ALA A N 1
ATOM 2076 C CA . ALA A 1 262 ? 26.239 -3.657 -8.465 1.00 83.50 262 ALA A CA 1
ATOM 2077 C C . ALA A 1 262 ? 27.545 -2.924 -8.751 1.00 83.50 262 ALA A C 1
ATOM 2079 O O . ALA A 1 262 ? 27.721 -1.763 -8.371 1.00 83.50 262 ALA A O 1
ATOM 2080 N N . ARG A 1 263 ? 28.450 -3.586 -9.464 1.00 82.00 263 ARG A N 1
ATOM 2081 C CA . ARG A 1 263 ? 29.657 -2.986 -10.019 1.00 82.00 263 ARG A CA 1
ATOM 2082 C C . ARG A 1 263 ? 29.432 -2.740 -11.504 1.00 82.00 263 ARG A C 1
ATOM 2084 O O . ARG A 1 263 ? 29.214 -3.679 -12.256 1.00 82.00 263 ARG A O 1
ATOM 2091 N N . LEU A 1 264 ? 29.491 -1.477 -11.922 1.00 80.94 264 LEU A N 1
ATOM 2092 C CA . LEU A 1 264 ? 29.206 -1.053 -13.300 1.00 80.94 264 LEU A CA 1
ATOM 2093 C C . LEU A 1 264 ? 30.488 -0.601 -14.010 1.00 80.94 264 LEU A C 1
ATOM 2095 O O . LEU A 1 264 ? 31.383 -0.026 -13.383 1.00 80.94 264 LEU A O 1
ATOM 2099 N N . SER A 1 265 ? 30.583 -0.825 -15.324 1.00 69.75 265 SER A N 1
ATOM 2100 C CA . SER A 1 265 ? 31.835 -0.672 -16.087 1.00 69.75 265 SER A CA 1
ATOM 2101 C C . SER A 1 265 ? 32.401 0.757 -16.088 1.00 69.75 265 SER A C 1
ATOM 2103 O O . SER A 1 265 ? 33.613 0.964 -16.198 1.00 69.75 265 SER A O 1
ATOM 2105 N N . GLN A 1 266 ? 31.538 1.769 -15.947 1.00 63.03 266 GLN A N 1
ATOM 2106 C CA . GLN A 1 266 ? 31.925 3.179 -16.057 1.00 63.03 266 GLN A CA 1
ATOM 2107 C C . GLN A 1 266 ? 32.564 3.761 -14.799 1.00 63.03 266 GLN A C 1
ATOM 2109 O O . GLN A 1 266 ? 33.159 4.841 -14.850 1.00 63.03 266 GLN A O 1
ATOM 2114 N N . VAL A 1 267 ? 32.459 3.073 -13.668 1.00 58.75 267 VAL A N 1
ATOM 2115 C CA . VAL A 1 267 ? 32.802 3.644 -12.371 1.00 58.75 267 VAL A CA 1
ATOM 2116 C C . VAL A 1 267 ? 34.205 3.185 -11.965 1.00 58.75 267 VAL A C 1
ATOM 2118 O O . VAL A 1 267 ? 34.400 2.489 -10.981 1.00 58.75 267 VAL A O 1
ATOM 2121 N N . LYS A 1 268 ? 35.228 3.589 -12.736 1.00 45.56 268 LYS A N 1
ATOM 2122 C CA . LYS A 1 268 ? 36.650 3.246 -12.491 1.00 45.56 268 LYS A CA 1
ATOM 2123 C C . LYS A 1 268 ? 37.230 3.777 -11.162 1.00 45.56 268 LYS A C 1
ATOM 2125 O O . LYS A 1 268 ? 38.391 3.504 -10.874 1.00 45.56 268 LYS A O 1
ATOM 2130 N N . ARG A 1 269 ? 36.485 4.582 -10.392 1.00 38.88 269 ARG A N 1
ATOM 2131 C CA . ARG A 1 269 ? 37.019 5.343 -9.243 1.00 38.88 269 ARG A CA 1
ATOM 2132 C C . ARG A 1 269 ? 36.102 5.512 -8.031 1.00 38.88 269 ARG A C 1
ATOM 2134 O O . ARG A 1 269 ? 36.541 6.133 -7.072 1.00 38.88 269 ARG A O 1
ATOM 2141 N N . LEU A 1 270 ? 34.885 4.971 -8.034 1.00 38.59 270 LEU A N 1
ATOM 2142 C CA . LEU A 1 270 ? 34.249 4.663 -6.755 1.00 38.59 270 LEU A CA 1
ATOM 2143 C C . LEU A 1 270 ? 34.625 3.220 -6.470 1.00 38.59 270 LEU A C 1
ATOM 2145 O O . LEU A 1 270 ? 34.188 2.315 -7.178 1.00 38.59 270 LEU A O 1
ATOM 2149 N N . GLY A 1 271 ? 35.523 3.046 -5.498 1.00 34.28 271 GLY A N 1
ATOM 2150 C CA . GLY A 1 271 ? 35.767 1.748 -4.889 1.00 34.28 271 GLY A CA 1
ATOM 2151 C C . GLY A 1 271 ? 34.449 1.129 -4.441 1.00 34.28 271 GLY A C 1
ATOM 2152 O O . GLY A 1 271 ? 33.434 1.823 -4.391 1.00 34.28 271 GLY A O 1
ATOM 2153 N N . TYR A 1 272 ? 34.489 -0.179 -4.187 1.00 38.09 272 TYR A N 1
ATOM 2154 C CA . TYR A 1 272 ? 33.493 -0.921 -3.419 1.00 38.09 272 TYR A CA 1
ATOM 2155 C C . TYR A 1 272 ? 32.407 -0.019 -2.835 1.00 38.09 272 TYR A C 1
ATOM 2157 O O . TYR A 1 272 ? 32.655 0.684 -1.853 1.00 38.09 272 TYR A O 1
ATOM 2165 N N . LEU A 1 273 ? 31.213 -0.022 -3.436 1.00 38.38 273 LEU A N 1
ATOM 2166 C CA . LEU A 1 273 ? 30.040 0.570 -2.797 1.00 38.38 273 LEU A CA 1
ATOM 2167 C C . LEU A 1 273 ? 29.581 -0.400 -1.695 1.00 38.38 273 LEU A C 1
ATOM 2169 O O . LEU A 1 273 ? 28.535 -1.029 -1.773 1.00 38.38 273 LEU A O 1
ATOM 2173 N N . VAL A 1 274 ? 30.490 -0.588 -0.743 1.00 38.31 274 VAL A N 1
ATOM 2174 C CA . VAL A 1 274 ? 30.381 -1.341 0.500 1.00 38.31 274 VAL A CA 1
ATOM 2175 C C . VAL A 1 274 ? 30.787 -0.396 1.646 1.00 38.31 274 VAL A C 1
ATOM 2177 O O . VAL A 1 274 ? 30.057 -0.333 2.623 1.00 38.31 274 VAL A O 1
ATOM 2180 N N . LYS A 1 275 ? 31.783 0.500 1.488 1.00 29.58 275 LYS A N 1
ATOM 2181 C CA . LYS A 1 275 ? 32.088 1.566 2.474 1.00 29.58 275 LYS A CA 1
ATOM 2182 C C . LYS A 1 275 ? 31.142 2.767 2.320 1.00 29.58 275 LYS A C 1
ATOM 2184 O O . LYS A 1 275 ? 31.054 3.320 1.230 1.00 29.58 275 LYS A O 1
ATOM 2189 N N . THR A 1 276 ? 30.445 3.297 3.321 1.00 32.53 276 THR A N 1
ATOM 2190 C CA . THR A 1 276 ? 30.517 3.193 4.786 1.00 32.53 276 THR A CA 1
ATOM 2191 C C . THR A 1 276 ? 29.086 3.193 5.332 1.00 32.53 276 THR A C 1
ATOM 2193 O O . THR A 1 276 ? 28.474 4.256 5.447 1.00 32.53 276 THR A O 1
ATOM 2196 N N . LEU A 1 277 ? 28.550 2.023 5.667 1.00 36.62 277 LEU A N 1
ATOM 2197 C CA . LEU A 1 277 ? 27.482 1.925 6.662 1.00 36.62 277 LEU A CA 1
ATOM 2198 C C . LEU A 1 277 ? 28.202 1.753 8.000 1.00 36.62 277 LEU A C 1
ATOM 2200 O O . LEU A 1 277 ? 28.915 0.771 8.184 1.00 36.62 277 LEU A O 1
ATOM 2204 N N . ASN A 1 278 ? 28.093 2.738 8.893 1.00 32.69 278 ASN A N 1
ATOM 2205 C CA . ASN A 1 278 ? 28.548 2.574 10.275 1.00 32.69 278 ASN A CA 1
ATOM 2206 C C . ASN A 1 278 ? 27.859 1.342 10.886 1.00 32.69 278 ASN A C 1
ATOM 2208 O O . ASN A 1 278 ? 26.714 1.053 10.535 1.00 32.69 278 ASN A O 1
ATOM 2212 N N . ASP A 1 279 ? 28.509 0.702 11.861 1.00 34.38 279 ASP A N 1
ATOM 2213 C CA . ASP A 1 279 ? 28.110 -0.509 12.615 1.00 34.38 279 ASP A CA 1
ATOM 2214 C C . ASP A 1 279 ? 26.696 -0.505 13.245 1.00 34.38 279 ASP A C 1
ATOM 2216 O O . ASP A 1 279 ? 26.326 -1.416 13.985 1.00 34.38 279 ASP A O 1
ATOM 2220 N N . LYS A 1 280 ? 25.906 0.543 13.005 1.00 40.28 280 LYS A N 1
ATOM 2221 C CA . LYS A 1 280 ? 24.583 0.792 13.571 1.00 40.28 280 LYS A CA 1
ATOM 2222 C C . LYS A 1 280 ? 23.451 0.787 12.542 1.00 40.28 280 LYS A C 1
ATOM 2224 O O . LYS A 1 280 ? 22.300 0.854 12.966 1.00 40.28 280 LYS A O 1
ATOM 2229 N N . GLU A 1 281 ? 23.725 0.721 11.236 1.00 43.59 281 GLU A N 1
ATOM 2230 C CA . GLU A 1 281 ? 22.642 0.711 10.243 1.00 43.59 281 GLU A CA 1
ATOM 2231 C C . GLU A 1 281 ? 22.155 -0.715 9.925 1.00 43.59 281 GLU A C 1
ATOM 2233 O O . GLU A 1 281 ? 22.958 -1.596 9.605 1.00 43.59 281 GLU A O 1
ATOM 2238 N N . PRO A 1 282 ? 20.840 -0.978 10.030 1.00 52.34 282 PRO A N 1
ATOM 2239 C CA . PRO A 1 282 ? 20.275 -2.296 9.786 1.00 52.34 282 PRO A CA 1
ATOM 2240 C C . PRO A 1 282 ? 20.363 -2.666 8.299 1.00 52.34 282 PRO A C 1
ATOM 2242 O O . PRO A 1 282 ? 20.132 -1.835 7.420 1.00 52.34 282 PRO A O 1
ATOM 2245 N N . LEU A 1 283 ? 20.656 -3.942 8.018 1.00 62.31 283 LEU A N 1
ATOM 2246 C CA . LEU A 1 283 ? 20.482 -4.522 6.683 1.00 62.31 283 LEU A CA 1
ATOM 2247 C C . LEU A 1 283 ? 19.056 -4.252 6.176 1.00 62.31 283 LEU A C 1
ATOM 2249 O O . LEU A 1 283 ? 18.111 -4.189 6.966 1.00 62.31 283 LEU A O 1
ATOM 2253 N N . THR A 1 284 ? 18.886 -4.119 4.859 1.00 74.19 284 THR A N 1
ATOM 2254 C CA . THR A 1 284 ? 17.558 -3.904 4.282 1.00 74.19 284 THR A CA 1
ATOM 2255 C C . THR A 1 284 ? 16.699 -5.155 4.513 1.00 74.19 284 THR A C 1
ATOM 2257 O O . THR A 1 284 ? 17.085 -6.243 4.069 1.00 74.19 284 THR A O 1
ATOM 2260 N N . PRO A 1 285 ? 15.539 -5.044 5.186 1.00 74.50 285 PRO A N 1
ATOM 2261 C CA . PRO A 1 285 ? 14.651 -6.183 5.353 1.00 74.50 285 PRO A CA 1
ATOM 2262 C C . PRO A 1 285 ? 14.029 -6.561 4.001 1.00 74.50 285 PRO A C 1
ATOM 2264 O O . PRO A 1 285 ? 13.545 -5.705 3.260 1.00 74.50 285 PRO A O 1
ATOM 2267 N N . LEU A 1 286 ? 14.047 -7.851 3.683 1.00 82.38 286 LEU A N 1
ATOM 2268 C CA . LEU A 1 286 ? 13.379 -8.478 2.551 1.00 82.38 286 LEU A CA 1
ATOM 2269 C C . LEU A 1 286 ? 12.167 -9.247 3.070 1.00 82.38 286 LEU A C 1
ATOM 2271 O O . LEU A 1 286 ? 12.318 -10.290 3.705 1.00 82.38 286 LEU A O 1
ATOM 2275 N N . HIS A 1 287 ? 10.974 -8.728 2.807 1.00 79.44 287 HIS A N 1
ATOM 2276 C CA . HIS A 1 287 ? 9.718 -9.344 3.228 1.00 79.44 287 HIS A CA 1
ATOM 2277 C C . HIS A 1 287 ? 9.228 -10.338 2.176 1.00 79.44 287 HIS A C 1
ATOM 2279 O O . HIS A 1 287 ? 9.076 -9.971 1.013 1.00 79.44 287 HIS A O 1
ATOM 2285 N N . PHE A 1 288 ? 8.929 -11.568 2.581 1.00 82.56 288 PHE A N 1
ATOM 2286 C CA . PHE A 1 288 ? 8.367 -12.603 1.714 1.00 82.56 288 PHE A CA 1
ATOM 2287 C C . PHE A 1 288 ? 6.840 -12.545 1.791 1.00 82.56 288 PHE A C 1
ATOM 2289 O O . PHE A 1 288 ? 6.281 -12.700 2.872 1.00 82.56 288 PHE A O 1
ATOM 2296 N N . LEU A 1 289 ? 6.139 -12.293 0.682 1.00 75.50 289 LEU A N 1
ATOM 2297 C CA . LEU A 1 289 ? 4.674 -12.153 0.671 1.00 75.50 289 LEU A CA 1
ATOM 2298 C C . LEU A 1 289 ? 4.002 -13.117 -0.314 1.00 75.50 289 LEU A C 1
ATOM 2300 O O . LEU A 1 289 ? 4.424 -13.235 -1.461 1.00 75.50 289 LEU A O 1
ATOM 2304 N N . ASP A 1 290 ? 2.894 -13.728 0.115 1.00 81.62 290 ASP A N 1
ATOM 2305 C CA . ASP A 1 290 ? 2.020 -14.574 -0.723 1.00 81.62 290 ASP A CA 1
ATOM 2306 C C . ASP A 1 290 ? 1.104 -13.769 -1.661 1.00 81.62 290 ASP A C 1
ATOM 2308 O O . ASP A 1 290 ? 0.448 -14.330 -2.536 1.00 81.62 290 ASP A O 1
ATOM 2312 N N . TYR A 1 291 ? 1.027 -12.452 -1.479 1.00 68.50 291 TYR A N 1
ATOM 2313 C CA . TYR A 1 291 ? 0.135 -11.577 -2.231 1.00 68.50 291 TYR A CA 1
ATOM 2314 C C . TYR A 1 291 ? 0.875 -10.332 -2.715 1.00 68.50 291 TYR A C 1
ATOM 2316 O O . TYR A 1 291 ? 1.812 -9.852 -2.075 1.00 68.50 291 TYR A O 1
ATOM 2324 N N . THR A 1 292 ? 0.430 -9.781 -3.842 1.00 48.16 292 THR A N 1
ATOM 2325 C CA . THR A 1 292 ? 0.930 -8.501 -4.347 1.00 48.16 292 THR A CA 1
ATOM 2326 C C . THR A 1 292 ? 0.359 -7.376 -3.478 1.00 48.16 292 THR A C 1
ATOM 2328 O O . THR A 1 292 ? -0.864 -7.219 -3.436 1.00 48.16 292 THR A O 1
ATOM 2331 N N . PRO A 1 293 ? 1.181 -6.593 -2.755 1.00 47.00 293 PRO A N 1
ATOM 2332 C CA . PRO A 1 293 ? 0.671 -5.462 -1.997 1.00 47.00 293 PRO A CA 1
ATOM 2333 C C . PRO A 1 293 ? 0.098 -4.408 -2.963 1.00 47.00 293 PRO A C 1
ATOM 2335 O O . PRO A 1 293 ? 0.677 -4.178 -4.024 1.00 47.00 293 PRO A O 1
ATOM 2338 N N . PRO A 1 294 ? -1.012 -3.737 -2.612 1.00 34.19 294 PRO A N 1
ATOM 2339 C CA . PRO A 1 294 ? -1.697 -2.794 -3.501 1.00 34.19 294 PRO A CA 1
ATOM 2340 C C . PRO A 1 294 ? -0.943 -1.471 -3.761 1.00 34.19 294 PRO A C 1
ATOM 2342 O O . PRO A 1 294 ? -1.506 -0.578 -4.382 1.00 34.19 294 PRO A O 1
ATOM 2345 N N . ALA A 1 295 ? 0.311 -1.307 -3.312 1.00 37.12 295 ALA A N 1
ATOM 2346 C CA . ALA A 1 295 ? 1.061 -0.055 -3.447 1.00 37.12 295 ALA A CA 1
ATOM 2347 C C . ALA A 1 295 ? 2.557 -0.271 -3.741 1.00 37.12 295 ALA A C 1
ATOM 2349 O O . ALA A 1 295 ? 3.201 -1.139 -3.153 1.00 37.12 295 ALA A O 1
ATOM 2350 N N . SER A 1 296 ? 3.126 0.582 -4.599 1.00 34.78 296 SER A N 1
ATOM 2351 C CA . SER A 1 296 ? 4.573 0.748 -4.786 1.00 34.78 296 SER A CA 1
ATOM 2352 C C . SER A 1 296 ? 5.174 1.636 -3.687 1.00 34.78 296 SER A C 1
ATOM 2354 O O . SER A 1 296 ? 4.624 2.694 -3.374 1.00 34.78 296 SER A O 1
ATOM 2356 N N . PHE A 1 297 ? 6.318 1.242 -3.124 1.00 36.59 297 PHE A N 1
ATOM 2357 C CA . PHE A 1 297 ? 6.996 1.984 -2.054 1.00 36.59 297 PHE A CA 1
ATOM 2358 C C . PHE A 1 297 ? 7.682 3.269 -2.575 1.00 36.59 297 PHE A C 1
ATOM 2360 O O . PHE A 1 297 ? 8.282 3.248 -3.651 1.00 36.59 297 PHE A O 1
ATOM 2367 N N . PRO A 1 298 ? 7.631 4.397 -1.837 1.00 34.50 298 PRO A N 1
ATOM 2368 C CA . PRO A 1 298 ? 8.293 5.640 -2.232 1.00 34.50 298 PRO A CA 1
ATOM 2369 C C . PRO A 1 298 ? 9.815 5.601 -2.015 1.00 34.50 298 PRO A C 1
ATOM 2371 O O . PRO A 1 298 ? 10.317 4.949 -1.102 1.00 34.50 298 PRO A O 1
ATOM 2374 N N . VAL A 1 299 ? 10.529 6.373 -2.838 1.00 37.19 299 VAL A N 1
ATOM 2375 C CA . VAL A 1 299 ? 11.994 6.504 -2.866 1.00 37.19 299 VAL A CA 1
ATOM 2376 C C . VAL A 1 299 ? 12.438 7.756 -2.087 1.00 37.19 299 VAL A C 1
ATOM 2378 O O . VAL A 1 299 ? 11.868 8.828 -2.294 1.00 37.19 299 VAL A O 1
ATOM 2381 N N . LEU A 1 300 ? 13.454 7.655 -1.215 1.00 37.75 300 LEU A N 1
ATOM 2382 C CA . LEU A 1 300 ? 13.948 8.758 -0.365 1.00 37.75 300 LEU A CA 1
ATOM 2383 C C . LEU A 1 300 ? 15.414 9.128 -0.663 1.00 37.75 300 LEU A C 1
ATOM 2385 O O . LEU A 1 300 ? 16.208 8.279 -1.068 1.00 37.75 300 LEU A O 1
ATOM 2389 N N . PHE A 1 301 ? 15.771 10.398 -0.430 1.00 39.31 301 PHE A N 1
ATOM 2390 C CA . PHE A 1 301 ? 17.126 10.936 -0.600 1.00 39.31 301 PHE A CA 1
ATOM 2391 C C . PHE A 1 301 ? 17.635 11.573 0.694 1.00 39.31 301 PHE A C 1
ATOM 2393 O O . PHE A 1 301 ? 17.031 12.527 1.186 1.00 39.31 301 PHE A O 1
ATOM 2400 N N . ASN A 1 302 ? 18.801 11.145 1.169 1.00 38.47 302 ASN A N 1
ATOM 2401 C CA . ASN A 1 302 ? 19.565 11.902 2.162 1.00 38.47 302 ASN A CA 1
ATOM 2402 C C . ASN A 1 302 ? 20.484 12.877 1.415 1.00 38.47 302 ASN A C 1
ATOM 2404 O O . ASN A 1 302 ? 21.291 12.414 0.617 1.00 38.47 302 ASN A O 1
ATOM 2408 N N . THR A 1 303 ? 20.343 14.200 1.581 1.00 40.59 303 THR A N 1
ATOM 2409 C CA . THR A 1 303 ? 21.121 15.167 0.774 1.00 40.59 303 THR A CA 1
ATOM 2410 C C . THR A 1 303 ? 22.364 15.754 1.427 1.00 40.59 303 THR A C 1
ATOM 2412 O O . THR A 1 303 ? 23.179 16.315 0.697 1.00 40.59 303 THR A O 1
ATOM 2415 N N . ASP A 1 304 ? 22.518 15.627 2.743 1.00 39.53 304 ASP A N 1
ATOM 2416 C CA . ASP A 1 304 ? 23.598 16.275 3.508 1.00 39.53 304 ASP A CA 1
ATOM 2417 C C . ASP A 1 304 ? 23.905 15.610 4.869 1.00 39.53 304 ASP A C 1
ATOM 2419 O O . ASP A 1 304 ? 24.700 16.133 5.647 1.00 39.53 304 ASP A O 1
ATOM 2423 N N . GLY A 1 305 ? 23.308 14.456 5.182 1.00 36.16 305 GLY A N 1
ATOM 2424 C CA . GLY A 1 305 ? 23.490 13.767 6.464 1.00 36.16 305 GLY A CA 1
ATOM 2425 C C . GLY A 1 305 ? 22.705 14.366 7.637 1.00 36.16 305 GLY A C 1
ATOM 2426 O O . GLY A 1 305 ? 22.852 13.870 8.751 1.00 36.16 305 GLY A O 1
ATOM 2427 N N . LYS A 1 306 ? 21.897 15.417 7.419 1.00 33.75 306 LYS A N 1
ATOM 2428 C CA . LYS A 1 306 ? 21.085 16.085 8.460 1.00 33.75 306 LYS A CA 1
ATOM 2429 C C . LYS A 1 306 ? 19.642 16.382 8.035 1.00 33.75 306 LYS A C 1
ATOM 2431 O O . LYS A 1 306 ? 18.816 16.683 8.891 1.00 33.75 306 LYS A O 1
ATOM 2436 N N . THR A 1 307 ? 19.346 16.322 6.737 1.00 35.50 307 THR A N 1
ATOM 2437 C CA . THR A 1 307 ? 18.036 16.648 6.170 1.00 35.50 307 THR A CA 1
ATOM 2438 C C . THR A 1 307 ? 17.686 15.705 5.011 1.00 35.50 307 THR A C 1
ATOM 2440 O O . THR A 1 307 ? 18.273 15.776 3.922 1.00 35.50 307 THR A O 1
ATOM 2443 N N . VAL A 1 308 ? 16.676 14.855 5.197 1.00 37.94 308 VAL A N 1
ATOM 2444 C CA . VAL A 1 308 ? 15.989 14.124 4.125 1.00 37.94 308 VAL A CA 1
ATOM 2445 C C . VAL A 1 308 ? 14.896 15.011 3.556 1.00 37.94 308 VAL A C 1
ATOM 2447 O O . VAL A 1 308 ? 13.963 15.438 4.232 1.00 37.94 308 VAL A O 1
ATOM 2450 N N . LYS A 1 309 ? 15.002 15.275 2.257 1.00 41.41 309 LYS A N 1
ATOM 2451 C CA . LYS A 1 309 ? 13.942 15.925 1.489 1.00 41.41 309 LYS A CA 1
ATOM 2452 C C . LYS A 1 309 ? 13.162 14.832 0.775 1.00 41.41 309 LYS A C 1
ATOM 2454 O O . LYS A 1 309 ? 13.742 14.005 0.071 1.00 41.41 309 LYS A O 1
ATOM 2459 N N . ALA A 1 310 ? 11.845 14.811 0.956 1.00 35.59 310 ALA A N 1
ATOM 2460 C CA . ALA A 1 310 ? 10.981 13.993 0.122 1.00 35.59 310 ALA A CA 1
ATOM 2461 C C . ALA A 1 310 ? 10.975 14.616 -1.272 1.00 35.59 310 ALA A C 1
ATOM 2463 O O . ALA A 1 310 ? 10.551 15.759 -1.446 1.00 35.59 310 ALA A O 1
ATOM 2464 N N . PHE A 1 311 ? 11.477 13.872 -2.254 1.00 40.31 311 PHE A N 1
ATOM 2465 C CA . PHE A 1 311 ? 11.479 14.337 -3.625 1.00 40.31 311 PHE A CA 1
ATOM 2466 C C . PHE A 1 311 ? 10.447 13.593 -4.448 1.00 40.31 311 PHE A C 1
ATOM 2468 O O . PHE A 1 311 ? 10.404 12.363 -4.459 1.00 40.31 311 PHE A O 1
ATOM 2475 N N . ARG A 1 312 ? 9.654 14.339 -5.214 1.00 38.62 312 ARG A N 1
ATOM 2476 C CA . ARG A 1 312 ? 8.852 13.735 -6.276 1.00 38.62 312 ARG A CA 1
ATOM 2477 C C . ARG A 1 312 ? 9.773 13.444 -7.453 1.00 38.62 312 ARG A C 1
ATOM 2479 O O . ARG A 1 312 ? 10.246 14.379 -8.096 1.00 38.62 312 ARG A O 1
ATOM 2486 N N . THR A 1 313 ? 10.029 12.168 -7.725 1.00 36.06 313 THR A N 1
ATOM 2487 C CA . THR A 1 313 ? 10.761 11.745 -8.918 1.00 36.06 313 THR A CA 1
ATOM 2488 C C . THR A 1 313 ? 9.795 11.528 -10.076 1.00 36.06 313 THR A C 1
ATOM 2490 O O . THR A 1 313 ? 8.821 10.787 -9.976 1.00 36.06 313 THR A O 1
ATOM 2493 N N . TYR A 1 314 ? 10.041 12.191 -11.200 1.00 41.47 314 TYR A N 1
ATOM 2494 C CA . TYR A 1 314 ? 9.338 11.914 -12.452 1.00 41.47 314 TYR A CA 1
ATOM 2495 C C . TYR A 1 314 ? 10.282 12.100 -13.634 1.00 41.47 314 TYR A C 1
ATOM 2497 O O . TYR A 1 314 ? 11.247 12.858 -13.569 1.00 41.47 314 TYR A O 1
ATOM 2505 N N . ILE A 1 315 ? 10.024 11.393 -14.731 1.00 33.44 315 ILE A N 1
ATOM 2506 C CA . ILE A 1 315 ? 10.838 11.504 -15.943 1.00 33.44 315 ILE A CA 1
ATOM 2507 C C . ILE A 1 315 ? 10.322 12.692 -16.765 1.00 33.44 315 ILE A C 1
ATOM 2509 O O . ILE A 1 315 ? 9.186 12.678 -17.243 1.00 33.44 315 ILE A O 1
ATOM 2513 N N . ASP A 1 316 ? 11.151 13.722 -16.963 1.00 38.81 316 ASP A N 1
ATOM 2514 C CA . ASP A 1 316 ? 10.859 14.793 -17.923 1.00 38.81 316 ASP A CA 1
ATOM 2515 C C . ASP A 1 316 ? 10.950 14.219 -19.344 1.00 38.81 316 ASP A C 1
ATOM 2517 O O . ASP A 1 316 ? 12.032 13.933 -19.869 1.00 38.81 316 ASP A O 1
ATOM 2521 N N . ALA A 1 317 ? 9.788 14.065 -19.980 1.00 33.25 317 ALA A N 1
ATOM 2522 C CA . ALA A 1 317 ? 9.648 13.469 -21.304 1.00 33.25 317 ALA A CA 1
ATOM 2523 C C . ALA A 1 317 ? 10.310 14.271 -22.445 1.00 33.25 317 ALA A C 1
ATOM 2525 O O . ALA A 1 317 ? 10.502 13.725 -23.530 1.00 33.25 317 ALA A O 1
ATOM 2526 N N . LYS A 1 318 ? 10.674 15.548 -22.243 1.00 33.94 318 LYS A N 1
ATOM 2527 C CA . LYS A 1 318 ? 11.427 16.347 -23.229 1.00 33.94 318 LYS A CA 1
ATOM 2528 C C . LYS A 1 318 ? 12.937 16.203 -23.081 1.00 33.94 318 LYS A C 1
ATOM 2530 O O . LYS A 1 318 ? 13.646 16.415 -24.062 1.00 33.94 318 LYS A O 1
ATOM 2535 N N . GLN A 1 319 ? 13.426 15.913 -21.879 1.00 35.62 319 GLN A N 1
ATOM 2536 C CA . GLN A 1 319 ? 14.862 15.906 -21.580 1.00 35.62 319 GLN A CA 1
ATOM 2537 C C . GLN A 1 319 ? 15.430 14.514 -21.289 1.00 35.62 319 GLN A C 1
ATOM 2539 O O . GLN A 1 319 ? 16.649 14.383 -21.216 1.00 35.62 319 GLN A O 1
ATOM 2544 N N . HIS A 1 320 ? 14.581 13.488 -21.147 1.00 35.78 320 HIS A N 1
ATOM 2545 C CA . HIS A 1 320 ? 14.971 12.136 -20.724 1.00 35.78 320 HIS A CA 1
ATOM 2546 C C . HIS A 1 320 ? 15.776 12.140 -19.414 1.00 35.78 320 HIS A C 1
ATOM 2548 O O . HIS A 1 320 ? 16.743 11.397 -19.259 1.00 35.78 320 HIS A O 1
ATOM 2554 N N . ARG A 1 321 ? 15.390 13.010 -18.475 1.00 33.53 321 ARG A N 1
ATOM 2555 C CA . ARG A 1 321 ? 16.050 13.178 -17.176 1.00 33.53 321 ARG A CA 1
ATOM 2556 C C . ARG A 1 321 ? 15.061 12.969 -16.039 1.00 33.53 321 ARG A C 1
ATOM 2558 O O . ARG A 1 321 ? 13.895 13.341 -16.158 1.00 33.53 321 ARG A O 1
ATOM 2565 N N . LEU A 1 322 ? 15.550 12.384 -14.951 1.00 36.81 322 LEU A N 1
ATOM 2566 C CA . LEU A 1 322 ? 14.840 12.302 -13.682 1.00 36.81 322 LEU A CA 1
ATOM 2567 C C . LEU A 1 322 ? 14.788 13.707 -13.063 1.00 36.81 322 LEU A C 1
ATOM 2569 O O . LEU A 1 322 ? 15.831 14.288 -12.770 1.00 36.81 322 LEU A O 1
ATOM 2573 N N . MET A 1 323 ? 13.590 14.260 -12.903 1.00 36.38 323 MET A N 1
ATOM 2574 C CA . MET A 1 323 ? 13.346 15.518 -12.197 1.00 36.38 323 MET A CA 1
ATOM 2575 C C . MET A 1 323 ? 12.895 15.221 -10.771 1.00 36.38 323 MET A C 1
ATOM 2577 O O . MET A 1 323 ? 12.231 14.217 -10.530 1.00 36.38 323 MET A O 1
ATOM 2581 N N . VAL A 1 324 ? 13.299 16.085 -9.846 1.00 36.53 324 VAL A N 1
ATOM 2582 C CA . VAL A 1 324 ? 13.333 15.855 -8.400 1.00 36.53 324 VAL A CA 1
ATOM 2583 C C . VAL A 1 324 ? 12.838 17.155 -7.745 1.00 36.53 324 VAL A C 1
ATOM 2585 O O . VAL A 1 324 ? 13.553 18.154 -7.784 1.00 36.53 324 VAL A O 1
ATOM 2588 N N . ASP A 1 325 ? 11.597 17.175 -7.242 1.00 35.75 325 ASP A N 1
ATOM 2589 C CA . ASP A 1 325 ? 10.929 18.384 -6.701 1.00 35.75 325 ASP A CA 1
ATOM 2590 C C . ASP A 1 325 ? 10.897 18.393 -5.160 1.00 35.75 325 ASP A C 1
ATOM 2592 O O . ASP A 1 325 ? 10.657 17.336 -4.582 1.00 35.75 325 ASP A O 1
ATOM 2596 N N . VAL A 1 326 ? 11.146 19.537 -4.504 1.00 35.00 326 VAL A N 1
ATOM 2597 C CA . VAL A 1 326 ? 11.325 19.664 -3.034 1.00 35.00 326 VAL A CA 1
ATOM 2598 C C . VAL A 1 326 ? 10.120 20.337 -2.389 1.00 35.00 326 VAL A C 1
ATOM 2600 O O . VAL A 1 326 ? 9.859 21.503 -2.679 1.00 35.00 326 VAL A O 1
ATOM 2603 N N . ASP A 1 327 ? 9.478 19.665 -1.435 1.00 36.81 327 ASP A N 1
ATOM 2604 C CA . ASP A 1 327 ? 8.455 20.283 -0.584 1.00 36.81 327 ASP A CA 1
ATOM 2605 C C . ASP A 1 327 ? 9.070 20.860 0.709 1.00 36.81 327 ASP A C 1
ATOM 2607 O O . ASP A 1 327 ? 10.032 20.308 1.251 1.00 36.81 327 ASP A O 1
ATOM 2611 N N . LYS A 1 328 ? 8.562 22.002 1.181 1.00 33.19 328 LYS A N 1
ATOM 2612 C CA . LYS A 1 328 ? 9.094 22.766 2.326 1.00 33.19 328 LYS A CA 1
ATOM 2613 C C . LYS A 1 328 ? 7.941 23.228 3.229 1.00 33.19 328 LYS A C 1
ATOM 2615 O O . LYS A 1 328 ? 7.442 24.319 2.997 1.00 33.19 328 LYS A O 1
ATOM 2620 N N . THR A 1 329 ? 7.516 22.467 4.243 1.00 32.94 329 THR A N 1
ATOM 2621 C CA . THR A 1 329 ? 6.800 22.984 5.447 1.00 32.94 329 THR A CA 1
ATOM 2622 C C . THR A 1 329 ? 6.600 21.891 6.518 1.00 32.94 329 THR A C 1
ATOM 2624 O O . THR A 1 329 ? 6.573 20.706 6.202 1.00 32.94 329 THR A O 1
ATOM 2627 N N . THR A 1 330 ? 6.508 22.295 7.793 1.00 30.69 330 THR A N 1
ATOM 2628 C CA . THR A 1 330 ? 6.495 21.470 9.023 1.00 30.69 330 THR A CA 1
ATOM 2629 C C . THR A 1 330 ? 5.096 21.144 9.589 1.00 30.69 330 THR A C 1
ATOM 2631 O O . THR A 1 330 ? 4.237 22.018 9.629 1.00 30.69 330 THR A O 1
ATOM 2634 N N . SER A 1 331 ? 4.964 19.900 10.091 1.00 41.19 331 SER A N 1
ATOM 2635 C CA . SER A 1 331 ? 4.201 19.364 11.252 1.00 41.19 331 SER A CA 1
ATOM 2636 C C . SER A 1 331 ? 2.702 19.674 11.447 1.00 41.19 331 SER A C 1
ATOM 2638 O O . SER A 1 331 ? 2.369 20.606 12.164 1.00 41.19 331 SER A O 1
ATOM 2640 N N . VAL A 1 332 ? 1.844 18.824 10.861 1.00 38.28 332 VAL A N 1
ATOM 2641 C CA . VAL A 1 332 ? 0.655 18.088 11.387 1.00 38.28 332 VAL A CA 1
ATOM 2642 C C . VAL A 1 332 ? 0.147 17.303 10.166 1.00 38.28 332 VAL A C 1
ATOM 2644 O O . VAL A 1 332 ? -0.264 17.909 9.172 1.00 38.28 332 VAL A O 1
ATOM 2647 N N . PHE A 1 333 ? 0.216 15.967 10.174 1.00 48.72 333 PHE A N 1
ATOM 2648 C CA . PHE A 1 333 ? -0.046 15.163 8.969 1.00 48.72 333 PHE A CA 1
ATOM 2649 C C . PHE A 1 333 ? -1.441 14.526 8.987 1.00 48.72 333 PHE A C 1
ATOM 2651 O O . PHE A 1 333 ? -1.866 13.946 9.983 1.00 48.72 333 PHE A O 1
ATOM 2658 N N . LYS A 1 334 ? -2.165 14.664 7.869 1.00 53.06 334 LYS A N 1
ATOM 2659 C CA . LYS A 1 334 ? -3.617 14.445 7.778 1.00 53.06 334 LYS A CA 1
ATOM 2660 C C . LYS A 1 334 ? -3.932 13.270 6.858 1.00 53.06 334 LYS A C 1
ATOM 2662 O O . LYS A 1 334 ? -3.531 13.273 5.696 1.00 53.06 334 LYS A O 1
ATOM 2667 N N . VAL A 1 335 ? -4.683 12.291 7.359 1.00 47.31 335 VAL A N 1
ATOM 2668 C CA . VAL A 1 335 ? -5.281 11.227 6.539 1.00 47.31 335 VAL A CA 1
ATOM 2669 C C . VAL A 1 335 ? -6.780 11.497 6.441 1.00 47.31 335 VAL A C 1
ATOM 2671 O O . VAL A 1 335 ? -7.518 11.345 7.414 1.00 47.31 335 VAL A O 1
ATOM 2674 N N . HIS A 1 336 ? -7.226 11.930 5.261 1.00 58.53 336 HIS A N 1
ATOM 2675 C CA . HIS A 1 336 ? -8.605 12.352 5.017 1.00 58.53 336 HIS A CA 1
ATOM 2676 C C . HIS A 1 336 ? -9.526 11.154 4.756 1.00 58.53 336 HIS A C 1
ATOM 2678 O O . HIS A 1 336 ? -9.901 10.879 3.621 1.00 58.53 336 HIS A O 1
ATOM 2684 N N . ASN A 1 337 ? -9.916 10.457 5.820 1.00 65.56 337 ASN A N 1
ATOM 2685 C CA . ASN A 1 337 ? -11.134 9.650 5.802 1.00 65.56 337 ASN A CA 1
ATOM 2686 C C . ASN A 1 337 ? -12.244 10.494 6.425 1.00 65.56 337 ASN A C 1
ATOM 2688 O O . ASN A 1 337 ? -12.042 11.045 7.498 1.00 65.56 337 ASN A O 1
ATOM 2692 N N . THR A 1 338 ? -13.395 10.631 5.770 1.00 81.31 338 THR A N 1
ATOM 2693 C CA . THR A 1 338 ? -14.569 11.291 6.371 1.00 81.31 338 THR A CA 1
ATOM 2694 C C . THR A 1 338 ? -15.455 10.298 7.109 1.00 81.31 338 THR A C 1
ATOM 2696 O O . THR A 1 338 ? -16.312 10.710 7.882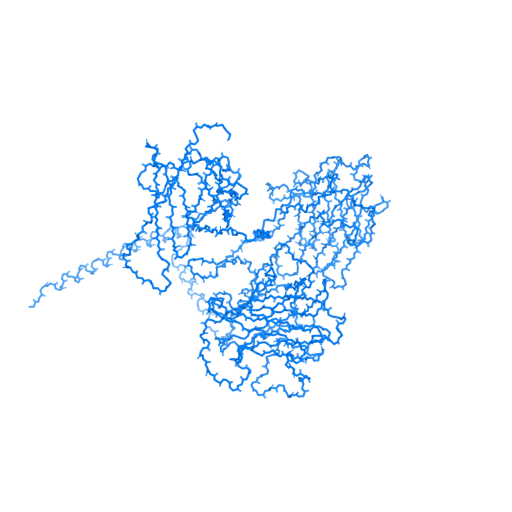 1.00 81.31 338 THR A O 1
ATOM 2699 N N . ARG A 1 339 ? -15.262 8.992 6.872 1.00 88.12 339 ARG A N 1
ATOM 2700 C CA . ARG A 1 339 ? -16.099 7.922 7.410 1.00 88.12 339 ARG A CA 1
ATOM 2701 C C . ARG A 1 339 ? -15.283 6.747 7.937 1.00 88.12 339 ARG A C 1
ATOM 2703 O O . ARG A 1 339 ? -14.279 6.369 7.337 1.00 88.12 339 ARG A O 1
ATOM 2710 N N . LEU A 1 340 ? -15.760 6.152 9.023 1.00 90.00 340 LEU A N 1
ATOM 2711 C CA . LEU A 1 340 ? -15.299 4.900 9.611 1.00 90.00 340 LEU A CA 1
ATOM 2712 C C . LEU A 1 340 ? -16.441 3.885 9.536 1.00 90.00 340 LEU A C 1
ATOM 2714 O O . LEU A 1 340 ? -17.482 4.085 10.147 1.00 90.00 340 LEU A O 1
ATOM 2718 N N . PHE A 1 341 ? -16.271 2.805 8.783 1.00 90.81 341 PHE A N 1
ATOM 2719 C CA . PHE A 1 341 ? -17.317 1.791 8.636 1.00 90.81 341 PHE A CA 1
ATOM 2720 C C . PHE A 1 341 ? -17.217 0.740 9.743 1.00 90.81 341 PHE A C 1
ATOM 2722 O O . PHE A 1 341 ? -16.146 0.184 9.984 1.00 90.81 341 PHE A O 1
ATOM 2729 N N . ILE A 1 342 ? -18.342 0.449 10.395 1.00 93.31 342 ILE A N 1
ATOM 2730 C CA . ILE A 1 342 ? -18.439 -0.468 11.534 1.00 93.31 342 ILE A CA 1
ATOM 2731 C C . ILE A 1 342 ? -19.461 -1.566 11.190 1.00 93.31 342 ILE A C 1
ATOM 2733 O O . ILE A 1 342 ? -20.650 -1.412 11.470 1.00 93.31 342 ILE A O 1
ATOM 2737 N N . PRO A 1 343 ? -19.032 -2.662 10.542 1.00 93.19 343 PRO A N 1
ATOM 2738 C CA . PRO A 1 343 ? -19.912 -3.785 10.234 1.00 93.19 343 PRO A CA 1
ATOM 2739 C C . PRO A 1 343 ? -20.185 -4.671 11.464 1.00 93.19 343 PRO A C 1
ATOM 2741 O O . PRO A 1 343 ? -19.458 -4.573 12.461 1.00 93.19 343 PRO A O 1
ATOM 2744 N N . PRO A 1 344 ? -21.165 -5.594 11.401 1.00 93.38 344 PRO A N 1
ATOM 2745 C CA . PRO A 1 344 ? -21.307 -6.646 12.394 1.00 93.38 344 PRO A CA 1
ATOM 2746 C C . PRO A 1 344 ? -20.081 -7.567 12.390 1.00 93.38 344 PRO A C 1
ATOM 2748 O O . PRO A 1 344 ? -19.476 -7.802 11.333 1.00 93.38 344 PRO A O 1
ATOM 2751 N N . PRO A 1 345 ? -19.700 -8.121 13.552 1.00 91.81 345 PRO A N 1
ATOM 2752 C CA . PRO A 1 345 ? -18.663 -9.132 13.599 1.00 91.81 345 PRO A CA 1
ATOM 2753 C C . PRO A 1 345 ? -19.152 -10.413 12.904 1.00 91.81 345 PRO A C 1
ATOM 2755 O O . PRO A 1 345 ? -20.323 -10.782 12.971 1.00 91.81 345 PRO A O 1
ATOM 2758 N N . THR A 1 346 ? -18.246 -11.113 12.220 1.00 86.94 346 THR A N 1
ATOM 2759 C CA . THR A 1 346 ? -18.592 -12.357 11.493 1.00 86.94 346 THR A CA 1
ATOM 2760 C C . THR A 1 346 ? -18.784 -13.560 12.419 1.00 86.94 346 THR A C 1
ATOM 2762 O O . THR A 1 346 ? -19.375 -14.567 12.032 1.00 86.94 346 THR A O 1
ATOM 2765 N N . ARG A 1 347 ? -18.279 -13.453 13.648 1.00 90.88 347 ARG A N 1
ATOM 2766 C CA . ARG A 1 347 ? -18.413 -14.412 14.742 1.00 90.88 347 ARG A CA 1
ATOM 2767 C C . ARG A 1 347 ? -18.343 -13.666 16.067 1.00 90.88 347 ARG A C 1
ATOM 2769 O O . ARG A 1 347 ? -17.962 -12.504 16.095 1.00 90.88 347 ARG A O 1
ATOM 2776 N N . LYS A 1 348 ? -18.665 -14.336 17.172 1.00 93.06 348 LYS A N 1
ATOM 2777 C CA . LYS A 1 348 ? -18.462 -13.762 18.505 1.00 93.06 348 LYS A CA 1
ATOM 2778 C C . LYS A 1 348 ? -16.978 -13.427 18.695 1.00 93.06 348 LYS A C 1
ATOM 2780 O O . LYS A 1 348 ? -16.153 -14.333 18.633 1.00 93.06 348 LYS A O 1
ATOM 2785 N N . MET A 1 349 ? -16.668 -12.151 18.909 1.00 94.69 349 MET A N 1
ATOM 2786 C CA . MET A 1 349 ? -15.293 -11.673 19.066 1.00 94.69 349 MET A CA 1
ATOM 2787 C C . MET A 1 349 ? -14.744 -12.069 20.439 1.00 94.69 349 MET A C 1
ATOM 2789 O O . MET A 1 349 ? -15.370 -11.775 21.464 1.00 94.69 349 MET A O 1
ATOM 2793 N N . ALA A 1 350 ? -13.577 -12.712 20.472 1.00 94.25 350 ALA A N 1
ATOM 2794 C CA . ALA A 1 350 ? -12.801 -12.905 21.691 1.00 94.25 350 ALA A CA 1
ATOM 2795 C C . ALA A 1 350 ? -11.679 -11.860 21.757 1.00 94.25 350 ALA A C 1
ATOM 2797 O O . ALA A 1 350 ? -10.949 -11.686 20.794 1.00 94.25 350 ALA A O 1
ATOM 2798 N N . ILE A 1 351 ? -11.532 -11.175 22.897 1.00 96.38 351 ILE A N 1
ATOM 2799 C CA . ILE A 1 351 ? -10.448 -10.201 23.102 1.00 96.38 351 ILE A CA 1
ATOM 2800 C C . ILE A 1 351 ? -9.196 -10.949 23.568 1.00 96.38 351 ILE A C 1
ATOM 2802 O O . ILE A 1 351 ? -8.948 -11.095 24.767 1.00 96.38 351 ILE A O 1
ATOM 2806 N N . ASP A 1 352 ? -8.440 -11.482 22.613 1.00 95.06 352 ASP A N 1
ATOM 2807 C CA . ASP A 1 352 ? -7.242 -12.301 22.823 1.00 95.06 352 ASP A CA 1
ATOM 2808 C C . ASP A 1 352 ? -5.935 -11.587 22.420 1.00 95.06 352 ASP A C 1
ATOM 2810 O O . ASP A 1 352 ? -4.827 -12.066 22.696 1.00 95.06 352 ASP A O 1
ATOM 2814 N N . GLY A 1 353 ? -6.053 -10.374 21.876 1.00 90.69 353 GLY A N 1
ATOM 2815 C CA . GLY A 1 353 ? -4.967 -9.519 21.412 1.00 90.69 353 GLY A CA 1
ATOM 2816 C C . GLY A 1 353 ? -4.407 -9.943 20.055 1.00 90.69 353 GLY A C 1
ATOM 2817 O O . GLY A 1 353 ? -3.371 -9.416 19.632 1.00 90.69 353 GLY A O 1
ATOM 2818 N N . GLY A 1 354 ? -5.036 -10.917 19.403 1.00 88.31 354 GLY A N 1
ATOM 2819 C CA . GLY A 1 354 ? -4.730 -11.439 18.086 1.00 88.31 354 GLY A CA 1
ATOM 2820 C C . GLY A 1 354 ? -5.593 -10.803 16.997 1.00 88.31 354 GLY A C 1
ATOM 2821 O O . GLY A 1 354 ? -6.534 -10.060 17.238 1.00 88.31 354 GLY A O 1
ATOM 2822 N N . ARG A 1 355 ? -5.235 -11.069 15.738 1.00 85.69 355 ARG A N 1
ATOM 2823 C CA . ARG A 1 355 ? -6.001 -10.605 14.564 1.00 85.69 355 ARG A CA 1
ATOM 2824 C C . ARG A 1 355 ? -7.003 -11.654 14.063 1.00 85.69 355 ARG A C 1
ATOM 2826 O O . ARG A 1 355 ? -7.792 -11.355 13.175 1.00 85.69 355 ARG A O 1
ATOM 2833 N N . GLY A 1 356 ? -6.934 -12.891 14.561 1.00 80.88 356 GLY A N 1
ATOM 2834 C CA . GLY A 1 356 ? -7.553 -14.064 13.929 1.00 80.88 356 GLY A CA 1
ATOM 2835 C C . GLY A 1 356 ? -9.061 -13.948 13.697 1.00 80.88 356 GLY A C 1
ATOM 2836 O O . GLY A 1 356 ? -9.552 -14.458 12.694 1.00 80.88 356 GLY A O 1
ATOM 2837 N N . ASP A 1 357 ? -9.771 -13.250 14.585 1.00 83.44 357 ASP A N 1
ATOM 2838 C CA . ASP A 1 357 ? -11.231 -13.075 14.548 1.00 83.44 357 ASP A CA 1
ATOM 2839 C C . ASP A 1 357 ? -11.706 -11.929 13.646 1.00 83.44 357 ASP A C 1
ATOM 2841 O O . ASP A 1 357 ? -12.898 -11.811 13.358 1.00 83.44 357 ASP A O 1
ATOM 2845 N N . TRP A 1 358 ? -10.788 -11.096 13.159 1.00 88.88 358 TRP A N 1
ATOM 2846 C CA . TRP A 1 358 ? -11.129 -9.859 12.472 1.00 88.88 358 TRP A CA 1
ATOM 2847 C C . TRP A 1 358 ? -11.354 -10.044 10.978 1.00 88.88 358 TRP A C 1
ATOM 2849 O O . TRP A 1 358 ? -10.513 -10.595 10.264 1.00 88.88 358 TRP A O 1
ATOM 2859 N N . ASN A 1 359 ? -12.437 -9.455 10.466 1.00 77.81 359 ASN A N 1
ATOM 2860 C CA . ASN A 1 359 ? -12.620 -9.321 9.027 1.00 77.81 359 ASN A CA 1
ATOM 2861 C C . ASN A 1 359 ? -11.639 -8.265 8.472 1.00 77.81 359 ASN A C 1
ATOM 2863 O O . ASN A 1 359 ? -11.744 -7.084 8.821 1.00 77.81 359 ASN A O 1
ATOM 2867 N N . PRO A 1 360 ? -10.699 -8.639 7.585 1.00 69.94 360 PRO A N 1
ATOM 2868 C CA . PRO A 1 360 ? -9.705 -7.712 7.054 1.00 69.94 360 PRO A CA 1
ATOM 2869 C C . PRO A 1 360 ? -10.294 -6.583 6.194 1.00 69.94 360 PRO A C 1
ATOM 2871 O O . PRO A 1 360 ? -9.595 -5.590 5.992 1.00 69.94 360 PRO A O 1
ATOM 2874 N N . ASN A 1 361 ? -11.535 -6.715 5.711 1.00 63.16 361 ASN A N 1
ATOM 2875 C CA . ASN A 1 361 ? -12.194 -5.730 4.848 1.00 63.16 361 ASN A CA 1
ATOM 2876 C C . ASN A 1 361 ? -12.768 -4.530 5.620 1.00 63.16 361 ASN A C 1
ATOM 2878 O O . ASN A 1 361 ? -13.105 -3.519 5.010 1.00 63.16 361 ASN A O 1
ATOM 2882 N N . ALA A 1 362 ? -12.849 -4.609 6.952 1.00 61.41 362 ALA A N 1
ATOM 2883 C CA . ALA A 1 362 ? -13.325 -3.536 7.826 1.00 61.41 362 ALA A CA 1
ATOM 2884 C C . ALA A 1 362 ? -12.156 -2.710 8.392 1.00 61.41 362 ALA A C 1
ATOM 2886 O O . ALA A 1 362 ? -12.029 -2.550 9.605 1.00 61.41 362 ALA A O 1
ATOM 2887 N N . SER A 1 363 ? -11.239 -2.264 7.523 1.00 67.56 363 SER A N 1
ATOM 2888 C CA . SER A 1 363 ? -9.997 -1.612 7.950 1.00 67.56 363 SER A CA 1
ATOM 2889 C C . SER A 1 363 ? -9.931 -0.128 7.627 1.00 67.56 363 SER A C 1
ATOM 2891 O O . SER A 1 363 ? -9.995 0.255 6.462 1.00 67.56 363 SER A O 1
ATOM 2893 N N . LEU A 1 364 ? -9.670 0.681 8.648 1.00 68.44 364 LEU A N 1
ATOM 2894 C CA . LEU A 1 364 ? -9.137 2.028 8.532 1.00 68.44 364 LEU A CA 1
ATOM 2895 C C . LEU A 1 364 ? -7.602 1.959 8.588 1.00 68.44 364 LEU A C 1
ATOM 2897 O O . LEU A 1 364 ? -7.016 1.338 9.476 1.00 68.44 364 LEU A O 1
ATOM 2901 N N . PHE A 1 365 ? -6.931 2.613 7.645 1.00 60.41 365 PHE A N 1
ATOM 2902 C CA . PHE A 1 365 ? -5.476 2.755 7.659 1.00 60.41 365 PHE A CA 1
ATOM 2903 C C . PHE A 1 365 ? -5.109 4.225 7.861 1.00 60.41 365 PHE A C 1
ATOM 2905 O O . PHE A 1 365 ? -5.503 5.078 7.066 1.00 60.41 365 PHE A O 1
ATOM 2912 N N . LEU A 1 366 ? -4.367 4.512 8.929 1.00 61.62 366 LEU A N 1
ATOM 2913 C CA . LEU A 1 366 ? -3.829 5.827 9.256 1.00 61.62 366 LEU A CA 1
ATOM 2914 C C . LEU A 1 366 ? -2.301 5.730 9.233 1.00 61.62 366 LEU A C 1
ATOM 2916 O O . LEU A 1 366 ? -1.695 5.036 10.047 1.00 61.62 366 LEU A O 1
ATOM 2920 N N . ALA A 1 367 ? -1.664 6.410 8.285 1.00 51.75 367 ALA A N 1
ATOM 2921 C CA . ALA A 1 367 ? -0.211 6.459 8.190 1.00 51.75 367 ALA A CA 1
ATOM 2922 C C . ALA A 1 367 ? 0.287 7.899 8.191 1.00 51.75 367 ALA A C 1
ATOM 2924 O O . ALA A 1 367 ? -0.263 8.758 7.500 1.00 51.75 367 ALA A O 1
ATOM 2925 N N . GLU A 1 368 ? 1.366 8.135 8.932 1.00 44.00 368 GLU A N 1
ATOM 2926 C CA . GLU A 1 368 ? 2.111 9.381 8.869 1.00 44.00 368 GLU A CA 1
ATOM 2927 C C . GLU A 1 368 ? 3.027 9.420 7.642 1.00 44.00 368 GLU A C 1
ATOM 2929 O O . GLU A 1 368 ? 3.650 8.420 7.265 1.00 44.00 368 GLU A O 1
ATOM 2934 N N . ARG A 1 369 ? 3.170 10.603 7.035 1.00 41.06 369 ARG A N 1
ATOM 2935 C CA . ARG A 1 369 ? 4.192 10.850 6.019 1.00 41.06 369 ARG A CA 1
ATOM 2936 C C . ARG A 1 369 ? 5.447 11.445 6.671 1.00 41.06 369 ARG A C 1
ATOM 2938 O O . ARG A 1 369 ? 5.555 12.650 6.807 1.00 41.06 369 ARG A O 1
ATOM 2945 N N . ALA A 1 370 ? 6.372 10.549 7.014 1.00 37.56 370 ALA A N 1
ATOM 2946 C CA . ALA A 1 370 ? 7.830 10.690 7.126 1.00 37.56 370 ALA A CA 1
ATOM 2947 C C . ALA A 1 370 ? 8.438 11.987 7.707 1.00 37.56 370 ALA A C 1
ATOM 2949 O O . ALA A 1 370 ? 8.516 12.988 7.008 1.00 37.56 370 ALA A O 1
ATOM 2950 N N . ASN A 1 371 ? 9.102 11.847 8.864 1.00 37.12 371 ASN A N 1
ATOM 2951 C CA . ASN A 1 371 ? 10.463 12.348 9.097 1.00 37.12 371 ASN A CA 1
ATOM 2952 C C . ASN A 1 371 ? 11.301 11.249 9.809 1.00 37.12 371 ASN A C 1
ATOM 2954 O O . ASN A 1 371 ? 10.952 10.776 10.881 1.00 37.12 371 ASN A O 1
ATOM 2958 N N . GLU A 1 372 ? 12.357 10.799 9.126 1.00 36.97 372 GLU A N 1
ATOM 2959 C CA . GLU A 1 372 ? 13.543 9.971 9.467 1.00 36.97 372 GLU A CA 1
ATOM 2960 C C . GLU A 1 372 ? 13.649 8.932 10.617 1.00 36.97 372 GLU A C 1
ATOM 2962 O O . GLU A 1 372 ? 14.543 8.100 10.499 1.00 36.97 372 GLU A O 1
ATOM 2967 N N . LEU A 1 373 ? 12.830 8.846 11.671 1.00 38.09 373 LEU A N 1
ATOM 2968 C CA . LEU A 1 373 ? 13.227 8.065 12.876 1.00 38.09 373 LEU A CA 1
ATOM 2969 C C . LEU A 1 373 ? 12.312 6.903 13.303 1.00 38.09 373 LEU A C 1
ATOM 2971 O O . LEU A 1 373 ? 12.235 6.555 14.476 1.00 38.09 373 LEU A O 1
ATOM 2975 N N . GLY A 1 374 ? 11.705 6.217 12.334 1.00 49.34 374 GLY A N 1
ATOM 2976 C CA . GLY A 1 374 ? 10.901 5.013 12.579 1.00 49.34 374 GLY A CA 1
ATOM 2977 C C . GLY A 1 374 ? 9.410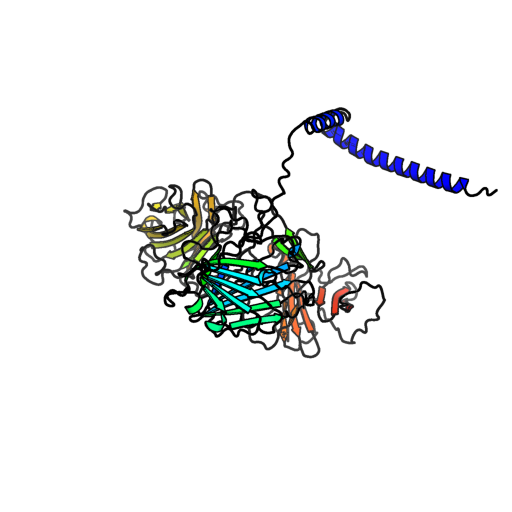 5.283 12.398 1.00 49.34 374 GLY A C 1
ATOM 2978 O O . GLY A 1 374 ? 8.860 6.260 12.889 1.00 49.34 374 GLY A O 1
ATOM 2979 N N . ARG A 1 375 ? 8.761 4.457 11.574 1.00 67.50 375 ARG A N 1
ATOM 2980 C CA . ARG A 1 375 ? 7.473 4.788 10.949 1.00 67.50 375 ARG A CA 1
ATOM 2981 C C . ARG A 1 375 ? 6.284 4.513 11.864 1.00 67.50 375 ARG A C 1
ATOM 2983 O O . ARG A 1 375 ? 5.678 3.452 11.735 1.00 67.50 375 ARG A O 1
ATOM 2990 N N . ALA A 1 376 ? 5.904 5.484 12.685 1.00 65.56 376 ALA A N 1
ATOM 2991 C CA . ALA A 1 376 ? 4.620 5.481 13.372 1.00 65.56 376 ALA A CA 1
ATOM 2992 C C . ALA A 1 376 ? 3.458 5.285 12.371 1.00 65.56 376 ALA A C 1
ATOM 2994 O O . ALA A 1 376 ? 3.220 6.119 11.495 1.00 65.56 376 ALA A O 1
ATOM 2995 N N . HIS A 1 377 ? 2.757 4.152 12.433 1.00 84.12 377 HIS A N 1
ATOM 2996 C CA . HIS A 1 377 ? 1.536 3.946 11.648 1.00 84.12 377 HIS A CA 1
ATOM 2997 C C . HIS A 1 377 ? 0.520 3.112 12.413 1.00 84.12 377 HIS A C 1
ATOM 2999 O O . HIS A 1 377 ? 0.878 2.187 13.141 1.00 84.12 377 HIS A O 1
ATOM 3005 N N . LEU A 1 378 ? -0.754 3.431 12.206 1.00 86.25 378 LEU A N 1
ATOM 3006 C CA . LEU A 1 378 ? -1.892 2.774 12.826 1.00 86.25 378 LEU A CA 1
ATOM 3007 C C . LEU A 1 378 ? -2.737 2.097 11.746 1.00 86.25 378 LEU A C 1
ATOM 3009 O O . LEU A 1 378 ? -3.280 2.729 10.841 1.00 86.25 378 LEU A O 1
ATOM 3013 N N . ARG A 1 379 ? -2.924 0.789 11.880 1.00 89.88 379 ARG A N 1
ATOM 3014 C CA . ARG A 1 379 ? -4.017 0.081 11.215 1.00 89.88 379 ARG A CA 1
ATOM 3015 C C . ARG A 1 379 ? -5.099 -0.202 12.242 1.00 89.88 379 ARG A C 1
ATOM 3017 O O . ARG A 1 379 ? -4.834 -0.911 13.205 1.00 89.88 379 ARG A O 1
ATOM 3024 N N . LEU A 1 380 ? -6.298 0.313 12.012 1.00 92.25 380 LEU A N 1
ATOM 3025 C CA . LEU A 1 380 ? -7.453 0.119 12.876 1.00 92.25 380 LEU A CA 1
ATOM 3026 C C . LEU A 1 380 ? -8.492 -0.751 12.158 1.00 92.25 380 LEU A C 1
ATOM 3028 O O . LEU A 1 380 ? -8.835 -0.494 11.008 1.00 92.25 380 LEU A O 1
ATOM 3032 N N . LEU A 1 381 ? -8.987 -1.786 12.825 1.00 93.19 381 LEU A N 1
ATOM 3033 C CA . LEU A 1 381 ? -10.154 -2.560 12.413 1.00 93.19 381 LEU A CA 1
ATOM 3034 C C . LEU A 1 381 ? -11.285 -2.286 13.402 1.00 93.19 381 LEU A C 1
ATOM 3036 O O . LEU A 1 381 ? -11.033 -2.175 14.603 1.00 93.19 381 LEU A O 1
ATOM 3040 N N . THR A 1 382 ? -12.515 -2.192 12.901 1.00 94.75 382 THR A N 1
ATOM 3041 C CA . THR A 1 382 ? -13.703 -1.930 13.723 1.00 94.75 382 THR A CA 1
ATOM 3042 C C . THR A 1 382 ? -14.844 -2.863 13.368 1.00 94.75 382 THR A C 1
ATOM 3044 O O . THR A 1 382 ? -15.063 -3.168 12.198 1.00 94.75 382 THR A O 1
ATOM 3047 N N . CYS A 1 383 ? -15.589 -3.304 14.376 1.00 95.38 383 CYS A N 1
ATOM 3048 C CA . CYS A 1 383 ? -16.884 -3.960 14.209 1.00 95.38 383 CYS A CA 1
ATOM 3049 C C . CYS A 1 383 ? -17.751 -3.721 15.451 1.00 95.38 383 CYS A C 1
ATOM 3051 O O . CYS A 1 383 ? -17.249 -3.263 16.478 1.00 95.38 383 CYS A O 1
ATOM 3053 N N . ALA A 1 384 ? -19.050 -3.982 15.360 1.00 96.44 384 ALA A N 1
ATOM 3054 C CA . ALA A 1 384 ? -19.960 -3.851 16.494 1.00 96.44 384 ALA A CA 1
ATOM 3055 C C . ALA A 1 384 ? -21.119 -4.839 16.408 1.00 96.44 384 ALA A C 1
ATOM 3057 O O . ALA A 1 384 ? -21.711 -5.015 15.344 1.00 96.44 384 ALA A O 1
ATOM 3058 N N . ASP A 1 385 ? -21.485 -5.432 17.537 1.00 95.88 385 ASP A N 1
ATOM 3059 C CA . ASP A 1 385 ? -22.747 -6.149 17.699 1.00 95.88 385 ASP A CA 1
ATOM 3060 C C . ASP A 1 385 ? -23.713 -5.332 18.570 1.00 95.88 385 ASP A C 1
ATOM 3062 O O . ASP A 1 385 ? -23.519 -4.131 18.780 1.00 95.88 385 ASP A O 1
ATOM 3066 N N . ASP A 1 386 ? -24.804 -5.952 19.006 1.00 96.75 386 ASP A N 1
ATOM 3067 C CA . ASP A 1 386 ? -25.836 -5.275 19.792 1.00 96.75 386 ASP A CA 1
ATOM 3068 C C . ASP A 1 386 ? -25.415 -5.025 21.249 1.00 96.75 386 ASP A C 1
ATOM 3070 O O . ASP A 1 386 ? -26.038 -4.206 21.922 1.00 96.75 386 ASP A O 1
ATOM 3074 N N . GLU A 1 387 ? -24.348 -5.671 21.732 1.00 97.75 387 GLU A N 1
ATOM 3075 C CA . GLU A 1 387 ? -23.850 -5.546 23.105 1.00 97.75 387 GLU A CA 1
ATOM 3076 C C . GLU A 1 387 ? -22.626 -4.628 23.198 1.00 97.75 387 GLU A C 1
ATOM 3078 O O . GLU A 1 387 ? -22.501 -3.863 24.161 1.00 97.75 387 GLU A O 1
ATOM 3083 N N . LYS A 1 388 ? -21.714 -4.687 22.218 1.00 97.94 388 LYS A N 1
ATOM 3084 C CA . LYS A 1 388 ? -20.414 -4.008 22.268 1.00 97.94 388 LYS A CA 1
ATOM 3085 C C . LYS A 1 388 ? -19.961 -3.449 20.920 1.00 97.94 388 LYS A C 1
ATOM 3087 O O . LYS A 1 388 ? -20.320 -3.930 19.844 1.00 97.94 388 LYS A O 1
ATOM 3092 N N . ILE A 1 389 ? -19.065 -2.468 21.003 1.00 97.50 389 ILE A N 1
ATOM 3093 C CA . ILE A 1 389 ? -18.176 -2.067 19.911 1.00 97.50 389 ILE A CA 1
ATOM 3094 C C . ILE A 1 389 ? -16.775 -2.636 20.144 1.00 97.50 389 ILE A C 1
ATOM 3096 O O . ILE A 1 389 ? -16.300 -2.702 21.280 1.00 97.50 389 ILE A O 1
ATOM 3100 N N . TYR A 1 390 ? -16.114 -3.034 19.062 1.00 96.94 390 TYR A N 1
ATOM 3101 C CA . TYR A 1 390 ? -14.815 -3.690 19.061 1.00 96.94 390 TYR A CA 1
ATOM 3102 C C . TYR A 1 390 ? -13.808 -2.891 18.237 1.00 96.94 390 TYR A C 1
ATOM 3104 O O . TYR A 1 390 ? -14.115 -2.432 17.131 1.00 96.94 390 TYR A O 1
ATOM 3112 N N . PHE A 1 391 ? -12.569 -2.842 18.722 1.00 96.06 391 PHE A N 1
ATOM 3113 C CA . PHE A 1 391 ? -11.433 -2.247 18.028 1.00 96.06 391 PHE A CA 1
ATOM 3114 C C . PHE A 1 391 ? -10.225 -3.182 18.045 1.00 96.06 391 PHE A C 1
ATOM 3116 O O . PHE A 1 391 ? -9.891 -3.762 19.078 1.00 96.06 391 PHE A O 1
ATOM 3123 N N . TRP A 1 392 ? -9.523 -3.262 16.918 1.00 95.88 392 TRP A N 1
ATOM 3124 C CA . TRP A 1 392 ? -8.172 -3.811 16.857 1.00 95.88 392 TRP A CA 1
ATOM 3125 C C . TRP A 1 392 ? -7.247 -2.808 16.198 1.00 95.88 392 TRP A C 1
ATOM 3127 O O . TRP A 1 392 ? -7.439 -2.421 15.047 1.00 95.88 392 TRP A O 1
ATOM 3137 N N . ALA A 1 393 ? -6.246 -2.372 16.943 1.00 94.38 393 ALA A N 1
ATOM 3138 C CA . ALA A 1 393 ? -5.260 -1.400 16.527 1.00 94.38 393 ALA A CA 1
ATOM 3139 C C . ALA A 1 393 ? -3.901 -2.084 16.426 1.00 94.38 393 ALA A C 1
ATOM 3141 O O . ALA A 1 393 ? -3.374 -2.599 17.409 1.00 94.38 393 ALA A O 1
ATOM 3142 N N . ARG A 1 394 ? -3.302 -2.057 15.240 1.00 92.75 394 ARG A N 1
ATOM 3143 C CA . ARG A 1 394 ? -1.902 -2.409 15.032 1.00 92.75 394 ARG A CA 1
ATOM 3144 C C . ARG A 1 394 ? -1.108 -1.128 14.887 1.00 92.75 394 ARG A C 1
ATOM 3146 O O . ARG A 1 394 ? -1.251 -0.435 13.880 1.00 92.75 394 ARG A O 1
ATOM 3153 N N . VAL A 1 395 ? -0.279 -0.852 15.880 1.00 90.06 395 VAL A N 1
ATOM 3154 C CA . VAL A 1 395 ? 0.529 0.353 15.974 1.00 90.06 395 VAL A CA 1
ATOM 3155 C C . VAL A 1 395 ? 1.983 -0.034 15.753 1.00 90.06 395 VAL A C 1
ATOM 3157 O O . VAL A 1 395 ? 2.564 -0.778 16.537 1.00 90.06 395 VAL A O 1
ATOM 3160 N N . PHE A 1 396 ? 2.578 0.427 14.662 1.00 86.88 396 PHE A N 1
ATOM 3161 C CA . PHE A 1 396 ? 4.029 0.388 14.535 1.00 86.88 396 PHE A CA 1
ATOM 3162 C C . PHE A 1 396 ? 4.577 1.597 15.264 1.00 86.88 396 PHE A C 1
ATOM 3164 O O . PHE A 1 396 ? 4.170 2.711 14.962 1.00 86.88 396 PHE A O 1
ATOM 3171 N N . ASP A 1 397 ? 5.486 1.372 16.194 1.00 86.00 397 ASP A N 1
ATOM 3172 C CA . ASP A 1 397 ? 6.079 2.407 17.026 1.00 86.00 397 ASP A CA 1
ATOM 3173 C C . ASP A 1 397 ? 7.547 2.027 17.234 1.00 86.00 397 ASP A C 1
ATOM 3175 O O . ASP A 1 397 ? 7.807 0.909 17.682 1.00 86.00 397 ASP A O 1
ATOM 3179 N N . PRO A 1 398 ? 8.520 2.870 16.852 1.00 77.81 398 PRO A N 1
ATOM 3180 C CA . PRO A 1 398 ? 9.932 2.557 17.048 1.00 77.81 398 PRO A CA 1
ATOM 3181 C C . PRO A 1 398 ? 10.365 2.516 18.521 1.00 77.81 398 PRO A C 1
ATOM 3183 O O . PRO A 1 398 ? 11.443 1.994 18.801 1.00 77.81 398 PRO A O 1
ATOM 3186 N N . ALA A 1 399 ? 9.569 3.061 19.444 1.00 83.75 399 ALA A N 1
ATOM 3187 C CA . ALA A 1 399 ? 9.861 3.090 20.873 1.00 83.75 399 ALA A CA 1
ATOM 3188 C C . ALA A 1 399 ? 8.597 2.781 21.704 1.00 83.75 399 ALA A C 1
ATOM 3190 O O . ALA A 1 399 ? 8.182 3.614 22.509 1.00 83.75 399 ALA A O 1
ATOM 3191 N N . PRO A 1 400 ? 7.993 1.589 21.535 1.00 82.94 400 PRO A N 1
ATOM 3192 C CA . PRO A 1 400 ? 6.706 1.269 22.128 1.00 82.94 400 PRO A CA 1
ATOM 3193 C C . PRO A 1 400 ? 6.803 1.173 23.651 1.00 82.94 400 PRO A C 1
ATOM 3195 O O . PRO A 1 400 ? 7.771 0.640 24.202 1.00 82.94 400 PRO A O 1
ATOM 3198 N N . GLY A 1 401 ? 5.733 1.572 24.328 1.00 77.44 401 GLY A N 1
ATOM 3199 C CA . GLY A 1 401 ? 5.586 1.406 25.773 1.00 77.44 401 GLY A CA 1
ATOM 3200 C C . GLY A 1 401 ? 5.963 2.646 26.575 1.00 77.44 401 GLY A C 1
ATOM 3201 O O . GLY A 1 401 ? 6.108 2.546 27.799 1.00 77.44 401 GLY A O 1
ATOM 3202 N N . MET A 1 402 ? 6.078 3.803 25.922 1.00 84.12 402 MET A N 1
ATOM 3203 C CA . MET A 1 402 ? 6.069 5.075 26.630 1.00 84.12 402 MET A CA 1
ATOM 3204 C C . MET A 1 402 ? 4.704 5.262 27.315 1.00 84.12 402 MET A C 1
ATOM 3206 O O . MET A 1 402 ? 3.681 4.811 26.790 1.00 84.12 402 MET A O 1
ATOM 3210 N N . PRO A 1 403 ? 4.646 5.904 28.496 1.00 83.00 403 PRO A N 1
ATOM 3211 C CA . PRO A 1 403 ? 3.387 6.143 29.205 1.00 83.00 403 PRO A CA 1
ATOM 3212 C C . PRO A 1 403 ? 2.324 6.867 28.367 1.00 83.00 403 PRO A C 1
ATOM 3214 O O . PRO A 1 403 ? 1.132 6.730 28.636 1.00 83.00 403 PRO A O 1
ATOM 3217 N N . GLU A 1 404 ? 2.749 7.642 27.369 1.00 84.81 404 GLU A N 1
ATOM 3218 C CA . GLU A 1 404 ? 1.884 8.445 26.511 1.00 84.81 404 GLU A CA 1
ATOM 3219 C C . GLU A 1 404 ? 1.395 7.717 25.250 1.00 84.81 404 GLU A C 1
ATOM 3221 O O . GLU A 1 404 ? 0.499 8.250 24.587 1.00 84.81 404 GLU A O 1
ATOM 3226 N N . ASP A 1 405 ? 1.936 6.533 24.933 1.00 90.50 405 ASP A N 1
ATOM 3227 C CA . ASP A 1 405 ? 1.562 5.766 23.741 1.00 90.50 405 ASP A CA 1
ATOM 3228 C C . ASP A 1 405 ? 0.126 5.261 23.866 1.00 90.50 405 ASP A C 1
ATOM 3230 O O . ASP A 1 405 ? -0.214 4.458 24.748 1.00 90.50 405 ASP A O 1
ATOM 3234 N N . ARG A 1 406 ? -0.742 5.750 22.979 1.00 94.25 406 ARG A N 1
ATOM 3235 C CA . ARG A 1 406 ? -2.171 5.458 23.053 1.00 94.25 406 ARG A CA 1
ATOM 3236 C C . ARG A 1 406 ? -2.885 5.557 21.719 1.00 94.25 406 ARG A C 1
ATOM 3238 O O . ARG A 1 406 ? -2.503 6.312 20.827 1.00 94.25 406 ARG A O 1
ATOM 3245 N N . VAL A 1 407 ? -4.010 4.858 21.654 1.00 95.19 407 VAL A N 1
ATOM 3246 C CA . VAL A 1 407 ? -5.044 5.056 20.638 1.00 95.19 407 VAL A CA 1
ATOM 3247 C C . VAL A 1 407 ? -6.291 5.581 21.342 1.00 95.19 407 VAL A C 1
ATOM 3249 O O . VAL A 1 407 ? -6.816 4.925 22.243 1.00 95.19 407 VAL A O 1
ATOM 3252 N N . SER A 1 408 ? -6.755 6.758 20.934 1.00 96.25 408 SER A N 1
ATOM 3253 C CA . SER A 1 408 ? -8.010 7.363 21.375 1.00 96.25 408 SER A CA 1
ATOM 3254 C C . SER A 1 408 ? -9.040 7.300 20.244 1.00 96.25 408 SER A C 1
ATOM 3256 O O . SER A 1 408 ? -8.780 7.724 19.119 1.00 96.25 408 SER A O 1
ATOM 3258 N N . ILE A 1 409 ? -10.226 6.776 20.538 1.00 96.25 409 ILE A N 1
ATOM 3259 C CA . ILE A 1 409 ? -11.390 6.806 19.652 1.00 96.25 409 ILE A CA 1
ATOM 3260 C C . ILE A 1 409 ? -12.407 7.766 20.257 1.00 96.25 409 ILE A C 1
ATOM 3262 O O . ILE A 1 409 ? -12.899 7.550 21.363 1.00 96.25 409 ILE A O 1
ATOM 3266 N N . TYR A 1 410 ? -12.733 8.813 19.515 1.00 97.00 410 TYR A N 1
ATOM 3267 C CA . TYR A 1 410 ? -13.760 9.772 19.879 1.00 97.00 410 TYR A CA 1
ATOM 3268 C C . TYR A 1 410 ? -15.065 9.377 19.202 1.00 97.00 410 TYR A C 1
ATOM 3270 O O . TYR A 1 410 ? -15.090 9.169 17.987 1.00 97.00 410 TYR A O 1
ATOM 3278 N N . LEU A 1 411 ? -16.139 9.259 19.978 1.00 96.69 411 LEU A N 1
ATOM 3279 C CA . LEU A 1 411 ? -17.482 8.928 19.496 1.00 96.69 411 LEU A CA 1
ATOM 3280 C C . LEU A 1 411 ? -18.490 9.876 20.132 1.00 96.69 411 LEU A C 1
ATOM 3282 O O . LEU A 1 411 ? -18.435 10.117 21.335 1.00 96.69 411 LEU A O 1
ATOM 3286 N N . LYS A 1 412 ? -19.420 10.416 19.343 1.00 97.19 412 LYS A N 1
ATOM 3287 C CA . LYS A 1 412 ? -20.545 11.190 19.875 1.00 97.19 412 LYS A CA 1
ATOM 3288 C C . LYS A 1 412 ? -21.820 10.364 19.785 1.00 97.19 412 LYS A C 1
ATOM 3290 O O . LYS A 1 412 ? -22.447 10.320 18.732 1.00 97.19 412 LYS A O 1
ATOM 3295 N N . THR A 1 413 ? -22.196 9.742 20.890 1.00 95.38 413 THR A N 1
ATOM 3296 C CA . THR A 1 413 ? -23.467 9.031 21.059 1.00 95.38 413 THR A CA 1
ATOM 3297 C C . THR A 1 413 ? -24.530 10.017 21.566 1.00 95.38 413 THR A C 1
ATOM 3299 O O . THR A 1 413 ? -24.872 10.956 20.848 1.00 95.38 413 THR A O 1
ATOM 3302 N N . ASP A 1 414 ? -25.028 9.876 22.797 1.00 95.00 414 ASP A N 1
ATOM 3303 C CA . ASP A 1 414 ? -25.798 10.915 23.493 1.00 95.00 414 ASP A CA 1
ATOM 3304 C C . ASP A 1 414 ? -24.909 12.091 23.932 1.00 95.00 414 ASP A C 1
ATOM 3306 O O . ASP A 1 414 ? -25.351 13.243 23.949 1.00 95.00 414 ASP A O 1
ATOM 3310 N N . LY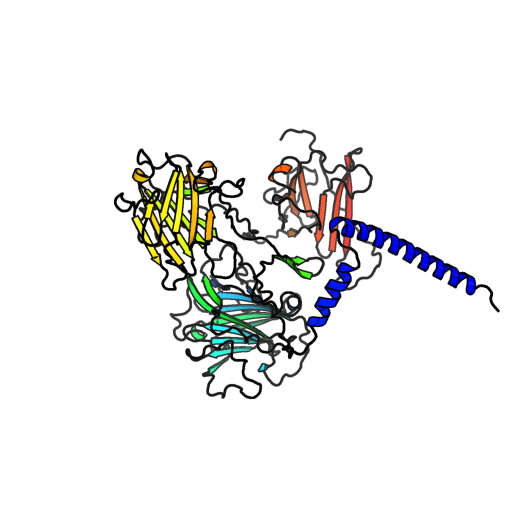S A 1 415 ? -23.631 11.816 24.206 1.00 96.00 415 LYS A N 1
ATOM 3311 C CA . LYS A 1 415 ? -22.593 12.809 24.489 1.00 96.00 415 LYS A CA 1
ATOM 3312 C C . LYS A 1 415 ? -21.291 12.450 23.774 1.00 96.00 415 LYS A C 1
ATOM 3314 O O . LYS A 1 415 ? -21.158 11.390 23.171 1.00 96.00 415 LYS A O 1
ATOM 3319 N N . ALA A 1 416 ? -20.339 13.376 23.802 1.00 96.94 416 ALA A N 1
ATOM 3320 C CA . ALA A 1 416 ? -18.991 13.124 23.316 1.00 96.94 416 ALA A CA 1
ATOM 3321 C C . ALA A 1 416 ? -18.238 12.244 24.319 1.00 96.94 416 ALA A C 1
ATOM 3323 O O . ALA A 1 416 ? -18.204 12.567 25.506 1.00 96.94 416 ALA A O 1
ATOM 3324 N N . HIS A 1 417 ? -17.636 11.174 23.817 1.00 97.38 417 HIS A N 1
ATOM 3325 C CA . HIS A 1 417 ? -16.824 10.237 24.572 1.00 97.38 417 HIS A CA 1
ATOM 3326 C C . HIS A 1 417 ? -15.415 10.151 23.997 1.00 97.38 417 HIS A C 1
ATOM 3328 O O . HIS A 1 417 ? -15.250 10.129 22.776 1.00 97.38 417 HIS A O 1
ATOM 3334 N N . GLU A 1 418 ? -14.419 10.017 24.866 1.00 97.44 418 GLU A N 1
ATOM 3335 C CA . GLU A 1 418 ? -13.074 9.563 24.517 1.00 97.44 418 GLU A CA 1
ATOM 3336 C C . GLU A 1 418 ? -12.852 8.148 25.063 1.00 97.44 418 GLU A C 1
ATOM 3338 O O . GLU A 1 418 ? -12.675 7.959 26.268 1.00 97.44 418 GLU A O 1
ATOM 3343 N N . ILE A 1 419 ? -12.809 7.155 24.173 1.00 97.38 419 ILE A N 1
ATOM 3344 C CA . ILE A 1 419 ? -12.331 5.806 24.488 1.00 97.38 419 ILE A CA 1
ATOM 3345 C C . ILE A 1 419 ? -10.820 5.806 24.291 1.00 97.38 419 ILE A C 1
ATOM 3347 O O . ILE A 1 419 ? -10.338 5.805 23.160 1.00 97.38 419 ILE A O 1
ATOM 3351 N N . ARG A 1 420 ? -10.061 5.796 25.380 1.00 96.88 420 ARG A N 1
ATOM 3352 C CA . ARG A 1 420 ? -8.600 5.843 25.343 1.00 96.88 420 ARG A CA 1
ATOM 3353 C C . ARG A 1 420 ? -8.014 4.506 25.771 1.00 96.88 420 ARG A C 1
ATOM 3355 O O . ARG A 1 420 ? -8.208 4.083 26.911 1.00 96.88 420 ARG A O 1
ATOM 3362 N N . SER A 1 421 ? -7.247 3.887 24.878 1.00 95.81 421 SER A N 1
ATOM 3363 C CA . SER A 1 421 ? -6.503 2.652 25.128 1.00 95.81 421 SER A CA 1
ATOM 3364 C C . SER A 1 421 ? -5.003 2.922 25.154 1.00 95.81 421 SER A C 1
ATOM 3366 O O . SER A 1 421 ? -4.442 3.418 24.176 1.00 95.81 421 SER A O 1
ATOM 3368 N N . THR A 1 422 ? -4.348 2.531 26.242 1.00 94.50 422 THR A N 1
ATOM 3369 C CA . THR A 1 422 ? -2.890 2.354 26.311 1.00 94.50 422 THR A CA 1
ATOM 3370 C C . THR A 1 422 ? -2.563 0.859 26.276 1.00 94.50 422 THR A C 1
ATOM 3372 O O . THR A 1 422 ? -3.458 0.014 26.230 1.00 94.50 422 THR A O 1
ATOM 3375 N N . ALA A 1 423 ? -1.282 0.492 26.358 1.00 88.75 423 ALA A N 1
ATOM 3376 C CA . ALA A 1 423 ? -0.895 -0.911 26.522 1.00 88.75 423 ALA A CA 1
ATOM 3377 C C . ALA A 1 423 ? -1.334 -1.529 27.872 1.00 88.75 423 ALA A C 1
ATOM 3379 O O . ALA A 1 423 ? -1.259 -2.747 28.031 1.00 88.75 423 ALA A O 1
ATOM 3380 N N . LYS A 1 424 ? -1.746 -0.716 28.858 1.00 91.69 424 LYS A N 1
ATOM 3381 C CA . LYS A 1 424 ? -2.028 -1.161 30.237 1.00 91.69 424 LYS A CA 1
ATOM 3382 C C . LYS A 1 424 ? -3.479 -0.987 30.657 1.00 91.69 424 LYS A C 1
ATOM 3384 O O . LYS A 1 424 ? -3.966 -1.769 31.467 1.00 91.69 424 LYS A O 1
ATOM 3389 N N . GLU A 1 425 ? -4.144 0.039 30.147 1.00 95.56 425 GLU A N 1
ATOM 3390 C CA . GLU A 1 425 ? -5.475 0.416 30.600 1.00 95.56 425 GLU A CA 1
ATOM 3391 C C . GLU A 1 425 ? -6.364 0.878 29.452 1.00 95.56 425 GLU A C 1
ATOM 3393 O O . GLU A 1 425 ? -5.901 1.409 28.439 1.00 95.56 425 GLU A O 1
ATOM 3398 N N . LEU A 1 426 ? -7.661 0.680 29.663 1.00 97.19 426 LEU A N 1
ATOM 3399 C CA . LEU A 1 426 ? -8.727 1.191 28.825 1.00 97.19 426 LEU A CA 1
ATOM 3400 C C . LEU A 1 426 ? -9.580 2.123 29.680 1.00 97.19 426 LEU A C 1
ATOM 3402 O O . LEU A 1 426 ? -10.103 1.721 30.725 1.00 97.19 426 LEU A O 1
ATOM 3406 N N . THR A 1 427 ? -9.701 3.367 29.236 1.00 97.62 427 THR A N 1
ATOM 3407 C CA . THR A 1 427 ? -10.438 4.412 29.942 1.00 97.62 427 THR A CA 1
ATOM 3408 C C . THR A 1 427 ? -11.518 5.007 29.047 1.00 97.62 427 THR A C 1
ATOM 3410 O O . THR A 1 427 ? -11.354 5.079 27.829 1.00 97.62 427 THR A O 1
ATOM 3413 N N . LEU A 1 428 ? -12.614 5.441 29.660 1.00 97.50 428 LEU A N 1
ATOM 3414 C CA . LEU A 1 428 ? -13.638 6.270 29.045 1.00 97.50 428 LEU A CA 1
ATOM 3415 C C . LEU A 1 428 ? -13.648 7.622 29.746 1.00 97.50 428 LEU A C 1
ATOM 3417 O O . LEU A 1 428 ? -13.811 7.687 30.965 1.00 97.50 428 LEU A O 1
ATOM 3421 N N . ASP A 1 429 ? -13.451 8.698 28.990 1.00 96.81 429 ASP A N 1
ATOM 3422 C CA . ASP A 1 429 ? -13.440 10.068 29.517 1.00 96.81 429 ASP A CA 1
ATOM 3423 C C . ASP A 1 429 ? -12.456 10.229 30.701 1.00 96.81 429 ASP A C 1
ATOM 3425 O O . ASP A 1 429 ? -12.713 10.937 31.678 1.00 96.81 429 ASP A O 1
ATOM 3429 N N . GLY A 1 430 ? -11.325 9.513 30.633 1.00 95.81 430 GLY A N 1
ATOM 3430 C CA . GLY A 1 430 ? -10.273 9.494 31.654 1.00 95.81 430 GLY A CA 1
ATOM 3431 C C . GLY A 1 430 ? -10.526 8.583 32.862 1.00 95.81 430 GLY A C 1
ATOM 3432 O O . GLY A 1 430 ? -9.699 8.563 33.772 1.00 95.81 430 GLY A O 1
ATOM 3433 N N . LYS A 1 431 ? -11.627 7.823 32.899 1.00 97.44 431 LYS A N 1
ATOM 3434 C CA . LYS A 1 431 ? -11.926 6.855 33.968 1.00 97.44 431 LYS A CA 1
ATOM 3435 C C . LYS A 1 431 ? -11.711 5.416 33.491 1.00 97.44 431 LYS A C 1
ATOM 3437 O O . LYS A 1 431 ? -12.191 5.089 32.409 1.00 97.44 431 LYS A O 1
ATOM 3442 N N . PRO A 1 432 ? -11.035 4.542 34.255 1.00 97.19 432 PRO A N 1
ATOM 3443 C CA . PRO A 1 432 ? -10.941 3.120 33.921 1.00 97.19 432 PRO A CA 1
ATOM 3444 C C . PRO A 1 432 ? -12.326 2.470 33.825 1.00 97.19 432 PRO A C 1
ATOM 3446 O O . PRO A 1 432 ? -13.154 2.683 34.703 1.00 97.19 432 PRO A O 1
ATOM 3449 N N . ILE A 1 433 ? -12.556 1.663 32.785 1.00 97.44 433 ILE A N 1
ATOM 3450 C CA . ILE A 1 433 ? -13.862 1.022 32.504 1.00 97.44 433 ILE A CA 1
ATOM 3451 C C . ILE A 1 433 ? -13.812 -0.513 32.492 1.00 97.44 433 ILE A C 1
ATOM 3453 O O . ILE A 1 433 ? -14.729 -1.171 32.002 1.00 97.44 433 ILE A O 1
ATOM 3457 N N . ALA A 1 434 ? -12.749 -1.113 33.036 1.00 95.88 434 ALA A N 1
ATOM 3458 C CA . ALA A 1 434 ? -12.607 -2.572 33.095 1.00 95.88 434 ALA A CA 1
ATOM 3459 C C . ALA A 1 434 ? -13.736 -3.242 33.908 1.00 95.88 434 ALA A C 1
ATOM 3461 O O . ALA A 1 434 ? -14.294 -4.250 33.476 1.00 95.88 434 ALA A O 1
ATOM 3462 N N . ASP A 1 435 ? -14.129 -2.640 35.035 1.00 96.69 435 ASP A N 1
ATOM 3463 C CA . ASP A 1 435 ? -15.203 -3.152 35.904 1.00 96.69 435 ASP A CA 1
ATOM 3464 C C . ASP A 1 435 ? -16.605 -2.983 35.292 1.00 96.69 435 ASP A C 1
ATOM 3466 O O . ASP A 1 435 ? -17.570 -3.595 35.746 1.00 96.69 435 ASP A O 1
ATOM 3470 N N . GLU A 1 436 ? -16.719 -2.195 34.220 1.00 96.69 436 GLU A N 1
ATOM 3471 C CA . GLU A 1 436 ? -17.965 -1.950 33.489 1.00 96.69 436 GLU A CA 1
ATOM 3472 C C . GLU A 1 436 ? -18.135 -2.902 32.288 1.00 96.69 436 GLU A C 1
ATOM 3474 O O . GLU A 1 436 ? -18.992 -2.704 31.429 1.00 96.69 436 GLU A O 1
ATOM 3479 N N . GLY A 1 437 ? -17.324 -3.965 32.215 1.00 96.56 437 GLY A N 1
ATOM 3480 C CA . GLY A 1 437 ? -17.410 -5.005 31.184 1.00 96.56 437 GLY A CA 1
ATOM 3481 C C . GLY A 1 437 ? -16.611 -4.713 29.910 1.00 96.56 437 GLY A C 1
ATOM 3482 O O . GLY A 1 437 ? -16.692 -5.493 28.945 1.00 96.56 437 GLY A O 1
ATOM 3483 N N . ALA A 1 438 ? -15.836 -3.624 29.900 1.00 97.44 438 ALA A N 1
ATOM 3484 C CA . ALA A 1 438 ? -14.860 -3.352 28.858 1.00 97.44 438 ALA A CA 1
ATOM 3485 C C . ALA A 1 438 ? -13.664 -4.306 28.981 1.00 97.44 438 ALA A C 1
ATOM 3487 O O . ALA A 1 438 ? -13.276 -4.727 30.070 1.00 97.44 438 ALA A O 1
ATOM 3488 N N . GLN A 1 439 ? -13.086 -4.680 27.847 1.00 97.94 439 GLN A N 1
ATOM 3489 C CA . GLN A 1 439 ? -11.992 -5.649 27.788 1.00 97.94 439 GLN A CA 1
ATOM 3490 C C . GLN A 1 439 ? -10.856 -5.068 26.963 1.00 97.94 439 GLN A C 1
ATOM 3492 O O . GLN A 1 439 ? -11.110 -4.434 25.944 1.00 97.94 439 GLN A O 1
ATOM 3497 N N . LEU A 1 440 ? -9.618 -5.319 27.380 1.00 97.06 440 LEU A N 1
ATOM 3498 C CA . LEU A 1 440 ? -8.409 -4.912 26.673 1.00 97.06 440 LEU A CA 1
ATOM 3499 C C . LEU A 1 440 ? -7.393 -6.048 26.714 1.00 97.06 440 LEU A C 1
ATOM 3501 O O . LEU A 1 440 ? -7.108 -6.615 27.771 1.00 97.06 440 LEU A O 1
ATOM 3505 N N . LYS A 1 441 ? -6.787 -6.319 25.565 1.00 97.19 441 LYS A N 1
ATOM 3506 C CA . LYS A 1 441 ? -5.591 -7.134 25.448 1.00 97.19 441 LYS A CA 1
ATOM 3507 C C . LYS A 1 441 ? -4.598 -6.433 24.534 1.00 97.19 441 LYS A C 1
ATOM 3509 O O . LYS A 1 441 ? -4.875 -6.189 23.365 1.00 97.19 441 LYS A O 1
ATOM 3514 N N . ALA A 1 442 ? -3.425 -6.128 25.073 1.00 94.88 442 ALA A N 1
ATOM 3515 C CA . ALA A 1 442 ? -2.324 -5.551 24.320 1.00 94.88 442 ALA A CA 1
ATOM 3516 C C . ALA A 1 442 ? -1.150 -6.531 24.260 1.00 94.88 442 ALA A C 1
ATOM 3518 O O . ALA A 1 442 ? -0.847 -7.214 25.238 1.00 94.88 442 ALA A O 1
ATOM 3519 N N . ASN A 1 443 ? -0.482 -6.587 23.111 1.00 92.38 443 ASN A N 1
ATOM 3520 C CA . ASN A 1 443 ? 0.727 -7.370 22.898 1.00 92.38 443 ASN A CA 1
ATOM 3521 C C . ASN A 1 443 ? 1.791 -6.464 22.266 1.00 92.38 443 ASN A C 1
ATOM 3523 O O . ASN A 1 443 ? 1.620 -5.992 21.140 1.00 92.38 443 ASN A O 1
ATOM 3527 N N . ILE A 1 444 ? 2.897 -6.238 22.973 1.00 88.38 444 ILE A N 1
ATOM 3528 C CA . ILE A 1 444 ? 4.085 -5.588 22.405 1.00 88.38 444 ILE A CA 1
ATOM 3529 C C . ILE A 1 444 ? 4.809 -6.623 21.542 1.00 88.38 444 ILE A C 1
ATOM 3531 O O . ILE A 1 444 ? 4.926 -7.789 21.929 1.00 88.38 444 ILE A O 1
ATOM 3535 N N . TRP A 1 445 ? 5.266 -6.237 20.352 1.00 84.44 445 TRP A N 1
ATOM 3536 C CA . TRP A 1 445 ? 5.961 -7.182 19.482 1.00 84.44 445 TRP A CA 1
ATOM 3537 C C . TRP A 1 445 ? 7.310 -7.590 20.085 1.00 84.44 445 TRP A C 1
ATOM 3539 O O . TRP A 1 445 ? 7.995 -6.739 20.652 1.00 84.44 445 TRP A O 1
ATOM 3549 N N . PRO A 1 446 ? 7.756 -8.847 19.902 1.00 77.62 446 PRO A N 1
ATOM 3550 C CA . PRO A 1 446 ? 9.012 -9.336 20.480 1.00 77.62 446 PRO A CA 1
ATOM 3551 C C . PRO A 1 446 ? 10.253 -8.508 20.120 1.00 77.62 446 PRO A C 1
ATOM 3553 O O . PRO A 1 446 ? 11.219 -8.487 20.872 1.00 77.62 446 PRO A O 1
ATOM 3556 N N . LEU A 1 447 ? 10.226 -7.830 18.969 1.00 70.88 447 LEU A N 1
ATOM 3557 C CA . LEU A 1 447 ? 11.327 -7.000 18.479 1.00 70.88 447 LEU A CA 1
ATOM 3558 C C . LEU A 1 447 ? 11.246 -5.534 18.936 1.00 70.88 447 LEU A C 1
ATOM 3560 O O . LEU A 1 447 ? 12.124 -4.758 18.583 1.00 70.88 447 LEU A O 1
ATOM 3564 N N . GLY A 1 448 ? 10.207 -5.140 19.680 1.00 76.56 448 GLY A N 1
ATOM 3565 C CA . GLY A 1 448 ? 10.073 -3.779 20.208 1.00 76.56 448 GLY A CA 1
ATOM 3566 C C . GLY A 1 448 ? 9.825 -2.697 19.151 1.00 76.56 448 GLY A C 1
ATOM 3567 O O . GLY A 1 448 ? 10.139 -1.547 19.403 1.00 76.56 448 GLY A O 1
ATOM 3568 N N . TYR A 1 449 ? 9.266 -3.041 17.984 1.00 82.25 449 TYR A N 1
ATOM 3569 C CA . TYR A 1 449 ? 8.954 -2.082 16.903 1.00 82.25 449 TYR A CA 1
ATOM 3570 C C . TYR A 1 449 ? 7.453 -1.824 16.729 1.00 82.25 449 TYR A C 1
ATOM 3572 O O . TYR A 1 449 ? 6.963 -1.580 15.625 1.00 82.25 449 TYR A O 1
ATOM 3580 N N . GLY A 1 450 ? 6.702 -1.934 17.817 1.00 88.50 450 GLY A N 1
ATOM 3581 C CA . GLY A 1 450 ? 5.276 -1.676 17.824 1.00 88.50 450 GLY A CA 1
ATOM 3582 C C . GLY A 1 450 ? 4.522 -2.569 18.786 1.00 88.50 450 GLY A C 1
ATOM 3583 O O . GLY A 1 450 ? 5.082 -3.402 19.507 1.00 88.50 450 GLY A O 1
ATOM 3584 N N . TYR A 1 451 ? 3.217 -2.386 18.773 1.00 91.81 451 TYR A N 1
ATOM 3585 C CA . TYR A 1 451 ? 2.279 -3.104 19.603 1.00 91.81 451 TYR A CA 1
ATOM 3586 C C . TYR A 1 451 ? 0.967 -3.310 18.852 1.00 91.81 451 TYR A C 1
ATOM 3588 O O . TYR A 1 451 ? 0.646 -2.649 17.863 1.00 91.81 451 TYR A O 1
ATOM 3596 N N . GLN A 1 452 ? 0.204 -4.292 19.299 1.00 93.94 452 GLN A N 1
ATOM 3597 C CA . GLN A 1 452 ? -1.177 -4.483 18.886 1.00 93.94 452 GLN A CA 1
ATOM 3598 C C . GLN A 1 452 ? -2.066 -4.399 20.117 1.00 93.94 452 GLN A C 1
ATOM 3600 O O . GLN A 1 452 ? -1.693 -4.894 21.180 1.00 93.94 452 GLN A O 1
ATOM 3605 N N . MET A 1 453 ? -3.217 -3.761 19.974 1.00 95.38 453 MET A N 1
ATOM 3606 C CA . MET A 1 453 ? -4.238 -3.655 21.007 1.00 95.38 453 MET A CA 1
ATOM 3607 C C . MET A 1 453 ? -5.543 -4.156 20.432 1.00 95.38 453 MET A C 1
ATOM 3609 O O . MET A 1 453 ? -5.922 -3.787 19.324 1.00 95.38 453 MET A O 1
ATOM 3613 N N . GLU A 1 454 ? -6.235 -4.965 21.204 1.00 96.81 454 GLU A N 1
ATOM 3614 C CA . GLU A 1 454 ? -7.593 -5.383 20.934 1.00 96.81 454 GLU A CA 1
ATOM 3615 C C . GLU A 1 454 ? -8.439 -5.011 22.140 1.00 96.81 454 GLU A C 1
ATOM 3617 O O . GLU A 1 454 ? -8.084 -5.344 23.273 1.00 96.81 454 GLU A O 1
ATOM 3622 N N . PHE A 1 455 ? -9.532 -4.291 21.920 1.00 97.25 455 PHE A N 1
ATOM 3623 C CA . PHE A 1 455 ? -10.411 -3.892 23.006 1.00 97.25 455 PHE A CA 1
ATOM 3624 C C . PHE A 1 455 ? -11.874 -3.835 22.590 1.00 97.25 455 PHE A C 1
ATOM 3626 O O . PHE A 1 455 ? -12.209 -3.664 21.419 1.00 97.25 455 PHE A O 1
ATOM 3633 N N . SER A 1 456 ? -12.753 -3.986 23.577 1.00 97.94 456 SER A N 1
ATOM 3634 C CA . SER A 1 456 ? -14.196 -3.836 23.409 1.00 97.94 456 SER A CA 1
ATOM 3635 C C . SER A 1 456 ? -14.790 -2.961 24.501 1.00 97.94 456 SER A C 1
ATOM 3637 O O . SER A 1 456 ? -14.317 -2.981 25.640 1.00 97.94 456 SER A O 1
ATOM 3639 N N . VAL A 1 457 ? -15.835 -2.214 24.150 1.00 98.06 457 VAL A N 1
ATOM 3640 C CA . VAL A 1 457 ? -16.575 -1.347 25.074 1.00 98.06 457 VAL A CA 1
ATOM 3641 C C . VAL A 1 457 ? -18.073 -1.648 24.952 1.00 98.06 457 VAL A C 1
ATOM 3643 O O . VAL A 1 457 ? -18.597 -1.610 23.835 1.00 98.06 457 VAL A O 1
ATOM 3646 N N . PRO A 1 458 ? -18.774 -1.967 26.056 1.00 98.31 458 PRO A N 1
ATOM 3647 C CA . PRO A 1 458 ? -20.216 -2.188 26.025 1.00 98.31 458 PRO A CA 1
ATOM 3648 C C . PRO A 1 458 ? -21.003 -0.924 25.679 1.00 98.31 458 PRO A C 1
ATOM 3650 O O . PRO A 1 458 ? -20.686 0.170 26.152 1.00 98.31 458 PRO A O 1
ATOM 3653 N N . TRP A 1 459 ? -22.091 -1.076 24.924 1.00 98.06 459 TRP A N 1
ATOM 3654 C CA . TRP A 1 459 ? -22.989 0.041 24.620 1.00 98.06 459 TRP A CA 1
ATOM 3655 C C . TRP A 1 459 ? -23.642 0.622 25.874 1.00 98.06 459 TRP A C 1
ATOM 3657 O O . TRP A 1 459 ? -23.870 1.826 25.916 1.00 98.06 459 TRP A O 1
ATOM 3667 N N . SER A 1 460 ? -23.845 -0.180 26.927 1.00 97.81 460 SER A N 1
ATOM 3668 C CA . SER A 1 460 ? -24.319 0.275 28.249 1.00 97.81 460 SER A CA 1
ATOM 3669 C C . SER A 1 460 ? -23.432 1.328 28.910 1.00 97.81 460 SER A C 1
ATOM 3671 O O . SER A 1 460 ? -23.882 2.004 29.828 1.00 97.81 460 SER A O 1
ATOM 3673 N N . VAL A 1 461 ? -22.185 1.459 28.457 1.00 97.50 461 VAL A N 1
ATOM 3674 C CA . VAL A 1 461 ? -21.212 2.437 28.959 1.00 97.50 461 VAL A CA 1
ATOM 3675 C C . VAL A 1 461 ? -21.107 3.652 28.020 1.00 97.50 461 VAL A C 1
ATOM 3677 O O . VAL A 1 461 ? -20.782 4.755 28.456 1.00 97.50 461 VAL A O 1
ATOM 3680 N N . LEU A 1 462 ? -21.419 3.469 26.731 1.00 97.00 462 LEU A N 1
ATOM 3681 C CA . LEU A 1 462 ? -21.341 4.503 25.689 1.00 97.00 462 LEU A CA 1
ATOM 3682 C C . LEU A 1 462 ? -22.674 5.187 25.380 1.00 97.00 462 LEU A C 1
ATOM 3684 O O . LEU A 1 462 ? -22.679 6.174 24.656 1.00 97.00 462 LEU A O 1
ATOM 3688 N N . THR A 1 463 ? -23.803 4.646 25.827 1.00 97.06 463 THR A N 1
ATOM 3689 C CA . THR A 1 463 ? -25.142 5.146 25.488 1.00 97.06 463 THR A CA 1
ATOM 3690 C C . THR A 1 463 ? -26.059 5.081 26.700 1.00 97.06 463 THR A C 1
ATOM 3692 O O . THR A 1 463 ? -25.997 4.134 27.484 1.00 97.06 463 THR A O 1
ATOM 3695 N N . VAL A 1 464 ? -26.950 6.064 26.840 1.00 96.25 464 VAL A N 1
ATOM 3696 C CA . VAL A 1 464 ? -27.918 6.118 27.954 1.00 96.25 464 VAL A CA 1
ATOM 3697 C C . VAL A 1 464 ? -28.866 4.914 27.979 1.00 96.25 464 VAL A C 1
ATOM 3699 O O . VAL A 1 464 ? -29.244 4.460 29.056 1.00 96.25 464 VAL A O 1
ATOM 3702 N N . ASP A 1 465 ? -29.271 4.396 26.818 1.00 96.81 465 ASP A N 1
ATOM 3703 C CA . ASP A 1 465 ? -30.191 3.255 26.711 1.00 96.81 465 ASP A CA 1
ATOM 3704 C C . ASP A 1 465 ? -29.480 1.898 26.597 1.00 96.81 465 ASP A C 1
ATOM 3706 O O . ASP A 1 465 ? -30.138 0.856 26.552 1.00 96.81 465 ASP A O 1
ATOM 3710 N N . GLY A 1 466 ? -28.148 1.914 26.565 1.00 96.81 466 GLY A N 1
ATOM 3711 C CA . GLY A 1 466 ? -27.301 0.744 26.418 1.00 96.81 466 GLY A CA 1
ATOM 3712 C C . GLY A 1 466 ? -27.409 0.037 25.074 1.00 96.81 466 GLY A C 1
ATOM 3713 O O . GLY A 1 466 ? -27.080 -1.146 25.003 1.00 96.81 466 GLY A O 1
ATOM 3714 N N . LYS A 1 467 ? -27.871 0.722 24.022 1.00 97.50 467 LYS A N 1
ATOM 3715 C CA . LYS A 1 467 ? -28.070 0.134 22.695 1.00 97.50 467 LYS A CA 1
ATOM 3716 C C . LYS A 1 467 ? -27.095 0.691 21.669 1.00 97.50 467 LYS A C 1
ATOM 3718 O O . LYS A 1 467 ? -26.760 1.871 21.657 1.00 97.50 467 LYS A O 1
ATOM 3723 N N . LYS A 1 468 ? -26.705 -0.169 20.727 1.00 96.56 468 LYS A N 1
ATOM 3724 C CA . LYS A 1 468 ? -25.991 0.238 19.513 1.00 96.56 468 LYS A CA 1
ATOM 3725 C C . LYS A 1 468 ? -26.788 1.317 18.752 1.00 96.56 468 LYS A C 1
ATOM 3727 O O . LYS A 1 468 ? -27.972 1.100 18.477 1.00 96.56 468 LYS A O 1
ATOM 3732 N N . PRO A 1 469 ? -26.159 2.428 18.331 1.00 95.75 469 PRO A N 1
ATOM 3733 C CA . PRO A 1 469 ? -26.799 3.407 17.459 1.00 95.75 469 PRO A CA 1
ATOM 3734 C C . PRO A 1 469 ? -27.237 2.795 16.120 1.00 95.75 469 PRO A C 1
ATOM 3736 O O . PRO A 1 469 ? -26.486 2.065 15.479 1.00 95.75 469 PRO A O 1
ATOM 3739 N N . THR A 1 470 ? -28.445 3.127 15.663 1.00 90.75 470 THR A N 1
ATOM 3740 C CA . THR A 1 470 ? -28.976 2.671 14.361 1.00 90.75 470 THR A CA 1
ATOM 3741 C C . THR A 1 470 ? -28.591 3.583 13.194 1.00 90.75 470 THR A C 1
ATOM 3743 O O . THR A 1 470 ? -28.843 3.250 12.040 1.00 90.75 470 THR A O 1
ATOM 3746 N N . ALA A 1 471 ? -28.028 4.756 13.483 1.00 89.94 471 ALA A N 1
ATOM 3747 C CA . ALA A 1 471 ? -27.596 5.750 12.506 1.00 89.94 471 ALA A CA 1
ATOM 3748 C C . ALA A 1 471 ? -26.087 5.986 12.617 1.00 89.94 471 ALA A C 1
ATOM 3750 O O . ALA A 1 471 ? -25.457 5.594 13.600 1.00 89.94 471 ALA A O 1
ATOM 3751 N N . SER A 1 472 ? -25.508 6.657 11.622 1.00 93.69 472 SER A N 1
ATOM 3752 C CA . SER A 1 472 ? -24.128 7.116 11.723 1.00 93.69 472 SER A CA 1
ATOM 3753 C C . SER A 1 472 ? -23.966 8.134 12.852 1.00 93.69 472 SER A C 1
ATOM 3755 O O . SER A 1 472 ? -24.824 8.998 13.042 1.00 93.69 472 SER A O 1
ATOM 3757 N N . ILE A 1 473 ? -22.850 8.059 13.572 1.00 96.38 473 ILE A N 1
ATOM 3758 C CA . ILE A 1 473 ? -22.524 8.965 14.680 1.00 96.38 473 ILE A CA 1
ATOM 3759 C C . ILE A 1 473 ? -21.213 9.706 14.401 1.00 96.38 473 ILE A C 1
ATOM 3761 O O . ILE A 1 473 ? -20.343 9.139 13.742 1.00 96.38 473 ILE A O 1
ATOM 3765 N N . PRO A 1 474 ? -21.014 10.940 14.894 1.00 96.62 474 PRO A N 1
ATOM 3766 C CA . PRO A 1 474 ? -19.730 11.612 14.746 1.00 96.62 474 PRO A CA 1
ATOM 3767 C C . PRO A 1 474 ? -18.588 10.815 15.387 1.00 96.62 474 PRO A C 1
ATOM 3769 O O . PRO A 1 474 ? -18.725 10.328 16.513 1.00 96.62 474 PRO A O 1
ATOM 3772 N N . CYS A 1 475 ? -17.466 10.682 14.680 1.00 95.88 475 CYS A N 1
ATOM 3773 C CA . CYS A 1 475 ? -16.312 9.907 15.125 1.00 95.88 475 CYS A CA 1
ATOM 3774 C C . CYS A 1 475 ? -14.986 10.513 14.669 1.00 95.88 475 CYS A C 1
ATOM 3776 O O . CYS A 1 475 ? -14.887 11.000 13.547 1.00 95.88 475 CYS A O 1
ATOM 3778 N N . MET A 1 476 ? -13.966 10.419 15.520 1.00 94.88 476 MET A N 1
ATOM 3779 C CA . MET A 1 476 ? -12.575 10.716 15.188 1.00 94.88 476 MET A CA 1
ATOM 3780 C C . MET A 1 476 ? -11.654 9.650 15.796 1.00 94.88 476 MET A C 1
ATOM 3782 O O . MET A 1 476 ? -11.942 9.091 16.851 1.00 94.88 476 MET A O 1
ATOM 3786 N N . VAL A 1 477 ? -10.527 9.375 15.148 1.00 93.44 477 VAL A N 1
ATOM 3787 C CA . VAL A 1 477 ? -9.474 8.489 15.661 1.00 93.44 477 VAL A CA 1
ATOM 3788 C C . VAL A 1 477 ? -8.209 9.306 15.871 1.00 93.44 477 VAL A C 1
ATOM 3790 O O . VAL A 1 477 ? -7.779 10.014 14.963 1.00 93.44 477 VAL A O 1
ATOM 3793 N N . GLU A 1 478 ? -7.596 9.182 17.041 1.00 93.62 478 GLU A N 1
ATOM 3794 C CA . GLU A 1 478 ? -6.295 9.753 17.370 1.00 93.62 478 GLU A CA 1
ATOM 3795 C C . GLU A 1 478 ? -5.334 8.634 17.794 1.00 93.62 478 GLU A C 1
ATOM 3797 O O . GLU A 1 478 ? -5.681 7.762 18.585 1.00 93.62 478 GLU A O 1
ATOM 3802 N N . CYS A 1 479 ? -4.113 8.646 17.276 1.00 92.19 479 CYS A N 1
ATOM 3803 C CA . CYS A 1 479 ? -3.020 7.806 17.746 1.00 92.19 479 CYS A CA 1
ATOM 3804 C C . CYS A 1 479 ? -1.895 8.725 18.190 1.00 92.19 479 CYS A C 1
ATOM 3806 O O . CYS A 1 479 ? -1.397 9.507 17.381 1.00 92.19 479 CYS A O 1
ATOM 3808 N N . GLN A 1 480 ? -1.507 8.641 19.454 1.00 91.19 480 GLN A N 1
ATOM 3809 C CA . GLN A 1 480 ? -0.391 9.405 19.982 1.00 91.19 480 GLN A CA 1
ATOM 3810 C C . GLN A 1 480 ? 0.789 8.468 20.245 1.00 91.19 480 GLN A C 1
ATOM 3812 O O . GLN A 1 480 ? 0.634 7.442 20.904 1.00 91.19 480 GLN A O 1
ATOM 3817 N N . PHE A 1 481 ? 1.948 8.849 19.714 1.00 84.31 481 PHE A N 1
ATOM 3818 C CA . PHE A 1 481 ? 3.234 8.182 19.884 1.00 84.31 481 PHE A CA 1
ATOM 3819 C C . PHE A 1 481 ? 4.116 9.175 20.619 1.00 84.31 481 PHE A C 1
ATOM 3821 O O . PHE A 1 481 ? 4.478 10.202 20.042 1.00 84.31 481 PHE A O 1
ATOM 3828 N N . ASN A 1 482 ? 4.420 8.918 21.890 1.00 76.88 482 ASN A N 1
ATOM 3829 C CA . ASN A 1 482 ? 5.099 9.866 22.777 1.00 76.88 482 ASN A CA 1
ATOM 3830 C C . ASN A 1 482 ? 4.424 11.280 22.834 1.00 76.88 482 ASN A C 1
ATOM 3832 O O . ASN A 1 482 ? 3.385 11.533 22.218 1.00 76.88 482 ASN A O 1
ATOM 3836 N N . PRO A 1 483 ? 4.932 12.247 23.621 1.00 75.00 483 PRO A N 1
ATOM 3837 C CA . PRO A 1 483 ? 4.327 13.582 23.736 1.00 75.00 483 PRO A CA 1
ATOM 3838 C C . PRO A 1 483 ? 4.278 14.418 22.443 1.00 75.00 483 PRO A C 1
ATOM 3840 O O . PRO A 1 483 ? 3.575 15.426 22.412 1.00 75.00 483 PRO A O 1
ATOM 3843 N N . GLN A 1 484 ? 5.046 14.061 21.410 1.00 75.62 484 GLN A N 1
ATOM 3844 C CA . GLN A 1 484 ? 5.317 14.928 20.260 1.00 75.62 484 GLN A CA 1
ATOM 3845 C C . GLN A 1 484 ? 4.559 14.544 18.985 1.00 75.62 484 GLN A C 1
ATOM 3847 O O . GLN A 1 484 ? 4.402 15.402 18.118 1.00 75.62 484 GLN A O 1
ATOM 3852 N N . TRP A 1 485 ? 4.078 13.303 18.855 1.00 80.06 485 TRP A N 1
ATOM 3853 C CA . TRP A 1 485 ? 3.495 12.819 17.599 1.00 80.06 485 TRP A CA 1
ATOM 3854 C C . TRP A 1 485 ? 2.049 12.398 17.794 1.00 80.06 485 TRP A C 1
ATOM 3856 O O . TRP A 1 485 ? 1.750 11.458 18.525 1.00 80.06 485 TRP A O 1
ATOM 3866 N N . VAL A 1 486 ? 1.143 13.095 17.110 1.00 84.50 486 VAL A N 1
ATOM 3867 C CA . VAL A 1 486 ? -0.297 12.842 17.164 1.00 84.50 486 VAL A CA 1
ATOM 3868 C C . VAL A 1 486 ? -0.820 12.683 15.742 1.00 84.50 486 VAL A C 1
ATOM 3870 O O . VAL A 1 486 ? -0.769 13.614 14.939 1.00 84.50 486 VAL A O 1
ATOM 3873 N N . LEU A 1 487 ? -1.339 11.498 15.429 1.00 83.81 487 LEU A N 1
ATOM 3874 C CA . LEU A 1 487 ? -2.009 11.196 14.170 1.00 83.81 487 LEU A CA 1
ATOM 3875 C C . LEU A 1 487 ? -3.511 11.247 14.374 1.00 83.81 487 LEU A C 1
ATOM 3877 O O . LEU A 1 487 ? -4.038 10.493 15.185 1.00 83.81 487 LEU A O 1
ATOM 3881 N N . ARG A 1 488 ? -4.206 12.084 13.602 1.00 85.69 488 ARG A N 1
ATOM 3882 C CA . ARG A 1 488 ? -5.672 12.140 13.594 1.00 85.69 488 ARG A CA 1
ATOM 3883 C C . ARG A 1 488 ? -6.236 11.646 12.267 1.00 85.69 488 ARG A C 1
ATOM 3885 O O . ARG A 1 488 ? -5.657 11.879 11.204 1.00 85.69 488 ARG A O 1
ATOM 3892 N N . GLY A 1 489 ? -7.387 10.990 12.331 1.00 84.31 489 GLY A N 1
ATOM 3893 C CA . GLY A 1 489 ? -8.161 10.516 11.187 1.00 84.31 489 GLY A CA 1
ATOM 3894 C C . GLY A 1 489 ? -9.661 10.551 11.468 1.00 84.31 489 GLY A C 1
ATOM 3895 O O . GLY A 1 489 ? -10.071 10.669 12.618 1.00 84.31 489 GLY A O 1
ATOM 3896 N N . VAL A 1 490 ? -10.477 10.407 10.420 1.00 80.19 490 VAL A N 1
ATOM 3897 C CA . VAL A 1 490 ? -11.952 10.475 10.492 1.00 80.19 490 VAL A CA 1
ATOM 3898 C C . VAL A 1 490 ? -12.442 11.896 10.824 1.00 80.19 490 VAL A C 1
ATOM 3900 O O . VAL A 1 490 ? -12.829 12.192 11.945 1.00 80.19 490 VAL A O 1
ATOM 3903 N N . PHE A 1 491 ? -12.384 12.809 9.850 1.00 78.19 491 PHE A N 1
ATOM 3904 C CA . PHE A 1 491 ? -12.870 14.194 9.978 1.00 78.19 491 PHE A CA 1
ATOM 3905 C C . PHE A 1 491 ? -13.291 14.799 8.624 1.00 78.19 491 PHE A C 1
ATOM 3907 O O . PHE A 1 491 ? -12.845 14.313 7.578 1.00 78.19 491 PHE A O 1
ATOM 3914 N N . PRO A 1 492 ? -14.166 15.828 8.598 1.00 72.38 492 PRO A N 1
ATOM 3915 C CA . PRO A 1 492 ? -14.634 16.470 7.375 1.00 72.38 492 PRO A CA 1
ATOM 3916 C C . PRO A 1 492 ? -13.478 17.115 6.611 1.00 72.38 492 PRO A C 1
ATOM 3918 O O . PRO A 1 492 ? -12.562 17.693 7.194 1.00 72.38 492 PRO A O 1
ATOM 3921 N N . TYR A 1 493 ? -13.544 17.056 5.281 1.00 59.50 493 TYR A N 1
ATOM 3922 C CA . TYR A 1 493 ? -12.483 17.560 4.402 1.00 59.50 493 TYR A CA 1
ATOM 3923 C C . TYR A 1 493 ? -12.248 19.077 4.525 1.00 59.50 493 TYR A C 1
ATOM 3925 O O . TYR A 1 493 ? -11.163 19.567 4.224 1.00 59.50 493 TYR A O 1
ATOM 3933 N N . GLU A 1 494 ? -13.265 19.826 4.949 1.00 70.19 494 GLU A N 1
ATOM 3934 C CA . GLU A 1 494 ? -13.256 21.292 4.962 1.00 70.19 494 GLU A CA 1
ATOM 3935 C C . GLU A 1 494 ? -12.488 21.893 6.146 1.00 70.19 494 GLU A C 1
ATOM 3937 O O . GLU A 1 494 ? -12.202 23.090 6.146 1.00 70.19 494 GLU A O 1
ATOM 3942 N N . LEU A 1 495 ? -12.126 21.082 7.142 1.00 64.75 495 LEU A N 1
ATOM 3943 C CA . LEU A 1 495 ? -11.510 21.573 8.368 1.00 64.75 495 LEU A CA 1
ATOM 3944 C C . LEU A 1 495 ? -9.990 21.490 8.323 1.00 64.75 495 LEU A C 1
ATOM 3946 O O . LEU A 1 495 ? -9.393 20.473 7.962 1.00 64.75 495 LEU A O 1
ATOM 3950 N N . ALA A 1 496 ? -9.361 22.594 8.730 1.00 66.38 496 ALA A N 1
ATOM 3951 C CA . ALA A 1 496 ? -7.917 22.677 8.842 1.00 66.38 496 ALA A CA 1
ATOM 3952 C C . ALA A 1 496 ? -7.400 21.696 9.902 1.00 66.38 496 ALA A C 1
ATOM 3954 O O . ALA A 1 496 ? -6.450 20.977 9.617 1.00 66.38 496 ALA A O 1
ATOM 3955 N N . GLU A 1 497 ? -8.029 21.604 11.072 1.00 78.56 497 GLU A N 1
ATOM 3956 C CA . GLU A 1 497 ? -7.665 20.643 12.116 1.00 78.56 497 GLU A CA 1
ATOM 3957 C C . GLU A 1 497 ? -8.921 20.203 12.872 1.00 78.56 497 GLU A C 1
ATOM 3959 O O . GLU A 1 497 ? -9.695 21.068 13.288 1.00 78.56 497 GLU A O 1
ATOM 3964 N N . PRO A 1 498 ? -9.156 18.892 13.051 1.00 84.12 498 PRO A N 1
ATOM 3965 C CA . PRO A 1 498 ? -10.234 18.438 13.912 1.00 84.12 498 PRO A CA 1
ATOM 3966 C C . PRO A 1 498 ? -9.862 18.678 15.381 1.00 84.12 498 PRO A C 1
ATOM 3968 O O . PRO A 1 498 ? -8.726 18.415 15.801 1.00 84.12 498 PRO A O 1
ATOM 3971 N N . ASP A 1 499 ? -10.825 19.171 16.155 1.00 90.44 499 ASP A N 1
ATOM 3972 C CA . ASP A 1 499 ? -10.706 19.381 17.594 1.00 90.44 499 ASP A CA 1
ATOM 3973 C C . ASP A 1 499 ? -11.318 18.171 18.328 1.00 90.44 499 ASP A C 1
ATOM 3975 O O . ASP A 1 499 ? -12.528 17.937 18.235 1.00 90.44 499 ASP A O 1
ATOM 3979 N N . PRO A 1 500 ? -10.525 17.405 19.105 1.00 91.25 500 PRO A N 1
ATOM 3980 C CA . PRO A 1 500 ? -11.035 16.320 19.943 1.00 91.25 500 PRO A CA 1
ATOM 3981 C C . PRO A 1 500 ? -12.106 16.733 20.964 1.00 91.25 500 PRO A C 1
ATOM 3983 O O . PRO A 1 500 ? -12.708 15.868 21.593 1.00 91.25 500 PRO A O 1
ATOM 3986 N N . LYS A 1 501 ? -12.333 18.032 21.178 1.00 93.19 501 LYS A N 1
ATOM 3987 C CA . LYS A 1 501 ? -13.363 18.569 22.076 1.00 93.19 501 LYS A CA 1
ATOM 3988 C C . LYS A 1 501 ? -14.610 19.065 21.350 1.00 93.19 501 LYS A C 1
ATOM 3990 O O . LYS A 1 501 ? -15.616 19.308 22.013 1.00 93.19 501 LYS A O 1
ATOM 3995 N N . ASP A 1 502 ? -14.566 19.200 20.026 1.00 94.62 502 ASP A N 1
ATOM 3996 C CA . ASP A 1 502 ? -15.689 19.672 19.220 1.00 94.62 502 ASP A CA 1
ATOM 3997 C C . ASP A 1 502 ? -16.134 18.595 18.219 1.00 94.62 502 ASP A C 1
ATOM 3999 O O . ASP A 1 502 ? -15.579 18.489 17.120 1.00 94.62 502 ASP A O 1
ATOM 4003 N N . PRO A 1 503 ? -17.186 17.823 18.548 1.00 94.81 503 PRO A N 1
ATOM 4004 C CA . PRO A 1 503 ? -17.720 16.807 17.654 1.00 94.81 503 PRO A CA 1
ATOM 4005 C C . PRO A 1 503 ? -18.232 17.311 16.307 1.00 94.81 503 PRO A C 1
ATOM 4007 O O . PRO A 1 503 ? -18.440 16.498 15.410 1.00 94.81 503 PRO A O 1
ATOM 4010 N N . SER A 1 504 ? -18.469 18.618 16.144 1.00 92.62 504 SER A N 1
ATOM 4011 C CA . SER A 1 504 ? -18.820 19.180 14.835 1.00 92.62 504 SER A CA 1
ATOM 4012 C C . SER A 1 504 ? -17.660 19.100 13.837 1.00 92.62 504 SER A C 1
ATOM 4014 O O . SER A 1 504 ? -17.873 19.196 12.629 1.00 92.62 504 SER A O 1
ATOM 4016 N N . THR A 1 505 ? -16.445 18.858 14.338 1.00 92.00 505 THR A N 1
ATOM 4017 C CA . THR A 1 505 ? -15.230 18.716 13.539 1.00 92.00 505 THR A CA 1
ATOM 4018 C C . THR A 1 505 ? -14.871 17.274 13.187 1.00 92.00 505 THR A C 1
ATOM 4020 O O . THR A 1 505 ? -13.853 17.032 12.539 1.00 92.00 505 THR A O 1
ATOM 4023 N N . TRP A 1 506 ? -15.682 16.306 13.613 1.00 93.94 506 TRP A N 1
ATOM 4024 C CA . TRP A 1 506 ? -15.420 14.876 13.446 1.00 93.94 506 TRP A CA 1
ATOM 4025 C C . TRP A 1 506 ? -16.088 14.319 12.188 1.00 93.94 506 TRP A C 1
ATOM 4027 O O . TRP A 1 506 ? -17.018 14.910 11.640 1.00 93.94 506 TRP A O 1
ATOM 4037 N N . GLY A 1 507 ? -15.583 13.189 11.695 1.00 92.38 507 GLY A N 1
ATOM 4038 C CA . GLY A 1 507 ? -16.181 12.469 10.575 1.00 92.38 507 GLY A CA 1
ATOM 4039 C C . GLY A 1 507 ? -17.354 11.628 11.065 1.00 92.38 507 GLY A C 1
ATOM 4040 O O . GLY A 1 507 ? -17.904 11.885 12.130 1.00 92.38 507 GLY A O 1
ATOM 4041 N N . GLU A 1 508 ? -17.735 10.593 10.325 1.00 93.31 508 GLU A N 1
ATOM 4042 C CA . GLU A 1 508 ? -18.875 9.742 10.681 1.00 93.31 508 GLU A CA 1
ATOM 4043 C C . GLU A 1 508 ? -18.444 8.286 10.882 1.00 93.31 508 GLU A C 1
ATOM 4045 O O . GLU A 1 508 ? -17.886 7.660 9.987 1.00 93.31 508 GLU A O 1
ATOM 4050 N N . ALA A 1 509 ? -18.761 7.700 12.028 1.00 93.81 509 ALA A N 1
ATOM 4051 C CA . ALA A 1 509 ? -18.816 6.257 12.195 1.00 93.81 509 ALA A CA 1
ATOM 4052 C C . ALA A 1 509 ? -20.148 5.740 11.634 1.00 93.81 509 ALA A C 1
ATOM 4054 O O . ALA A 1 509 ? -21.212 6.099 12.133 1.00 93.81 509 ALA A O 1
ATOM 4055 N N . VAL A 1 510 ? -20.100 4.918 10.588 1.00 93.94 510 VAL A N 1
ATOM 4056 C CA . VAL A 1 510 ? -21.270 4.374 9.890 1.00 93.94 510 VAL A CA 1
ATOM 4057 C C . VAL A 1 510 ? -21.422 2.897 10.239 1.00 93.94 510 VAL A C 1
ATOM 4059 O O . VAL A 1 510 ? -20.598 2.078 9.831 1.00 93.94 510 VAL A O 1
ATOM 4062 N N . PHE A 1 511 ? -22.486 2.551 10.962 1.00 92.75 511 PHE A N 1
ATOM 4063 C CA . PHE A 1 511 ? -22.851 1.161 11.238 1.00 92.75 511 PHE A CA 1
ATOM 4064 C C . PHE A 1 511 ? -23.530 0.557 10.008 1.00 92.75 511 PHE A C 1
ATOM 4066 O O . PHE A 1 511 ? -24.480 1.137 9.481 1.00 92.75 511 PHE A O 1
ATOM 4073 N N . THR A 1 512 ? -23.028 -0.573 9.514 1.00 88.75 512 THR A N 1
ATOM 4074 C CA . THR A 1 512 ? -23.536 -1.208 8.286 1.00 88.75 512 THR A CA 1
ATOM 4075 C C . THR A 1 512 ? -23.945 -2.643 8.557 1.00 88.75 512 THR A C 1
ATOM 4077 O O . THR A 1 512 ? -23.181 -3.366 9.174 1.00 88.75 512 THR A O 1
ATOM 4080 N N . ASP A 1 513 ? -25.088 -3.102 8.043 1.00 83.50 513 ASP A N 1
ATOM 4081 C CA . ASP A 1 513 ? -25.516 -4.507 8.214 1.00 83.50 513 ASP A CA 1
ATOM 4082 C C . ASP A 1 513 ? -24.726 -5.480 7.331 1.00 83.50 513 ASP A C 1
ATOM 4084 O O . ASP A 1 513 ? -24.612 -6.672 7.611 1.00 83.50 513 ASP A O 1
ATOM 4088 N N . VAL A 1 514 ? -24.153 -4.962 6.247 1.00 73.38 514 VAL A N 1
ATOM 4089 C CA . VAL A 1 514 ? -23.278 -5.708 5.350 1.00 73.38 514 VAL A CA 1
ATOM 4090 C C . VAL A 1 514 ? -21.834 -5.421 5.706 1.00 73.38 514 VAL A C 1
ATOM 4092 O O . VAL A 1 514 ? -21.388 -4.272 5.712 1.00 73.38 514 VAL A O 1
ATOM 4095 N N . SER A 1 515 ? -21.082 -6.490 5.957 1.00 60.31 515 SER A N 1
ATOM 4096 C CA . SER A 1 515 ? -19.635 -6.405 5.864 1.00 60.31 515 SER A CA 1
ATOM 4097 C C . SER A 1 515 ? -19.285 -6.109 4.405 1.00 60.31 515 SER A C 1
ATOM 4099 O O . SER A 1 515 ? -19.750 -6.847 3.532 1.00 60.31 515 SER A O 1
ATOM 4101 N N . PRO A 1 516 ? -18.531 -5.039 4.098 1.00 56.50 516 PRO A N 1
ATOM 4102 C CA . PRO A 1 516 ? -18.159 -4.749 2.724 1.00 56.50 516 PRO A CA 1
ATOM 4103 C C . PRO A 1 516 ? -17.396 -5.956 2.154 1.00 56.50 516 PRO A C 1
ATOM 4105 O O . PRO A 1 516 ? -16.278 -6.273 2.561 1.00 56.50 516 PRO A O 1
ATOM 4108 N N . THR A 1 517 ? -18.032 -6.685 1.233 1.00 45.03 517 THR A N 1
ATOM 4109 C CA . THR A 1 517 ? -17.445 -7.854 0.552 1.00 45.03 517 THR A CA 1
ATOM 4110 C C . THR A 1 517 ? -16.295 -7.450 -0.363 1.00 45.03 517 THR A C 1
ATOM 4112 O O . THR A 1 517 ? -15.465 -8.275 -0.733 1.00 45.03 517 THR A O 1
ATOM 4115 N N . THR A 1 518 ? -16.230 -6.165 -0.697 1.00 44.91 518 THR A N 1
ATOM 4116 C CA . THR A 1 518 ? -15.152 -5.528 -1.437 1.00 44.91 518 THR A CA 1
ATOM 4117 C C . THR A 1 518 ? -14.543 -4.479 -0.512 1.00 44.91 518 THR A C 1
ATOM 4119 O O . THR A 1 518 ? -15.308 -3.655 -0.007 1.00 44.91 518 THR A O 1
ATOM 4122 N N . PRO A 1 519 ? -13.220 -4.479 -0.249 1.00 43.59 519 PRO A N 1
ATOM 4123 C CA . PRO A 1 519 ? -12.595 -3.361 0.447 1.00 43.59 519 PRO A CA 1
ATOM 4124 C C . PRO A 1 519 ? -13.027 -2.077 -0.259 1.00 43.59 519 PRO A C 1
ATOM 4126 O O . PRO A 1 519 ? -12.864 -1.954 -1.476 1.00 43.59 519 PRO A O 1
ATOM 4129 N N . LEU A 1 520 ? -13.667 -1.170 0.483 1.00 40.00 520 LEU A N 1
ATOM 4130 C CA . LEU A 1 520 ? -14.057 0.120 -0.070 1.00 40.00 520 LEU A CA 1
ATOM 4131 C C . LEU A 1 520 ? -12.796 0.756 -0.663 1.00 40.00 520 LEU A C 1
ATOM 4133 O O . LEU A 1 520 ? -11.749 0.685 -0.009 1.00 40.00 520 LEU A O 1
ATOM 4137 N N . PRO A 1 521 ? -12.855 1.328 -1.880 1.00 34.47 521 PRO A N 1
ATOM 4138 C CA . PRO A 1 521 ? -11.725 2.055 -2.424 1.00 34.47 521 PRO A CA 1
ATOM 4139 C C . PRO A 1 521 ? -11.380 3.138 -1.412 1.00 34.47 521 PRO A C 1
ATOM 4141 O O . PRO A 1 521 ? -12.135 4.089 -1.207 1.00 34.47 521 PRO A O 1
ATOM 4144 N N . ILE A 1 522 ? -10.268 2.937 -0.711 1.00 36.91 522 ILE A N 1
ATOM 4145 C CA . ILE A 1 522 ? -9.657 3.974 0.100 1.00 36.91 522 ILE A CA 1
ATOM 4146 C C . ILE A 1 522 ? -9.403 5.098 -0.905 1.00 36.91 522 ILE A C 1
ATOM 4148 O O . ILE A 1 522 ? -8.749 4.830 -1.914 1.00 36.91 522 ILE A O 1
ATOM 4152 N N . PRO A 1 523 ? -9.909 6.326 -0.709 1.00 30.08 523 PRO A N 1
ATOM 4153 C CA . PRO A 1 523 ? -9.442 7.460 -1.482 1.00 30.08 523 PRO A CA 1
ATOM 4154 C C . PRO A 1 523 ? -8.003 7.712 -1.030 1.00 30.08 523 PRO A C 1
ATOM 4156 O O . PRO A 1 523 ? -7.718 8.546 -0.172 1.00 30.08 523 PRO A O 1
ATOM 4159 N N . THR A 1 524 ? -7.066 6.925 -1.544 1.00 30.33 524 THR A N 1
ATOM 4160 C CA . THR A 1 524 ? -5.654 7.195 -1.396 1.00 30.33 524 THR A CA 1
ATOM 4161 C C . THR A 1 524 ? -5.370 8.430 -2.235 1.00 30.33 524 THR A C 1
ATOM 4163 O O . THR A 1 524 ? -5.266 8.380 -3.454 1.00 30.33 524 THR A O 1
ATOM 4166 N N . MET A 1 525 ? -5.212 9.580 -1.573 1.00 31.23 525 MET A N 1
ATOM 4167 C CA . MET A 1 525 ? -4.448 10.707 -2.113 1.00 31.23 525 MET A CA 1
ATOM 4168 C C . MET A 1 525 ? -2.965 10.307 -2.247 1.00 31.23 525 MET A C 1
ATOM 4170 O O . MET A 1 525 ? -2.079 10.861 -1.607 1.00 31.23 525 MET A O 1
ATOM 4174 N N . THR A 1 526 ? -2.683 9.317 -3.083 1.00 29.64 526 THR A N 1
ATOM 4175 C CA . THR A 1 526 ? -1.370 8.910 -3.582 1.00 29.64 526 THR A CA 1
ATOM 4176 C C . THR A 1 526 ? -1.653 8.176 -4.879 1.00 29.64 526 THR A C 1
ATOM 4178 O O . THR A 1 526 ? -2.397 7.210 -4.847 1.00 29.64 526 THR A O 1
ATOM 4181 N N . GLY A 1 527 ? -1.107 8.669 -5.997 1.00 30.25 527 GLY A N 1
ATOM 4182 C CA . GLY A 1 527 ? -1.480 8.241 -7.346 1.00 30.25 527 GLY A CA 1
ATOM 4183 C C . GLY A 1 527 ? -1.658 6.732 -7.495 1.00 30.25 527 GLY A C 1
ATOM 4184 O O . GLY A 1 527 ? -0.708 5.971 -7.319 1.00 30.25 527 GLY A O 1
ATOM 4185 N N . ASP A 1 528 ? -2.875 6.343 -7.853 1.00 23.11 528 ASP A N 1
ATOM 4186 C CA . ASP A 1 528 ? -3.229 4.964 -8.122 1.00 23.11 528 ASP A CA 1
ATOM 4187 C C . ASP A 1 528 ? -2.701 4.558 -9.505 1.00 23.11 528 ASP A C 1
ATOM 4189 O O . ASP A 1 528 ? -3.042 5.140 -10.537 1.00 23.11 528 ASP A O 1
ATOM 4193 N N . VAL A 1 529 ? -1.861 3.526 -9.522 1.00 25.89 529 VAL A N 1
ATOM 4194 C CA . VAL A 1 529 ? -1.711 2.630 -10.668 1.00 25.89 529 VAL A CA 1
ATOM 4195 C C . VAL A 1 529 ? -2.374 1.328 -10.247 1.00 25.89 529 VAL A C 1
ATOM 4197 O O . VAL A 1 529 ? -1.754 0.489 -9.599 1.00 25.89 529 VAL A O 1
ATOM 4200 N N . VAL A 1 530 ? -3.651 1.178 -10.589 1.00 22.58 530 VAL A N 1
ATOM 4201 C CA . VAL A 1 530 ? -4.352 -0.105 -10.508 1.00 22.58 530 VAL A CA 1
ATOM 4202 C C . VAL A 1 530 ? -4.309 -0.721 -11.902 1.00 22.58 530 VAL A C 1
ATOM 4204 O O . VAL A 1 530 ? -4.939 -0.226 -12.833 1.00 22.58 530 VAL A O 1
ATOM 4207 N N . CYS A 1 531 ? -3.518 -1.780 -12.060 1.00 22.69 531 CYS A N 1
ATOM 4208 C CA . CYS A 1 531 ? -3.592 -2.652 -13.227 1.00 22.69 531 CYS A CA 1
ATOM 4209 C C . CYS A 1 531 ? -4.662 -3.713 -12.954 1.00 22.69 531 CYS A C 1
ATOM 4211 O O . CYS A 1 531 ? -4.471 -4.552 -12.076 1.00 22.69 531 CYS A O 1
ATOM 4213 N N . TYR A 1 532 ? -5.761 -3.686 -13.706 1.00 23.11 532 TYR A N 1
ATOM 4214 C CA . TYR A 1 532 ? -6.600 -4.867 -13.888 1.00 23.11 532 TYR A CA 1
ATOM 4215 C C . TYR A 1 532 ? -6.049 -5.685 -15.060 1.00 23.11 532 TYR A C 1
ATOM 4217 O O . TYR A 1 532 ? -5.697 -5.114 -16.095 1.00 23.11 532 TYR A O 1
ATOM 4225 N N . ASP A 1 533 ? -5.992 -7.006 -14.896 1.00 25.03 533 ASP A N 1
ATOM 4226 C CA . ASP A 1 533 ? -5.841 -7.934 -16.014 1.00 25.03 533 ASP A CA 1
ATOM 4227 C C . ASP A 1 533 ? -7.164 -8.003 -16.782 1.00 25.03 533 ASP A C 1
ATOM 4229 O O . ASP A 1 533 ? -8.201 -8.376 -16.228 1.00 25.03 533 ASP A O 1
ATOM 4233 N N . VAL A 1 534 ? -7.116 -7.652 -18.067 1.00 27.42 534 VAL A N 1
ATOM 4234 C CA . VAL A 1 534 ? -8.149 -7.991 -19.048 1.00 27.42 534 VAL A CA 1
ATOM 4235 C C . VAL A 1 534 ? -7.453 -8.571 -20.285 1.00 27.42 534 VAL A C 1
ATOM 4237 O O . VAL A 1 534 ? -6.463 -8.027 -20.770 1.00 27.42 534 VAL A O 1
ATOM 4240 N N . ASP A 1 535 ? -7.986 -9.708 -20.724 1.00 30.23 535 ASP A N 1
ATOM 4241 C CA . ASP A 1 535 ? -7.634 -10.600 -21.842 1.00 30.23 535 ASP A CA 1
ATOM 4242 C C . ASP A 1 535 ? -7.109 -9.894 -23.138 1.00 30.23 535 ASP A C 1
ATOM 4244 O O . ASP A 1 535 ? -7.617 -8.834 -23.517 1.00 30.23 535 ASP A O 1
ATOM 4248 N N . PRO A 1 536 ? -6.107 -10.442 -23.870 1.00 32.09 536 PRO A N 1
ATOM 4249 C CA . PRO A 1 536 ? -5.193 -9.711 -24.752 1.00 32.09 536 PRO A CA 1
ATOM 4250 C C . PRO A 1 536 ? -5.643 -9.537 -26.218 1.00 32.09 536 PRO A C 1
ATOM 4252 O O . PRO A 1 536 ? -4.818 -9.584 -27.131 1.00 32.09 536 PRO A O 1
ATOM 4255 N N . ALA A 1 537 ? -6.911 -9.222 -26.492 1.00 29.31 537 ALA A N 1
ATOM 4256 C CA . ALA A 1 537 ? -7.354 -8.889 -27.861 1.00 29.31 537 ALA A CA 1
ATOM 4257 C C . ALA A 1 537 ? -7.067 -7.422 -28.301 1.00 29.31 537 ALA A C 1
ATOM 4259 O O . ALA A 1 537 ? -7.681 -6.926 -29.240 1.00 29.31 537 ALA A O 1
ATOM 4260 N N . ASN A 1 538 ? -6.075 -6.765 -27.676 1.00 49.94 538 ASN A N 1
ATOM 4261 C CA . ASN A 1 538 ? -5.542 -5.408 -27.925 1.00 49.94 538 ASN A CA 1
ATOM 4262 C C . ASN A 1 538 ? -6.487 -4.217 -27.639 1.00 49.94 538 ASN A C 1
ATOM 4264 O O . ASN A 1 538 ? -7.323 -3.868 -28.464 1.00 49.94 538 ASN A O 1
ATOM 4268 N N . PRO A 1 539 ? -6.248 -3.458 -26.558 1.00 37.00 539 PRO A N 1
ATOM 4269 C CA . PRO A 1 539 ? -6.523 -2.021 -26.519 1.00 37.00 539 PRO A CA 1
ATOM 4270 C C . PRO A 1 539 ? -5.234 -1.189 -26.654 1.00 37.00 539 PRO A C 1
ATOM 4272 O O . PRO A 1 539 ? -4.204 -1.485 -26.042 1.00 37.00 539 PRO A O 1
ATOM 4275 N N . MET A 1 540 ? -5.276 -0.126 -27.464 1.00 35.50 540 MET A N 1
ATOM 4276 C CA . MET A 1 540 ? -4.143 0.784 -27.685 1.00 35.50 540 MET A CA 1
ATOM 4277 C C . MET A 1 540 ? -4.110 1.855 -26.583 1.00 35.50 540 MET A C 1
ATOM 4279 O O . MET A 1 540 ? -5.083 2.574 -26.393 1.00 35.50 540 MET A O 1
ATOM 4283 N N . LYS A 1 541 ? -2.999 2.000 -25.851 1.00 41.22 541 LYS A N 1
ATOM 4284 C CA . LYS A 1 541 ? -2.877 3.005 -24.776 1.00 41.22 541 LYS A CA 1
ATOM 4285 C C . LYS A 1 541 ? -2.255 4.299 -25.301 1.00 41.22 541 LYS A C 1
ATOM 4287 O O . LYS A 1 541 ? -1.145 4.277 -25.833 1.00 41.22 541 LYS A O 1
ATOM 4292 N N . ILE A 1 542 ? -2.936 5.433 -25.117 1.00 37.09 542 ILE A N 1
ATOM 4293 C CA . ILE A 1 542 ? -2.430 6.768 -25.491 1.00 37.09 542 ILE A CA 1
ATOM 4294 C C . ILE A 1 542 ? -2.225 7.621 -24.234 1.00 37.09 542 ILE A C 1
ATOM 4296 O O . ILE A 1 542 ? -3.086 7.691 -23.361 1.00 37.09 542 ILE A O 1
ATOM 4300 N N . SER A 1 543 ? -1.066 8.281 -24.145 1.00 33.59 543 SER A N 1
ATOM 4301 C CA . SER A 1 543 ? -0.690 9.164 -23.031 1.00 33.59 543 SER A CA 1
ATOM 4302 C C . SER A 1 543 ? -0.723 10.635 -23.460 1.00 33.59 543 SER A C 1
ATOM 4304 O O . SER A 1 543 ? -0.154 10.995 -24.493 1.00 33.59 543 SER A O 1
ATOM 4306 N N . PHE A 1 544 ? -1.322 11.518 -22.655 1.00 36.00 544 PHE A N 1
ATOM 4307 C CA . PHE A 1 544 ? -1.433 12.950 -22.974 1.00 36.00 544 PHE A CA 1
ATOM 4308 C C . PHE A 1 544 ? -0.241 13.782 -22.440 1.00 36.00 544 PHE A C 1
ATOM 4310 O O . PHE A 1 544 ? 0.174 13.610 -21.291 1.00 36.00 544 PHE A O 1
ATOM 4317 N N . PRO A 1 545 ? 0.327 14.731 -23.218 1.00 34.47 545 PRO A N 1
ATOM 4318 C CA . PRO A 1 545 ? 1.402 15.612 -22.748 1.00 34.47 545 PRO A CA 1
ATOM 4319 C C . PRO A 1 545 ? 0.901 16.756 -21.836 1.00 34.47 545 PRO A C 1
ATOM 4321 O O . PRO A 1 545 ? -0.122 17.379 -22.107 1.00 34.47 545 PRO A O 1
ATOM 4324 N N . ARG A 1 546 ? 1.671 17.097 -20.786 1.00 40.56 546 ARG A N 1
ATOM 4325 C CA . ARG A 1 546 ? 1.371 18.167 -19.802 1.00 40.56 546 ARG A CA 1
ATOM 4326 C C . ARG A 1 546 ? 1.918 19.550 -20.225 1.00 40.56 546 ARG A C 1
ATOM 4328 O O . ARG A 1 546 ? 3.048 19.653 -20.703 1.00 40.56 546 ARG A O 1
ATOM 4335 N N . GLY A 1 547 ? 1.149 20.624 -20.004 1.00 37.75 547 GLY A N 1
ATOM 4336 C CA . GLY A 1 547 ? 1.598 22.024 -20.150 1.00 37.75 547 GLY A CA 1
ATOM 4337 C C . GLY A 1 547 ? 2.349 22.551 -18.912 1.00 37.75 547 GLY A C 1
ATOM 4338 O O . GLY A 1 547 ? 2.003 22.179 -17.794 1.00 37.75 547 GLY A O 1
ATOM 4339 N N . LYS A 1 548 ? 3.378 23.399 -19.098 1.00 33.81 548 LYS A N 1
ATOM 4340 C CA . LYS A 1 548 ? 4.157 24.047 -18.014 1.00 33.81 548 LYS A CA 1
ATOM 4341 C C . LYS A 1 548 ? 3.522 25.384 -17.592 1.00 33.81 548 LYS A C 1
ATOM 4343 O O . LYS A 1 548 ? 3.182 26.167 -18.472 1.00 33.81 548 LYS A O 1
ATOM 4348 N N . GLY A 1 549 ? 3.496 25.678 -16.286 1.00 40.19 549 GLY A N 1
ATOM 4349 C CA . GLY A 1 549 ? 3.480 27.059 -15.770 1.00 40.19 549 GLY A CA 1
ATOM 4350 C C . GLY A 1 549 ? 2.172 27.621 -15.200 1.00 40.19 549 GLY A C 1
ATOM 4351 O O . GLY A 1 549 ? 2.149 28.801 -14.878 1.00 40.19 549 GLY A O 1
ATOM 4352 N N . VAL A 1 550 ? 1.112 26.825 -15.041 1.00 43.03 550 VAL A N 1
ATOM 4353 C CA . VAL A 1 550 ? -0.116 27.268 -14.353 1.00 43.03 550 VAL A CA 1
ATOM 4354 C C . VAL A 1 550 ? -0.267 26.443 -13.081 1.00 43.03 550 VAL A C 1
ATOM 4356 O O . VAL A 1 550 ? -0.245 25.211 -13.158 1.00 43.03 550 VAL A O 1
ATOM 4359 N N . ALA A 1 551 ? -0.371 27.104 -11.924 1.00 40.88 551 ALA A N 1
ATOM 4360 C CA . ALA A 1 551 ? -0.724 26.440 -10.673 1.00 40.88 551 ALA A CA 1
ATOM 4361 C C . ALA A 1 551 ? -2.091 25.777 -10.875 1.00 40.88 551 ALA A C 1
ATOM 4363 O O . ALA A 1 551 ? -3.081 26.452 -11.149 1.00 40.88 551 ALA A O 1
ATOM 4364 N N . ARG A 1 552 ? -2.121 24.444 -10.862 1.00 54.84 552 ARG A N 1
ATOM 4365 C CA . ARG A 1 552 ? -3.365 23.696 -11.047 1.00 54.84 552 ARG A CA 1
ATOM 4366 C C . ARG A 1 552 ? -4.183 23.776 -9.769 1.00 54.84 552 ARG A C 1
ATOM 4368 O O . ARG A 1 552 ? -3.613 23.775 -8.679 1.00 54.84 552 ARG A O 1
ATOM 4375 N N . SER A 1 553 ? -5.504 23.761 -9.913 1.00 63.03 553 SER A N 1
ATOM 4376 C CA . SER A 1 553 ? -6.350 23.391 -8.786 1.00 63.03 553 SER A CA 1
ATOM 4377 C C . SER A 1 553 ? -5.936 21.993 -8.300 1.00 63.03 553 SER A C 1
ATOM 4379 O O . SER A 1 553 ? -5.719 21.110 -9.139 1.00 63.03 553 SER A O 1
ATOM 4381 N N . PRO A 1 554 ? -5.851 21.747 -6.980 1.00 61.53 554 PRO A N 1
ATOM 4382 C CA . PRO A 1 554 ? -5.645 20.400 -6.443 1.00 61.53 554 PRO A CA 1
ATOM 4383 C C . PRO A 1 554 ? -6.790 19.441 -6.815 1.00 61.53 554 PRO A C 1
ATOM 4385 O O . PRO A 1 554 ? -6.669 18.238 -6.620 1.00 61.53 554 PRO A O 1
ATOM 4388 N N . ARG A 1 555 ? -7.897 19.969 -7.359 1.00 66.69 555 ARG A N 1
ATOM 4389 C CA . ARG A 1 555 ? -9.088 19.231 -7.791 1.00 66.69 555 ARG A CA 1
ATOM 4390 C C . ARG A 1 555 ? -9.114 18.931 -9.297 1.00 66.69 555 ARG A C 1
ATOM 4392 O O . ARG A 1 555 ? -10.152 18.501 -9.794 1.00 66.69 555 ARG A O 1
ATOM 4399 N N . ALA A 1 556 ? -8.044 19.196 -10.051 1.00 79.19 556 ALA A N 1
ATOM 4400 C CA . ALA A 1 556 ? -7.981 18.847 -11.474 1.00 79.19 556 ALA A CA 1
ATOM 4401 C C . ALA A 1 556 ? -7.951 17.320 -11.668 1.00 79.19 556 ALA A C 1
ATOM 4403 O O . ALA A 1 556 ? -7.216 16.626 -10.969 1.00 79.19 556 ALA A O 1
ATOM 4404 N N . THR A 1 557 ? -8.685 16.783 -12.646 1.00 79.75 557 THR A N 1
ATOM 4405 C CA . THR A 1 557 ? -8.589 15.360 -13.008 1.00 79.75 557 THR A CA 1
ATOM 4406 C C . THR A 1 557 ? -7.199 15.064 -13.566 1.00 79.75 557 THR A C 1
ATOM 4408 O O . THR A 1 557 ? -6.757 15.703 -14.529 1.00 79.75 557 THR A O 1
ATOM 4411 N N . GLU A 1 558 ? -6.515 14.069 -13.013 1.00 69.25 558 GLU A N 1
ATOM 4412 C CA . GLU A 1 558 ? -5.231 13.602 -13.529 1.00 69.25 558 GLU A CA 1
ATOM 4413 C C . GLU A 1 558 ? -5.407 12.348 -14.393 1.00 69.25 558 GLU A C 1
ATOM 4415 O O . GLU A 1 558 ? -5.142 11.236 -13.954 1.00 69.25 558 GLU A O 1
ATOM 4420 N N . ASN A 1 559 ? -5.804 12.524 -15.654 1.00 74.75 559 ASN A N 1
ATOM 4421 C CA . ASN A 1 559 ? -5.889 11.401 -16.592 1.00 74.75 559 ASN A CA 1
ATOM 4422 C C . ASN A 1 559 ? -4.525 11.154 -17.245 1.00 74.75 559 ASN A C 1
ATOM 4424 O O . ASN A 1 559 ? -3.986 12.016 -17.950 1.00 74.75 559 ASN A O 1
ATOM 4428 N N . THR A 1 560 ? -3.924 9.997 -16.965 1.00 67.19 560 THR A N 1
ATOM 4429 C CA . THR A 1 560 ? -2.568 9.634 -17.421 1.00 67.19 560 THR A CA 1
ATOM 4430 C C . THR A 1 560 ? -2.556 8.602 -18.546 1.00 67.19 560 THR A C 1
ATOM 4432 O O . THR A 1 560 ? -1.573 8.517 -19.286 1.00 67.19 560 THR A O 1
ATOM 4435 N N . MET A 1 561 ? -3.643 7.861 -18.716 1.00 74.56 561 MET A N 1
ATOM 4436 C CA . MET A 1 561 ? -3.821 6.816 -19.724 1.00 74.56 561 MET A CA 1
ATOM 4437 C C . MET A 1 561 ? -5.244 6.917 -20.230 1.00 74.56 561 MET A C 1
ATOM 4439 O O . MET A 1 561 ? -6.080 7.094 -19.368 1.00 74.56 561 MET A O 1
ATOM 4443 N N . LEU A 1 562 ? -5.502 6.774 -21.533 1.00 83.62 562 LEU A N 1
ATOM 4444 C CA . LEU A 1 562 ? -6.831 6.531 -22.113 1.00 83.62 562 LEU A CA 1
ATOM 4445 C C . LEU A 1 562 ? -6.882 5.109 -22.674 1.00 83.62 562 LEU A C 1
ATOM 4447 O O . LEU A 1 562 ? -5.993 4.740 -23.450 1.00 83.62 562 LEU A O 1
ATOM 4451 N N . ASP A 1 563 ? -7.910 4.346 -22.302 1.00 85.56 563 ASP A N 1
ATOM 4452 C CA . ASP A 1 563 ? -8.167 3.018 -22.860 1.00 85.56 563 ASP A CA 1
ATOM 4453 C C . ASP A 1 563 ? -8.970 3.137 -24.158 1.00 85.56 563 ASP A C 1
ATOM 4455 O O . ASP A 1 563 ? -10.027 3.769 -24.205 1.00 85.56 563 ASP A O 1
ATOM 4459 N N . ILE A 1 564 ? -8.445 2.530 -25.223 1.00 88.31 564 ILE A N 1
ATOM 4460 C CA . ILE A 1 564 ? -9.017 2.605 -26.569 1.00 88.31 564 ILE A CA 1
ATOM 4461 C C . ILE A 1 564 ? -9.407 1.203 -26.999 1.00 88.31 564 ILE A C 1
ATOM 4463 O O . ILE A 1 564 ? -8.549 0.328 -27.129 1.00 88.31 564 ILE A O 1
ATOM 4467 N N . LEU A 1 565 ? -10.701 0.997 -27.209 1.00 90.06 565 LEU A N 1
ATOM 4468 C CA . LEU A 1 565 ? -11.280 -0.324 -27.426 1.00 90.06 565 LEU A CA 1
ATOM 4469 C C . LEU A 1 565 ? -11.337 -0.702 -28.912 1.00 90.06 565 LEU A C 1
ATOM 4471 O O . LEU A 1 565 ? -11.514 0.172 -29.758 1.00 90.06 565 LEU A O 1
ATOM 4475 N N . PRO A 1 566 ? -11.217 -1.990 -29.266 1.00 91.75 566 PRO A N 1
ATOM 4476 C CA . PRO A 1 566 ? -11.446 -2.423 -30.637 1.00 91.75 566 PRO A CA 1
ATOM 4477 C C . PRO A 1 566 ? -12.921 -2.233 -31.023 1.00 91.75 566 PRO A C 1
ATOM 4479 O O . PRO A 1 566 ? -13.829 -2.568 -30.264 1.00 91.75 566 PRO A O 1
ATOM 4482 N N . GLY A 1 567 ? -13.164 -1.719 -32.223 1.00 91.88 567 GLY A N 1
ATOM 4483 C CA . GLY A 1 567 ? -14.489 -1.515 -32.788 1.00 91.88 567 GLY A CA 1
ATOM 4484 C C . GLY A 1 567 ? -14.521 -0.378 -33.807 1.00 91.88 567 GLY A C 1
ATOM 4485 O O . GLY A 1 567 ? -13.783 0.604 -33.714 1.00 91.88 567 GLY A O 1
ATOM 4486 N N . LYS A 1 568 ? -15.416 -0.512 -34.784 1.00 91.31 568 LYS A N 1
ATOM 4487 C CA . LYS A 1 568 ? -15.730 0.551 -35.737 1.00 91.31 568 LYS A CA 1
ATOM 4488 C C . LYS A 1 568 ? -16.799 1.457 -35.141 1.00 91.31 568 LYS A C 1
ATOM 4490 O O . LYS A 1 568 ? -17.790 0.949 -34.624 1.00 91.31 568 LYS A O 1
ATOM 4495 N N . SER A 1 569 ? -16.623 2.768 -35.269 1.00 89.12 569 SER A N 1
ATOM 4496 C CA . SER A 1 569 ? -17.642 3.746 -34.890 1.00 89.12 569 SER A CA 1
ATOM 4497 C C . SER A 1 569 ? -18.036 4.640 -36.068 1.00 89.12 569 SER A C 1
ATOM 4499 O O . SER A 1 569 ? -17.299 4.779 -37.050 1.00 89.12 569 SER A O 1
ATOM 4501 N N . TRP A 1 570 ? -19.226 5.231 -35.985 1.00 87.75 570 TRP A N 1
ATOM 4502 C CA . TRP A 1 570 ? -19.751 6.170 -36.969 1.00 87.75 570 TRP A CA 1
ATOM 4503 C C . TRP A 1 570 ? -19.424 7.598 -36.535 1.00 87.75 570 TRP A C 1
ATOM 4505 O O . TRP A 1 570 ? -19.706 8.014 -35.415 1.00 87.75 570 TRP A O 1
ATOM 4515 N N . ILE A 1 571 ? -18.834 8.382 -37.437 1.00 83.31 571 ILE A N 1
ATOM 4516 C CA . ILE A 1 571 ? -18.483 9.778 -37.156 1.00 83.31 571 ILE A CA 1
ATOM 4517 C C . ILE A 1 571 ? -19.714 10.660 -37.425 1.00 83.31 571 ILE A C 1
ATOM 4519 O O . ILE A 1 571 ? -19.781 11.353 -38.435 1.00 83.31 571 ILE A O 1
ATOM 4523 N N . ASN A 1 572 ? -20.716 10.599 -36.547 1.00 83.38 572 ASN A N 1
ATOM 4524 C CA . ASN A 1 572 ? -21.936 11.425 -36.595 1.00 83.38 572 ASN A CA 1
ATOM 4525 C C . ASN A 1 572 ? -22.079 12.372 -35.383 1.00 83.38 572 ASN A C 1
ATOM 4527 O O . ASN A 1 572 ? -22.987 13.203 -35.356 1.00 83.38 572 ASN A O 1
ATOM 4531 N N . GLY A 1 573 ? -21.167 12.280 -34.409 1.00 80.69 573 GLY A N 1
ATOM 4532 C CA . GLY A 1 573 ? -21.202 13.065 -33.172 1.00 80.69 573 GLY A CA 1
ATOM 4533 C C . GLY A 1 573 ? -22.228 12.573 -32.147 1.00 80.69 573 GLY A C 1
ATOM 4534 O O . GLY A 1 573 ? -22.506 13.297 -31.195 1.00 80.69 573 GLY A O 1
ATOM 4535 N N . GLU A 1 574 ? -22.796 11.382 -32.338 1.00 86.19 574 GLU A N 1
ATOM 4536 C CA . GLU A 1 574 ? -23.704 10.731 -31.392 1.00 86.19 574 GLU A CA 1
ATOM 4537 C C . GLU A 1 574 ? -22.967 9.586 -30.674 1.00 86.19 574 GLU A C 1
ATOM 4539 O O . GLU A 1 574 ? -22.064 8.981 -31.258 1.00 86.19 574 GLU A O 1
ATOM 4544 N N . PRO A 1 575 ? -23.316 9.288 -29.409 1.00 86.12 575 PRO A N 1
ATOM 4545 C CA . PRO A 1 575 ? -22.714 8.181 -28.665 1.00 86.12 575 PRO A CA 1
ATOM 4546 C C . PRO A 1 575 ? -23.164 6.803 -29.180 1.00 86.12 575 PRO A C 1
ATOM 4548 O O . PRO A 1 575 ? -22.560 5.788 -28.837 1.00 86.12 575 PRO A O 1
ATOM 4551 N N . ASP A 1 576 ? -24.190 6.749 -30.028 1.00 86.69 576 ASP A N 1
ATOM 4552 C CA . ASP A 1 576 ? -24.701 5.509 -30.603 1.00 86.69 576 ASP A CA 1
ATOM 4553 C C . ASP A 1 576 ? -23.646 4.832 -31.491 1.00 86.69 576 ASP A C 1
ATOM 4555 O O . ASP A 1 576 ? -23.130 5.405 -32.452 1.00 86.69 576 ASP A O 1
ATOM 4559 N N . GLY A 1 577 ? -23.318 3.580 -31.164 1.00 85.25 577 GLY A N 1
ATOM 4560 C CA . GLY A 1 577 ? -22.241 2.828 -31.817 1.00 85.25 577 GLY A CA 1
ATOM 4561 C C . GLY A 1 577 ? -20.865 2.991 -31.162 1.00 85.25 577 GLY A C 1
ATOM 4562 O O . GLY A 1 577 ? -19.906 2.387 -31.642 1.00 85.25 577 GLY A O 1
ATOM 4563 N N . TRP A 1 578 ? -20.764 3.745 -30.062 1.00 91.50 578 TRP A N 1
ATOM 4564 C CA . TRP A 1 578 ? -19.577 3.786 -29.209 1.00 91.50 578 TRP A CA 1
ATOM 4565 C C . TRP A 1 578 ? -19.701 2.829 -28.021 1.00 91.50 578 TRP A C 1
ATOM 4567 O O . TRP A 1 578 ? -20.774 2.657 -27.447 1.00 91.50 578 TRP A O 1
ATOM 4577 N N . GLU A 1 579 ? -18.584 2.236 -27.607 1.00 91.19 579 GLU A N 1
ATOM 4578 C CA . GLU A 1 579 ? -18.480 1.558 -26.313 1.00 91.19 579 GLU A CA 1
ATOM 4579 C C . GLU A 1 579 ? -17.993 2.566 -25.263 1.00 91.19 579 GLU A C 1
ATOM 4581 O O . GLU A 1 579 ? -16.825 2.953 -25.247 1.00 91.19 579 GLU A O 1
ATOM 4586 N N . LEU A 1 580 ? -18.912 3.020 -24.408 1.00 90.94 580 LEU A N 1
ATOM 4587 C CA . LEU A 1 580 ? -18.693 4.125 -23.467 1.00 90.94 580 LEU A CA 1
ATOM 4588 C C . LEU A 1 580 ? -18.062 3.686 -22.135 1.00 90.94 580 LEU A C 1
ATOM 4590 O O . LEU A 1 580 ? -17.731 4.529 -21.301 1.00 90.94 580 LEU A O 1
ATOM 4594 N N . LYS A 1 581 ? -17.885 2.378 -21.898 1.00 84.38 581 LYS A N 1
ATOM 4595 C CA . LYS A 1 581 ? -17.358 1.843 -20.626 1.00 84.38 581 LYS A CA 1
ATOM 4596 C C . LYS A 1 581 ? -15.952 2.331 -20.276 1.00 84.38 581 LYS A C 1
ATOM 4598 O O . LYS A 1 581 ? -15.607 2.333 -19.099 1.00 84.38 581 LYS A O 1
ATOM 4603 N N . THR A 1 582 ? -15.146 2.723 -21.262 1.00 79.06 582 THR A N 1
ATOM 4604 C CA . THR A 1 582 ? -13.776 3.231 -21.051 1.00 79.06 582 THR A CA 1
ATOM 4605 C C . THR A 1 582 ? -13.676 4.751 -21.073 1.00 79.06 582 THR A C 1
ATOM 4607 O O . THR A 1 582 ? -12.571 5.296 -21.140 1.00 79.06 582 THR A O 1
ATOM 4610 N N . GLY A 1 583 ? -14.814 5.445 -21.003 1.00 90.12 583 GLY A N 1
ATOM 4611 C CA . GLY A 1 583 ? -14.855 6.895 -20.953 1.00 90.12 583 GLY A CA 1
ATOM 4612 C C . GLY A 1 583 ? -13.994 7.462 -19.834 1.00 90.12 583 GLY A C 1
ATOM 4613 O O . GLY A 1 583 ? -13.997 6.976 -18.703 1.00 90.12 583 GLY A O 1
ATOM 4614 N N . GLN A 1 584 ? -13.272 8.533 -20.146 1.00 92.81 584 GLN A N 1
ATOM 4615 C CA . GLN A 1 584 ? -12.461 9.251 -19.175 1.00 92.81 584 GLN A CA 1
ATOM 4616 C C . GLN A 1 584 ? -12.920 10.674 -18.995 1.00 92.81 584 GLN A C 1
ATOM 4618 O O . GLN A 1 584 ? -12.962 11.462 -19.938 1.00 92.81 584 GLN A O 1
ATOM 4623 N N . PHE A 1 585 ? -13.204 11.010 -17.745 1.00 92.62 585 PHE A N 1
ATOM 4624 C CA . PHE A 1 585 ? -13.646 12.335 -17.370 1.00 92.62 585 PHE A CA 1
ATOM 4625 C C . PHE A 1 585 ? -12.457 13.283 -17.196 1.00 92.62 585 PHE A C 1
ATOM 4627 O O . PHE A 1 585 ? -11.633 13.086 -16.305 1.00 92.62 585 PHE A O 1
ATOM 4634 N N . ILE A 1 586 ? -12.374 14.329 -18.019 1.00 91.69 586 ILE A N 1
ATOM 4635 C CA . ILE A 1 586 ? -11.382 15.407 -17.938 1.00 91.69 586 ILE A CA 1
ATOM 4636 C C . ILE A 1 586 ? -12.029 16.699 -17.407 1.00 91.69 586 ILE A C 1
ATOM 4638 O O . ILE A 1 586 ? -13.047 17.164 -17.912 1.00 91.69 586 ILE A O 1
ATOM 4642 N N . CYS A 1 587 ? -11.431 17.309 -16.385 1.00 91.38 587 CYS A N 1
ATOM 4643 C CA . CYS A 1 587 ? -11.875 18.566 -15.788 1.00 91.38 587 CYS A CA 1
ATOM 4644 C C . CYS A 1 587 ? -10.714 19.280 -15.073 1.00 91.38 587 CYS A C 1
ATOM 4646 O O . CYS A 1 587 ? -9.923 18.653 -14.368 1.00 91.38 587 CYS A O 1
ATOM 4648 N N . SER A 1 588 ? -10.607 20.602 -15.226 1.00 84.19 588 SER A N 1
ATOM 4649 C CA . SER A 1 588 ? -9.538 21.393 -14.585 1.00 84.19 588 SER A CA 1
ATOM 4650 C C . SER A 1 588 ? -9.767 21.626 -13.085 1.00 84.19 588 SER A C 1
ATOM 4652 O O . SER A 1 588 ? -8.813 21.913 -12.367 1.00 84.19 588 SER A O 1
ATOM 4654 N N . ASP A 1 589 ? -11.008 21.486 -12.612 1.00 86.44 589 ASP A N 1
ATOM 4655 C CA . ASP A 1 589 ? -11.387 21.488 -11.195 1.00 86.44 589 ASP A CA 1
ATOM 4656 C C . ASP A 1 589 ? -12.732 20.766 -11.031 1.00 86.44 589 ASP A C 1
ATOM 4658 O O . ASP A 1 589 ? -13.782 21.315 -11.354 1.00 86.44 589 ASP A O 1
ATOM 4662 N N . VAL A 1 590 ? -12.734 19.529 -10.535 1.00 83.88 590 VAL A N 1
ATOM 4663 C CA . VAL A 1 590 ? -13.966 18.727 -10.423 1.00 83.88 590 VAL A CA 1
ATOM 4664 C C . VAL A 1 590 ? -14.979 19.341 -9.448 1.00 83.88 590 VAL A C 1
ATOM 4666 O O . VAL A 1 590 ? -16.179 19.153 -9.627 1.00 83.88 590 VAL A O 1
ATOM 4669 N N . GLY A 1 591 ? -14.535 20.092 -8.438 1.00 78.31 591 GLY A N 1
ATOM 4670 C CA . GLY A 1 591 ? -15.439 20.683 -7.448 1.00 78.31 591 GLY A CA 1
ATOM 4671 C C . GLY A 1 591 ? -16.235 21.866 -7.998 1.00 78.31 591 GLY A C 1
ATOM 4672 O O . GLY A 1 591 ? -17.385 22.055 -7.619 1.00 78.31 591 GLY A O 1
ATOM 4673 N N . ILE A 1 592 ? -15.630 22.649 -8.894 1.00 81.06 592 ILE A N 1
ATOM 4674 C CA . ILE A 1 592 ? -16.216 23.898 -9.406 1.00 81.06 592 ILE A CA 1
ATOM 4675 C C . ILE A 1 592 ? -16.705 23.739 -10.850 1.00 81.06 592 ILE A C 1
ATOM 4677 O O . ILE A 1 592 ? -17.766 24.241 -11.211 1.00 81.06 592 ILE A O 1
ATOM 4681 N N . LEU A 1 593 ? -15.937 23.037 -11.683 1.00 83.81 593 LEU A N 1
ATOM 4682 C CA . LEU A 1 593 ? -16.094 23.035 -13.138 1.00 83.81 593 LEU A CA 1
ATOM 4683 C C . LEU A 1 593 ? -16.747 21.764 -13.686 1.00 83.81 593 LEU A C 1
ATOM 4685 O O . LEU A 1 593 ? -17.050 21.705 -14.873 1.00 83.81 593 LEU A O 1
ATOM 4689 N N . ARG A 1 594 ? -17.033 20.749 -12.856 1.00 87.31 594 ARG A N 1
ATOM 4690 C CA . ARG A 1 594 ? -17.637 19.486 -13.330 1.00 87.31 594 ARG A CA 1
ATOM 4691 C C . ARG A 1 594 ? -18.900 19.701 -14.164 1.00 87.31 594 ARG A C 1
ATOM 4693 O O . ARG A 1 594 ? -19.074 19.019 -15.169 1.00 87.31 594 ARG A O 1
ATOM 4700 N N . ASN A 1 595 ? -19.747 20.645 -13.766 1.00 84.81 595 ASN A N 1
ATOM 4701 C CA . ASN A 1 595 ? -21.033 20.894 -14.416 1.00 84.81 595 ASN A CA 1
ATOM 4702 C C . ASN A 1 595 ? -20.995 22.011 -15.472 1.00 84.81 595 ASN A C 1
ATOM 4704 O O . ASN A 1 595 ? -22.029 22.272 -16.079 1.00 84.81 595 ASN A O 1
ATOM 4708 N N . SER A 1 596 ? -19.853 22.672 -15.685 1.00 82.50 596 SER A N 1
ATOM 4709 C CA . SER A 1 596 ? -19.764 23.876 -16.528 1.00 82.50 596 SER A CA 1
ATOM 4710 C C . SER A 1 596 ? -18.582 23.907 -17.497 1.00 82.50 596 SER A C 1
ATOM 4712 O O . SER A 1 596 ? -18.669 24.605 -18.499 1.00 82.50 596 SER A O 1
ATOM 4714 N N . SER A 1 597 ? -17.491 23.194 -17.212 1.00 86.88 597 SER A N 1
ATOM 4715 C CA . SER A 1 597 ? -16.302 23.102 -18.065 1.00 86.88 597 SER A CA 1
ATOM 4716 C C . SER A 1 597 ? -15.586 21.769 -17.817 1.00 86.88 597 SER A C 1
ATOM 4718 O O . SER A 1 597 ? -14.617 21.663 -17.056 1.00 86.88 597 SER A O 1
ATOM 4720 N N . SER A 1 598 ? -16.120 20.713 -18.425 1.00 91.00 598 SER A N 1
ATOM 4721 C CA . SER A 1 598 ? -15.604 19.348 -18.340 1.00 91.00 598 SER A CA 1
ATOM 4722 C C . SER A 1 598 ? -15.837 18.585 -19.643 1.00 91.00 598 SER A C 1
ATOM 4724 O O . SER A 1 598 ? -16.574 19.042 -20.514 1.00 91.00 598 SER A O 1
ATOM 4726 N N . ALA A 1 599 ? -15.203 17.428 -19.813 1.00 92.44 599 ALA A N 1
ATOM 4727 C CA . ALA A 1 599 ? -15.548 16.537 -20.911 1.00 92.44 599 ALA A CA 1
ATOM 4728 C C . ALA A 1 599 ? -15.371 15.064 -20.544 1.00 92.44 599 ALA A C 1
ATOM 4730 O O . ALA A 1 599 ? -14.515 14.724 -19.730 1.00 92.44 599 ALA A O 1
ATOM 4731 N N . TRP A 1 600 ? -16.133 14.188 -21.191 1.00 93.81 600 TRP A N 1
ATOM 4732 C CA . TRP A 1 600 ? -15.797 12.770 -21.287 1.00 93.81 600 TRP A CA 1
ATOM 4733 C C . TRP A 1 600 ? -15.068 12.496 -22.596 1.00 93.81 600 TRP A C 1
ATOM 4735 O O . TRP A 1 600 ? -15.411 13.062 -23.633 1.00 93.81 600 TRP A O 1
ATOM 4745 N N . VAL A 1 601 ? -14.049 11.643 -22.545 1.00 94.12 601 VAL A N 1
ATOM 4746 C CA . VAL A 1 601 ? -13.267 11.218 -23.708 1.00 94.12 601 VAL A CA 1
ATOM 4747 C C . VAL A 1 601 ? -13.362 9.712 -23.852 1.00 94.12 601 VAL A C 1
ATOM 4749 O O . VAL A 1 601 ? -12.994 8.988 -22.931 1.00 94.12 601 VAL A O 1
ATOM 4752 N N . HIS A 1 602 ? -13.781 9.249 -25.024 1.00 93.62 602 HIS A N 1
ATOM 4753 C CA . HIS A 1 602 ? -13.834 7.830 -25.378 1.00 93.62 602 HIS A CA 1
ATOM 4754 C C . HIS A 1 602 ? -12.943 7.568 -26.587 1.00 93.62 602 HIS A C 1
ATOM 4756 O O . HIS A 1 602 ? -12.803 8.429 -27.460 1.00 93.62 602 HIS A O 1
ATOM 4762 N N . GLY A 1 603 ? -12.337 6.383 -26.643 1.00 92.81 603 GLY A N 1
ATOM 4763 C CA . GLY A 1 603 ? -11.483 5.964 -27.748 1.00 92.81 603 GLY A CA 1
ATOM 4764 C C . GLY A 1 603 ? -11.881 4.591 -28.275 1.00 92.81 603 GLY A C 1
ATOM 4765 O O . GLY A 1 603 ? -12.063 3.656 -27.497 1.00 92.81 603 GLY A O 1
ATOM 4766 N N . MET A 1 604 ? -11.960 4.454 -29.597 1.00 93.88 604 MET A N 1
ATOM 4767 C CA . MET A 1 604 ? -12.121 3.164 -30.272 1.00 93.88 604 MET A CA 1
ATOM 4768 C C . MET A 1 604 ? -11.179 3.054 -31.470 1.00 93.88 604 MET A C 1
ATOM 4770 O O . MET A 1 604 ? -10.693 4.069 -31.964 1.00 93.88 604 MET A O 1
ATOM 4774 N N . TYR A 1 605 ? -10.904 1.852 -31.963 1.00 93.88 605 TYR A N 1
ATOM 4775 C CA . TYR A 1 605 ? -10.089 1.661 -33.162 1.00 93.88 605 TYR A CA 1
ATOM 4776 C C . TYR A 1 605 ? -10.511 0.424 -33.965 1.00 93.88 605 TYR A C 1
ATOM 4778 O O . TYR A 1 605 ? -10.946 -0.576 -33.401 1.00 93.88 605 TYR A O 1
ATOM 4786 N N . ASP A 1 606 ? -10.334 0.462 -35.282 1.00 91.56 606 ASP A N 1
ATOM 4787 C CA . ASP A 1 606 ? -10.447 -0.710 -36.154 1.00 91.56 606 ASP A CA 1
ATOM 4788 C C . ASP A 1 606 ? -9.162 -0.903 -36.982 1.00 91.56 606 ASP A C 1
ATOM 4790 O O . ASP A 1 606 ? -8.103 -0.379 -36.635 1.00 91.56 606 ASP A O 1
ATOM 4794 N N . GLN A 1 607 ? -9.221 -1.713 -38.043 1.00 87.06 607 GLN A N 1
ATOM 4795 C CA . GLN A 1 607 ? -8.054 -1.988 -38.891 1.00 87.06 607 GLN A CA 1
ATOM 4796 C C . GLN A 1 607 ? -7.539 -0.753 -39.646 1.00 87.06 607 GLN A C 1
ATOM 4798 O O . GLN A 1 607 ? -6.381 -0.734 -40.058 1.00 87.06 607 GLN A O 1
ATOM 4803 N N . GLU A 1 608 ? -8.378 0.262 -39.835 1.00 88.94 608 GLU A N 1
ATOM 4804 C CA . GLU A 1 608 ? -8.100 1.413 -40.694 1.00 88.94 608 GLU A CA 1
ATOM 4805 C C . GLU A 1 608 ? -8.035 2.727 -39.905 1.00 88.94 608 GLU A C 1
ATOM 4807 O O . GLU A 1 608 ? -7.306 3.641 -40.291 1.00 88.94 608 GLU A O 1
ATOM 4812 N N . ASN A 1 609 ? -8.773 2.835 -38.797 1.00 87.06 609 ASN A N 1
ATOM 4813 C CA . ASN A 1 609 ? -9.073 4.111 -38.159 1.00 87.06 609 ASN A CA 1
ATOM 4814 C C . ASN A 1 609 ? -8.924 4.079 -36.635 1.00 87.06 609 ASN A C 1
ATOM 4816 O O . ASN A 1 609 ? -9.179 3.080 -35.964 1.00 87.06 609 ASN A O 1
ATOM 4820 N N . LEU A 1 610 ? -8.577 5.247 -36.093 1.00 88.75 610 LEU A N 1
ATOM 4821 C CA . LEU A 1 610 ? -8.616 5.561 -34.670 1.00 88.75 610 LEU A CA 1
ATOM 4822 C C . LEU A 1 610 ? -9.704 6.614 -34.434 1.00 88.75 610 LEU A C 1
ATOM 4824 O O . LEU A 1 610 ? -9.632 7.722 -34.970 1.00 88.75 610 LEU A O 1
ATOM 4828 N N . TYR A 1 611 ? -10.693 6.269 -33.621 1.00 90.44 611 TYR A N 1
ATOM 4829 C CA . TYR A 1 611 ? -11.881 7.061 -33.340 1.00 90.44 611 TYR A CA 1
ATOM 4830 C C . TYR A 1 611 ? -11.787 7.686 -31.944 1.00 90.44 611 TYR A C 1
ATOM 4832 O O . TYR A 1 611 ? -11.431 7.012 -30.979 1.00 90.44 611 TYR A O 1
ATOM 4840 N N . PHE A 1 612 ? -12.155 8.965 -31.824 1.00 92.25 612 PHE A N 1
ATOM 4841 C CA . PHE A 1 612 ? -12.342 9.631 -30.532 1.00 92.25 612 PHE A CA 1
ATOM 4842 C C . PHE A 1 612 ? -13.702 10.326 -30.445 1.00 92.25 612 PHE A C 1
ATOM 4844 O O . PHE A 1 612 ? -14.078 11.040 -31.376 1.00 92.25 612 PHE A O 1
ATOM 4851 N N . LEU A 1 613 ? -14.390 10.160 -29.316 1.00 92.69 613 LEU A N 1
ATOM 4852 C CA . LEU A 1 613 ? -15.607 10.892 -28.964 1.00 92.69 613 LEU A CA 1
ATOM 4853 C C . LEU A 1 613 ? -15.303 11.789 -27.769 1.00 92.69 613 LEU A C 1
ATOM 4855 O O . LEU A 1 613 ? -14.741 11.333 -26.775 1.00 92.69 613 LEU A O 1
ATOM 4859 N N . PHE A 1 614 ? -15.683 13.060 -27.879 1.00 92.06 614 PHE A N 1
ATOM 4860 C CA . PHE A 1 614 ? -15.581 14.030 -26.796 1.00 92.06 614 PHE A CA 1
ATOM 4861 C C . PHE A 1 614 ? -16.980 14.533 -26.461 1.00 92.06 614 PHE A C 1
ATOM 4863 O O . PHE A 1 614 ? -17.587 15.240 -27.265 1.00 92.06 614 PHE A O 1
ATOM 4870 N N . GLU A 1 615 ? -17.477 14.202 -25.277 1.00 92.00 615 GLU A N 1
ATOM 4871 C CA . GLU A 1 615 ? -18.719 14.764 -24.747 1.00 92.00 615 GLU A CA 1
ATOM 4872 C C . GLU A 1 615 ? -18.355 15.971 -23.891 1.00 92.00 615 GLU A C 1
ATOM 4874 O O . GLU A 1 615 ? -17.964 15.831 -22.734 1.00 92.00 615 GLU A O 1
ATOM 4879 N N . ILE A 1 616 ? -18.391 17.158 -24.492 1.00 89.75 616 ILE A N 1
ATOM 4880 C CA . ILE A 1 616 ? -17.907 18.391 -23.868 1.00 89.75 616 ILE A CA 1
ATOM 4881 C C . ILE A 1 616 ? -19.076 19.114 -23.205 1.00 89.75 616 ILE A C 1
ATOM 4883 O O . ILE A 1 616 ? -20.022 19.521 -23.878 1.00 89.75 616 ILE A O 1
ATOM 4887 N N . LYS A 1 617 ? -18.971 19.328 -21.894 1.00 88.12 617 LYS A N 1
ATOM 4888 C CA . LYS A 1 617 ? -19.852 20.199 -21.120 1.00 88.12 617 LYS A CA 1
ATOM 4889 C C . LYS A 1 617 ? -19.160 21.542 -20.933 1.00 88.12 617 LYS A C 1
ATOM 4891 O O . LYS A 1 617 ? -18.324 21.702 -20.050 1.00 88.12 617 LYS A O 1
ATOM 4896 N N . ASP A 1 618 ? -19.508 22.482 -21.798 1.00 83.31 618 ASP A N 1
ATOM 4897 C CA . ASP A 1 618 ? -19.016 23.857 -21.804 1.00 83.31 618 ASP A CA 1
ATOM 4898 C C . ASP A 1 618 ? -20.176 24.784 -22.196 1.00 83.31 618 ASP A C 1
ATOM 4900 O O . ASP A 1 618 ? -21.074 24.379 -22.936 1.00 83.31 618 ASP A O 1
ATOM 4904 N N . SER A 1 619 ? -20.180 26.017 -21.699 1.00 78.88 619 SER A N 1
ATOM 4905 C CA . SER A 1 619 ? -21.118 27.059 -22.129 1.00 78.88 619 SER A CA 1
ATOM 4906 C C . SER A 1 619 ? -20.817 27.607 -23.532 1.00 78.88 619 SER A C 1
ATOM 4908 O O . SER A 1 619 ? -21.726 28.117 -24.190 1.00 78.88 619 SER A O 1
ATOM 4910 N N . SER A 1 620 ? -19.575 27.474 -24.012 1.00 78.94 620 SER A N 1
ATOM 4911 C CA . SER A 1 620 ? -19.124 27.920 -25.339 1.00 78.94 620 SER A CA 1
ATOM 4912 C C . SER A 1 620 ? -18.292 26.857 -26.077 1.00 78.94 620 SER A C 1
ATOM 4914 O O . SER A 1 620 ? -17.222 27.166 -26.598 1.00 78.94 620 SER A O 1
ATOM 4916 N N . PRO A 1 621 ? -18.748 25.591 -26.172 1.00 73.25 621 PRO A N 1
ATOM 4917 C CA . PRO A 1 621 ? -17.890 24.479 -26.561 1.00 73.25 621 PRO A CA 1
ATOM 4918 C C . PRO A 1 621 ? -17.275 24.700 -27.943 1.00 73.25 621 PRO A C 1
ATOM 4920 O O . PRO A 1 621 ? -17.975 24.799 -28.953 1.00 73.25 621 PRO A O 1
ATOM 4923 N N . LEU A 1 622 ? -15.940 24.700 -27.977 1.00 71.00 622 LEU A N 1
ATOM 4924 C CA . LEU A 1 622 ? -15.124 24.763 -29.192 1.00 71.00 622 LEU A CA 1
ATOM 4925 C C . LEU A 1 622 ? -15.281 26.046 -30.019 1.00 71.00 622 LEU A C 1
ATOM 4927 O O . LEU A 1 622 ? -14.839 26.060 -31.170 1.00 71.00 622 LEU A O 1
ATOM 4931 N N . GLU A 1 623 ? -15.885 27.109 -29.481 1.00 74.69 623 GLU A N 1
ATOM 4932 C CA . GLU A 1 623 ? -16.049 28.365 -30.211 1.00 74.69 623 GLU A CA 1
ATOM 4933 C C . GLU A 1 623 ? -14.691 29.068 -30.423 1.00 74.69 623 GLU A C 1
ATOM 4935 O O . GLU A 1 623 ? -13.876 29.215 -29.511 1.00 74.69 623 GLU A O 1
ATOM 4940 N N . TYR A 1 624 ? -14.433 29.527 -31.655 1.00 76.19 624 TYR A N 1
ATOM 4941 C CA . TYR A 1 624 ? -13.298 30.407 -31.954 1.00 76.19 624 TYR A CA 1
ATOM 4942 C C . TYR A 1 624 ? -13.715 31.640 -32.765 1.00 76.19 624 TYR A C 1
ATOM 4944 O O . TYR A 1 624 ? -14.487 31.529 -33.721 1.00 76.19 624 TYR A O 1
ATOM 4952 N N . GLU A 1 625 ? -13.158 32.807 -32.410 1.00 64.19 625 GLU A N 1
ATOM 4953 C CA . GLU A 1 625 ? -13.538 34.107 -32.999 1.00 64.19 625 GLU A CA 1
ATOM 4954 C C . GLU A 1 625 ? -12.519 34.669 -34.012 1.00 64.19 625 GLU A C 1
ATOM 4956 O O . GLU A 1 625 ? -12.900 35.272 -35.007 1.00 64.19 625 GLU A O 1
ATOM 4961 N N . THR A 1 626 ? -11.207 34.477 -33.819 1.00 59.56 626 THR A N 1
ATOM 4962 C CA . THR A 1 626 ? -10.191 35.361 -34.449 1.00 59.56 626 THR A CA 1
ATOM 4963 C C . THR A 1 626 ? -9.253 34.700 -35.467 1.00 59.56 626 THR A C 1
ATOM 4965 O O . THR A 1 626 ? -8.110 35.123 -35.656 1.00 59.56 626 THR A O 1
ATOM 4968 N N . GLY A 1 627 ? -9.682 33.629 -36.144 1.00 61.25 627 GLY A N 1
ATOM 4969 C CA . GLY A 1 627 ? -8.900 32.942 -37.194 1.00 61.25 627 GLY A CA 1
ATOM 4970 C C . GLY A 1 627 ? -7.614 32.227 -36.723 1.00 61.25 627 GLY A C 1
ATOM 4971 O O . GLY A 1 627 ? -7.107 31.341 -37.422 1.00 61.25 627 GLY A O 1
ATOM 4972 N N . LYS A 1 628 ? -7.112 32.542 -35.521 1.00 62.16 628 LYS A N 1
ATOM 4973 C CA . LYS A 1 628 ? -6.005 31.881 -34.821 1.00 62.16 628 LYS A CA 1
ATOM 4974 C C . LYS A 1 628 ? -6.570 30.889 -33.800 1.00 62.16 628 LYS A C 1
ATOM 4976 O O . LYS A 1 628 ? -7.337 31.261 -32.927 1.00 62.16 628 LYS A O 1
ATOM 4981 N N . MET A 1 629 ? -6.162 29.621 -33.877 1.00 57.06 629 MET A N 1
ATOM 4982 C CA . MET A 1 629 ? -6.609 28.582 -32.925 1.00 57.06 629 MET A CA 1
ATOM 4983 C C . MET A 1 629 ? -5.944 28.687 -31.540 1.00 57.06 629 MET A C 1
ATOM 4985 O O . MET A 1 629 ? -6.368 28.038 -30.594 1.00 57.06 629 MET A O 1
ATOM 4989 N N . THR A 1 630 ? -4.851 29.442 -31.409 1.00 54.41 630 THR A N 1
ATOM 4990 C CA . THR A 1 630 ? -4.137 29.601 -30.136 1.00 54.41 630 THR A CA 1
ATOM 4991 C C . THR A 1 630 ? -4.821 30.680 -29.300 1.00 54.41 630 THR A C 1
ATOM 4993 O O . THR A 1 630 ? -4.657 31.856 -29.616 1.00 54.41 630 THR A O 1
ATOM 4996 N N . GLY A 1 631 ? -5.557 30.274 -28.262 1.00 57.72 631 GLY A N 1
ATOM 4997 C CA . GLY A 1 631 ? -6.274 31.176 -27.347 1.00 57.72 631 GLY A CA 1
ATOM 4998 C C . GLY A 1 631 ? -7.800 31.025 -27.335 1.00 57.72 631 GLY A C 1
ATOM 4999 O O . GLY A 1 631 ? -8.449 31.858 -26.725 1.00 57.72 631 GLY A O 1
ATOM 5000 N N . ASN A 1 632 ? -8.348 30.000 -27.996 1.00 67.50 632 ASN A N 1
ATOM 5001 C CA . ASN A 1 632 ? -9.788 29.711 -28.064 1.00 67.50 632 ASN A CA 1
ATOM 5002 C C . ASN A 1 632 ? -10.086 28.288 -27.556 1.00 67.50 632 ASN A C 1
ATOM 5004 O O . ASN A 1 632 ? -9.140 27.538 -27.292 1.00 67.50 632 ASN A O 1
ATOM 5008 N N . ASP A 1 633 ? -11.361 27.904 -27.486 1.00 77.88 633 ASP A N 1
ATOM 5009 C CA . ASP A 1 633 ? -11.777 26.555 -27.097 1.00 77.88 633 ASP A CA 1
ATOM 5010 C C . ASP A 1 633 ? -11.437 25.559 -28.216 1.00 77.88 633 ASP A C 1
ATOM 5012 O O . ASP A 1 633 ? -11.813 25.720 -29.381 1.00 77.88 633 ASP A O 1
ATOM 5016 N N . PHE A 1 634 ? -10.659 24.526 -27.892 1.00 84.12 634 PHE A N 1
ATOM 5017 C CA . PHE A 1 634 ? -10.274 23.488 -28.847 1.00 84.12 634 PHE A CA 1
ATOM 5018 C C . PHE A 1 634 ? -10.096 22.135 -28.166 1.00 84.12 634 PHE A C 1
ATOM 5020 O O . PHE A 1 634 ? -9.630 22.044 -27.030 1.00 84.12 634 PHE A O 1
ATOM 5027 N N . VAL A 1 635 ? -10.335 21.064 -28.920 1.00 85.81 635 VAL A N 1
ATOM 5028 C CA . VAL A 1 635 ? -9.813 19.737 -28.579 1.00 85.81 635 VAL A CA 1
ATOM 5029 C C . VAL A 1 635 ? -8.452 19.579 -29.231 1.00 85.81 635 VAL A C 1
ATOM 5031 O O . VAL A 1 635 ? -8.287 19.849 -30.424 1.00 85.81 635 VAL A O 1
ATOM 5034 N N . ARG A 1 636 ? -7.456 19.124 -28.466 1.00 86.94 636 ARG A N 1
ATOM 5035 C CA . ARG A 1 636 ? -6.160 18.725 -29.020 1.00 86.94 636 ARG A CA 1
ATOM 5036 C C . ARG A 1 636 ? -5.792 17.318 -28.593 1.00 86.94 636 ARG A C 1
ATOM 5038 O O . ARG A 1 636 ? -5.588 17.052 -27.415 1.00 86.94 636 ARG A O 1
ATOM 5045 N N . ILE A 1 637 ? -5.554 16.479 -29.588 1.00 87.44 637 ILE A N 1
ATOM 5046 C CA . ILE A 1 637 ? -5.029 15.130 -29.428 1.00 87.44 637 ILE A CA 1
ATOM 5047 C C . ILE A 1 637 ? -3.569 15.148 -29.865 1.00 87.44 637 ILE A C 1
ATOM 5049 O O . ILE A 1 637 ? -3.221 15.688 -30.918 1.00 87.44 637 ILE A O 1
ATOM 5053 N N . SER A 1 638 ? -2.694 14.598 -29.030 1.00 84.75 638 SER A N 1
ATOM 5054 C CA . SER A 1 638 ? -1.284 14.404 -29.366 1.00 84.75 638 SER A CA 1
ATOM 5055 C C . SER A 1 638 ? -1.004 12.912 -29.371 1.00 84.75 638 SER A C 1
ATOM 5057 O O . SER A 1 638 ? -1.065 12.278 -28.324 1.00 84.75 638 SER A O 1
ATOM 5059 N N . LEU A 1 639 ? -0.706 12.368 -30.543 1.00 84.31 639 LEU A N 1
ATOM 5060 C CA . LEU A 1 639 ? -0.450 10.952 -30.751 1.00 84.31 639 LEU A CA 1
ATOM 5061 C C . LEU A 1 639 ? 1.039 10.733 -30.975 1.00 84.31 639 LEU A C 1
ATOM 5063 O O . LEU A 1 639 ? 1.693 11.503 -31.687 1.00 84.31 639 LEU A O 1
ATOM 5067 N N . ARG A 1 640 ? 1.564 9.671 -30.372 1.00 80.44 640 ARG A N 1
ATOM 5068 C CA . ARG A 1 640 ? 2.917 9.189 -30.623 1.00 80.44 640 ARG A CA 1
ATOM 5069 C C . ARG A 1 640 ? 2.843 7.747 -31.103 1.00 80.44 640 ARG A C 1
ATOM 5071 O O . ARG A 1 640 ? 2.607 6.850 -30.305 1.00 80.44 640 ARG A O 1
ATOM 5078 N N . THR A 1 641 ? 3.090 7.558 -32.387 1.00 80.31 641 THR A N 1
ATOM 5079 C CA . THR A 1 641 ? 3.306 6.263 -33.035 1.00 80.31 641 THR A CA 1
ATOM 5080 C C . THR A 1 641 ? 4.790 6.172 -33.429 1.00 80.31 641 THR A C 1
ATOM 5082 O O . THR A 1 641 ? 5.668 6.686 -32.726 1.00 80.31 641 THR A O 1
ATOM 5085 N N . ASP A 1 642 ? 5.086 5.594 -34.589 1.00 74.62 642 ASP A N 1
ATOM 5086 C CA . ASP A 1 642 ? 6.291 5.869 -35.376 1.00 74.62 642 ASP A CA 1
ATOM 5087 C C . ASP A 1 642 ? 6.444 7.361 -35.772 1.00 74.62 642 ASP A C 1
ATOM 5089 O O . ASP A 1 642 ? 7.526 7.804 -36.167 1.00 74.62 642 ASP A O 1
ATOM 5093 N N . GLN A 1 643 ? 5.385 8.165 -35.629 1.00 78.56 643 GLN A N 1
ATOM 5094 C CA . GLN A 1 643 ? 5.355 9.606 -35.875 1.00 78.56 643 GLN A CA 1
ATOM 5095 C C . GLN A 1 643 ? 4.715 10.353 -34.697 1.00 78.56 643 GLN A C 1
ATOM 5097 O O . GLN A 1 643 ? 4.003 9.787 -33.871 1.00 78.56 643 GLN A O 1
ATOM 5102 N N . PHE A 1 644 ? 4.960 11.659 -34.608 1.00 78.00 644 PHE A N 1
ATOM 5103 C CA . PHE A 1 644 ? 4.209 12.537 -33.712 1.00 78.00 644 PHE A CA 1
ATOM 5104 C C . PHE A 1 644 ? 3.125 13.264 -34.497 1.00 78.00 644 PHE A C 1
ATOM 5106 O O . PHE A 1 644 ? 3.445 14.116 -35.327 1.00 78.00 644 PHE A O 1
ATOM 5113 N N . ALA A 1 645 ? 1.858 12.993 -34.200 1.00 81.12 645 ALA A N 1
ATOM 5114 C CA . ALA A 1 645 ? 0.734 13.728 -34.766 1.00 81.12 645 ALA A CA 1
ATOM 5115 C C . ALA A 1 645 ? 0.096 14.637 -33.710 1.00 81.12 645 ALA A C 1
ATOM 5117 O O . ALA A 1 645 ? -0.149 14.231 -32.577 1.00 81.12 645 ALA A O 1
ATOM 5118 N N . TYR A 1 646 ? -0.181 15.880 -34.089 1.00 82.88 646 TYR A N 1
ATOM 5119 C CA . TYR A 1 646 ? -0.998 16.812 -33.322 1.00 82.88 646 TYR A CA 1
ATOM 5120 C C . TYR A 1 646 ? -2.266 17.084 -34.119 1.00 82.88 646 TYR A C 1
ATOM 5122 O O . TYR A 1 646 ? -2.191 17.682 -35.192 1.00 82.88 646 TYR A O 1
ATOM 5130 N N . ILE A 1 647 ? -3.410 16.665 -33.597 1.00 84.25 647 ILE A N 1
ATOM 5131 C CA . ILE A 1 647 ? -4.726 16.909 -34.185 1.00 84.25 647 ILE A CA 1
ATOM 5132 C C . ILE A 1 647 ? -5.395 17.962 -33.310 1.00 84.25 647 ILE A C 1
ATOM 5134 O O . ILE A 1 647 ? -5.506 17.777 -32.102 1.00 84.25 647 ILE A O 1
ATOM 5138 N N . THR A 1 648 ? -5.767 19.104 -33.879 1.00 83.69 648 THR A N 1
ATOM 5139 C CA . THR A 1 648 ? -6.505 20.166 -33.176 1.00 83.69 648 THR A CA 1
ATOM 5140 C C . THR A 1 648 ? -7.816 20.424 -33.906 1.00 83.69 648 THR A C 1
ATOM 5142 O O . THR A 1 648 ? -7.788 20.624 -35.120 1.00 83.69 648 THR A O 1
ATOM 5145 N N . GLN A 1 649 ? -8.932 20.422 -33.181 1.00 84.00 649 GLN A N 1
ATOM 5146 C CA . GLN A 1 649 ? -10.265 20.710 -33.712 1.00 84.00 649 GLN A CA 1
ATOM 5147 C C . GLN A 1 649 ? -10.925 21.859 -32.949 1.00 84.00 649 GLN A C 1
ATOM 5149 O O . GLN A 1 649 ? -10.809 21.940 -31.726 1.00 84.00 649 GLN A O 1
ATOM 5154 N N . CYS A 1 650 ? -11.615 22.730 -33.683 1.00 81.38 650 CYS A N 1
ATOM 5155 C CA . CYS A 1 650 ? -12.441 23.817 -33.155 1.00 81.38 650 CYS A CA 1
ATOM 5156 C C . CYS A 1 650 ? -13.618 24.114 -34.107 1.00 81.38 650 CYS A C 1
ATOM 5158 O O . CYS A 1 650 ? -13.569 23.753 -35.287 1.00 81.38 650 CYS A O 1
ATOM 5160 N N . ILE A 1 651 ? -14.665 24.778 -33.616 1.00 79.06 651 ILE A N 1
ATOM 5161 C CA . ILE A 1 651 ? -15.872 25.160 -34.362 1.00 79.06 651 ILE A CA 1
ATOM 5162 C C . ILE A 1 651 ? -15.879 26.677 -34.566 1.00 79.06 651 ILE A C 1
ATOM 5164 O O . ILE A 1 651 ? -15.766 27.463 -33.626 1.00 79.06 651 ILE A O 1
ATOM 5168 N N . HIS A 1 652 ? -16.017 27.118 -35.814 1.00 75.50 652 HIS A N 1
ATOM 5169 C CA . HIS A 1 652 ? -16.117 28.544 -36.105 1.00 75.50 652 HIS A CA 1
ATOM 5170 C C . HIS A 1 652 ? -17.463 29.075 -35.614 1.00 75.50 652 HIS A C 1
ATOM 5172 O O . HIS A 1 652 ? -18.498 28.674 -36.146 1.00 75.50 652 HIS A O 1
ATOM 5178 N N . ARG A 1 653 ? -17.450 30.034 -34.681 1.00 74.75 653 ARG A N 1
ATOM 5179 C CA . ARG A 1 653 ? -18.659 30.556 -34.019 1.00 74.75 653 ARG A CA 1
ATOM 5180 C C . ARG A 1 653 ? -19.748 30.992 -35.006 1.00 74.75 653 ARG A C 1
ATOM 5182 O O . ARG A 1 653 ? -20.879 30.534 -34.923 1.00 74.75 653 ARG A O 1
ATOM 5189 N N . GLU A 1 654 ? -19.378 31.820 -35.984 1.00 75.69 654 GLU A N 1
ATOM 5190 C CA . GLU A 1 654 ? -20.329 32.393 -36.954 1.00 75.69 654 GLU A CA 1
ATOM 5191 C C . GLU A 1 654 ? -20.813 31.417 -38.035 1.00 75.69 654 GLU A C 1
ATOM 5193 O O . GLU A 1 654 ? -21.933 31.538 -38.517 1.00 75.69 654 GLU A O 1
ATOM 5198 N N . THR A 1 655 ? -19.971 30.469 -38.459 1.00 79.88 655 THR A N 1
ATOM 5199 C CA . THR A 1 655 ? -20.279 29.625 -39.630 1.00 79.88 655 THR A CA 1
ATOM 5200 C C . THR A 1 655 ? -20.682 28.205 -39.258 1.00 79.88 655 THR A C 1
ATOM 5202 O O . THR A 1 655 ? -21.082 27.445 -40.138 1.00 79.88 655 THR A O 1
ATOM 5205 N N . GLY A 1 656 ? -20.509 27.808 -37.993 1.00 78.25 656 GLY A N 1
ATOM 5206 C CA . GLY A 1 656 ? -20.687 26.433 -37.525 1.00 78.25 656 GLY A CA 1
ATOM 5207 C C . GLY A 1 656 ? -19.711 25.427 -38.150 1.00 78.25 656 GLY A C 1
ATOM 5208 O O . GLY A 1 656 ? -19.799 24.235 -37.871 1.00 78.25 656 GLY A O 1
ATOM 5209 N N . LYS A 1 657 ? -18.777 25.871 -39.005 1.00 79.31 657 LYS A N 1
ATOM 5210 C CA . LYS A 1 657 ? -17.843 24.982 -39.701 1.00 79.31 657 LYS A CA 1
ATOM 5211 C C . LYS A 1 657 ? -16.776 24.471 -38.743 1.00 79.31 657 LYS A C 1
ATOM 5213 O O . LYS A 1 657 ? -16.125 25.250 -38.044 1.00 79.31 657 LYS A O 1
ATOM 5218 N N . ILE A 1 658 ? -16.548 23.163 -38.782 1.00 78.31 658 ILE A N 1
ATOM 5219 C CA . ILE A 1 658 ? -15.461 22.508 -38.057 1.00 78.31 658 ILE A CA 1
ATOM 5220 C C . ILE A 1 658 ? -14.150 22.779 -38.791 1.00 78.31 658 ILE A C 1
ATOM 5222 O O . ILE A 1 658 ? -14.034 22.574 -40.002 1.00 78.31 658 ILE A O 1
ATOM 5226 N N . LYS A 1 659 ? -13.141 23.228 -38.049 1.00 80.94 659 LYS A N 1
ATOM 5227 C CA . LYS A 1 659 ? -11.774 23.386 -38.536 1.00 80.94 659 LYS A CA 1
ATOM 5228 C C . LYS A 1 659 ? -10.883 22.355 -37.862 1.00 80.94 659 LYS A C 1
ATOM 5230 O O . LYS A 1 659 ? -10.627 22.436 -36.664 1.00 80.94 659 LYS A O 1
ATOM 5235 N N . THR A 1 660 ? -10.349 21.438 -38.663 1.00 80.44 660 THR A N 1
ATOM 5236 C CA . THR A 1 660 ? -9.372 20.440 -38.217 1.00 80.44 660 THR A CA 1
ATOM 5237 C C . THR A 1 660 ? -7.987 20.808 -38.729 1.00 80.44 660 THR A C 1
ATOM 5239 O O . THR A 1 660 ? -7.780 21.022 -39.922 1.00 80.44 660 THR A O 1
ATOM 5242 N N . ASN A 1 661 ? -7.013 20.882 -37.827 1.00 82.56 661 ASN A N 1
ATOM 5243 C CA . ASN A 1 661 ? -5.605 21.041 -38.165 1.00 82.56 661 ASN A CA 1
ATOM 5244 C C . ASN A 1 661 ? -4.831 19.805 -37.716 1.00 82.56 661 ASN A C 1
ATOM 5246 O O . ASN A 1 661 ? -4.764 19.509 -36.521 1.00 82.56 661 ASN A O 1
ATOM 5250 N N . VAL A 1 662 ? -4.229 19.112 -38.680 1.00 80.81 662 VAL A N 1
ATOM 5251 C CA . VAL A 1 662 ? -3.371 17.955 -38.435 1.00 80.81 662 VAL A CA 1
ATOM 5252 C C . VAL A 1 662 ? -1.931 18.339 -38.741 1.00 80.81 662 VAL A C 1
ATOM 5254 O O . VAL A 1 662 ? -1.581 18.688 -39.869 1.00 80.81 662 VAL A O 1
ATOM 5257 N N . LYS A 1 663 ? -1.067 18.250 -37.730 1.00 83.75 663 LYS A N 1
ATOM 5258 C CA . LYS A 1 663 ? 0.374 18.448 -37.870 1.00 83.75 663 LYS A CA 1
ATOM 5259 C C . LYS A 1 663 ? 1.103 17.162 -37.526 1.00 83.75 663 LYS A C 1
ATOM 5261 O O . LYS A 1 663 ? 1.227 16.826 -36.352 1.00 83.75 663 LYS A O 1
ATOM 5266 N N . VAL A 1 664 ? 1.652 16.501 -38.538 1.00 78.94 664 VAL A N 1
ATOM 5267 C CA . VAL A 1 664 ? 2.448 15.282 -38.365 1.00 78.94 664 VAL A CA 1
ATOM 5268 C C . VAL A 1 664 ? 3.937 15.601 -38.482 1.00 78.94 664 VAL A C 1
ATOM 5270 O O . VAL A 1 664 ? 4.356 16.360 -39.360 1.00 78.94 664 VAL A O 1
ATOM 5273 N N . ARG A 1 665 ? 4.744 15.064 -37.566 1.00 78.19 665 ARG A N 1
ATOM 5274 C CA . ARG A 1 665 ? 6.204 15.179 -37.551 1.00 78.19 665 ARG A CA 1
ATOM 5275 C C . ARG A 1 665 ? 6.830 13.781 -37.515 1.00 78.19 665 ARG A C 1
ATOM 5277 O O . ARG A 1 665 ? 6.481 13.009 -36.622 1.00 78.19 665 ARG A O 1
ATOM 5284 N N . PRO A 1 666 ? 7.787 13.467 -38.401 1.00 74.94 666 PRO A N 1
ATOM 5285 C CA . PRO A 1 666 ? 8.499 12.196 -38.345 1.00 74.94 666 PRO A CA 1
ATOM 5286 C C . PRO A 1 666 ? 9.336 12.087 -37.062 1.00 74.94 666 PRO A C 1
ATOM 5288 O O . PRO A 1 666 ? 9.933 13.071 -36.608 1.00 74.94 666 PRO A O 1
ATOM 5291 N N . PHE A 1 667 ? 9.410 10.885 -36.487 1.00 60.78 667 PHE A N 1
ATOM 5292 C CA . PHE A 1 667 ? 10.280 10.589 -35.351 1.00 60.78 667 PHE A CA 1
ATOM 5293 C C . PHE A 1 667 ? 11.725 10.381 -35.837 1.00 60.78 667 PHE A C 1
ATOM 5295 O O . PHE A 1 667 ? 12.186 9.261 -36.033 1.00 60.78 667 PHE A O 1
ATOM 5302 N N . VAL A 1 668 ? 12.474 11.463 -36.070 1.00 56.69 668 VAL A N 1
ATOM 5303 C CA . VAL A 1 668 ? 13.891 11.345 -36.459 1.00 56.69 668 VAL A CA 1
ATOM 5304 C C . VAL A 1 668 ? 14.746 11.143 -35.206 1.00 56.69 668 VAL A C 1
ATOM 5306 O O . VAL A 1 668 ? 15.089 12.095 -34.501 1.00 56.69 668 VAL A O 1
ATOM 5309 N N . LYS A 1 669 ? 15.105 9.888 -34.921 1.00 47.44 669 LYS A N 1
ATOM 5310 C CA . LYS A 1 669 ? 16.037 9.528 -33.846 1.00 47.44 669 LYS A CA 1
ATOM 5311 C C . LYS A 1 669 ? 17.449 9.995 -34.249 1.00 47.44 669 LYS A C 1
ATOM 5313 O O . LYS A 1 669 ? 18.101 9.371 -35.075 1.00 47.44 669 LYS A O 1
ATOM 5318 N N . GLY A 1 670 ? 17.920 11.113 -33.690 1.00 51.97 670 GLY A N 1
ATOM 5319 C CA . GLY A 1 670 ? 19.363 11.390 -33.604 1.00 51.97 670 GLY A CA 1
ATOM 5320 C C . GLY A 1 670 ? 19.985 12.537 -34.413 1.00 51.97 670 GLY A C 1
ATOM 5321 O O . GLY A 1 670 ? 21.188 12.728 -34.274 1.00 51.97 670 GLY A O 1
ATOM 5322 N N . LYS A 1 671 ? 19.262 13.364 -35.184 1.00 42.91 671 LYS A N 1
ATOM 5323 C CA . LYS A 1 671 ? 19.846 14.617 -35.721 1.00 42.91 671 LYS A CA 1
ATOM 5324 C C . LYS A 1 671 ? 18.848 15.773 -35.719 1.00 42.91 671 LYS A C 1
ATOM 5326 O O . LYS A 1 671 ? 17.801 15.705 -36.355 1.00 42.91 671 LYS A O 1
ATOM 5331 N N . ARG A 1 672 ? 19.209 16.877 -35.052 1.00 47.12 672 ARG A N 1
ATOM 5332 C CA . ARG A 1 672 ? 18.637 18.198 -35.352 1.00 47.12 672 ARG A CA 1
ATOM 5333 C C . ARG A 1 672 ? 19.076 18.544 -36.770 1.00 47.12 672 ARG A C 1
ATOM 5335 O O . ARG A 1 672 ? 20.258 18.780 -36.967 1.00 47.12 672 ARG A O 1
ATOM 5342 N N . ASN A 1 673 ? 18.158 18.583 -37.731 1.00 40.81 673 ASN A N 1
ATOM 5343 C CA . ASN A 1 673 ? 18.361 19.400 -38.920 1.00 40.81 673 ASN A CA 1
ATOM 5344 C C . ASN A 1 673 ? 17.050 19.953 -39.474 1.00 40.81 673 ASN A C 1
ATOM 5346 O O . ASN A 1 673 ? 16.030 19.273 -39.566 1.00 40.81 673 ASN A O 1
ATOM 5350 N N . ALA A 1 674 ? 17.133 21.235 -39.815 1.00 41.16 674 ALA A N 1
ATOM 5351 C CA . ALA A 1 674 ? 16.099 22.089 -40.362 1.00 41.16 674 ALA A CA 1
ATOM 5352 C C . ALA A 1 674 ? 15.927 21.840 -41.870 1.00 41.16 674 ALA A C 1
ATOM 5354 O O . ALA A 1 674 ? 16.346 22.645 -42.694 1.00 41.16 674 ALA A O 1
ATOM 5355 N N . GLY A 1 675 ? 15.312 20.715 -42.235 1.00 38.28 675 GLY A N 1
ATOM 5356 C CA . GLY A 1 675 ? 14.857 20.452 -43.601 1.00 38.28 675 GLY A CA 1
ATOM 5357 C C . GLY A 1 675 ? 13.335 20.362 -43.642 1.00 38.28 675 GLY A C 1
ATOM 5358 O O . GLY A 1 675 ? 12.754 19.547 -42.929 1.00 38.28 675 GLY A O 1
ATOM 5359 N N . LYS A 1 676 ? 12.679 21.200 -44.457 1.00 42.78 676 LYS A N 1
ATOM 5360 C CA . LYS A 1 676 ? 11.239 21.093 -44.750 1.00 42.78 676 LYS A CA 1
ATOM 5361 C C . LYS A 1 676 ? 10.974 19.761 -45.466 1.00 42.78 676 LYS A C 1
ATOM 5363 O O . LYS A 1 676 ? 11.102 19.680 -46.682 1.00 42.78 676 LYS A O 1
ATOM 5368 N N . LEU A 1 677 ? 10.600 18.730 -44.716 1.00 34.97 677 LEU A N 1
ATOM 5369 C CA . LEU A 1 677 ? 10.024 17.506 -45.271 1.00 34.97 677 LEU A CA 1
ATOM 5370 C C . LEU A 1 677 ? 8.547 17.758 -45.598 1.00 34.97 677 LEU A C 1
ATOM 5372 O O . LEU A 1 677 ? 7.791 18.222 -44.744 1.00 34.97 677 LEU A O 1
ATOM 5376 N N . ARG A 1 678 ? 8.149 17.487 -46.847 1.00 35.34 678 ARG A N 1
ATOM 5377 C CA . ARG A 1 678 ? 6.741 17.440 -47.259 1.00 35.34 678 ARG A CA 1
ATOM 5378 C C . ARG A 1 678 ? 6.106 16.197 -46.638 1.00 35.34 678 ARG A C 1
ATOM 5380 O O . ARG A 1 678 ? 6.451 15.082 -47.009 1.00 35.34 678 ARG A O 1
ATOM 5387 N N . THR A 1 679 ? 5.188 16.408 -45.705 1.00 35.91 679 THR A N 1
ATOM 5388 C CA . THR A 1 679 ? 4.308 15.367 -45.174 1.00 35.91 679 THR A CA 1
ATOM 5389 C C . THR A 1 679 ? 3.200 15.097 -46.193 1.00 35.91 679 THR A C 1
ATOM 5391 O O . THR A 1 679 ? 2.476 16.024 -46.555 1.00 35.91 679 THR A O 1
ATOM 5394 N N . VAL A 1 680 ? 3.062 13.852 -46.650 1.00 32.19 680 VAL A N 1
ATOM 5395 C CA . VAL A 1 680 ? 1.846 13.382 -47.328 1.00 32.19 680 VAL A CA 1
ATOM 5396 C C . VAL A 1 680 ? 0.842 13.045 -46.227 1.00 32.19 680 VAL A C 1
ATOM 5398 O O . VAL A 1 680 ? 1.126 12.209 -45.374 1.00 32.19 680 VAL A O 1
ATOM 5401 N N . ILE A 1 681 ? -0.277 13.765 -46.186 1.00 34.94 681 ILE A N 1
ATOM 5402 C CA . ILE A 1 681 ? -1.393 13.479 -45.277 1.00 34.94 681 ILE A CA 1
ATOM 5403 C C . ILE A 1 681 ? -2.278 12.459 -46.008 1.00 34.94 681 ILE A C 1
ATOM 5405 O O . ILE A 1 681 ? -2.659 12.754 -47.141 1.00 34.94 681 ILE A O 1
ATOM 5409 N N . PRO A 1 682 ? -2.596 11.287 -45.429 1.00 32.19 682 PRO A N 1
ATOM 5410 C CA . PRO A 1 682 ? -3.601 10.401 -46.006 1.00 32.19 682 PRO A CA 1
ATOM 5411 C C . PRO A 1 682 ? -4.936 11.151 -46.107 1.00 32.19 682 PRO A C 1
ATOM 5413 O O . PRO A 1 682 ? -5.363 11.784 -45.138 1.00 32.19 682 PRO A O 1
ATOM 5416 N N . GLU A 1 683 ? -5.588 11.114 -47.268 1.00 30.92 683 GLU A N 1
ATOM 5417 C CA . GLU A 1 683 ? -6.980 11.551 -47.398 1.00 30.92 683 GLU A CA 1
ATOM 5418 C C . GLU A 1 683 ? -7.832 10.662 -46.477 1.00 30.92 683 GLU A C 1
ATOM 5420 O O . GLU A 1 683 ? -7.931 9.464 -46.721 1.00 30.92 683 GLU A O 1
ATOM 5425 N N . GLY A 1 684 ? -8.375 11.199 -45.374 1.00 34.09 684 GLY A N 1
ATOM 5426 C CA . GLY A 1 684 ? -9.205 10.380 -44.476 1.00 34.09 684 GLY A CA 1
ATOM 5427 C C . GLY A 1 684 ? -9.415 10.828 -43.026 1.00 34.09 684 GLY A C 1
ATOM 5428 O O . GLY A 1 684 ? -10.209 10.205 -42.332 1.00 34.09 684 GLY A O 1
ATOM 5429 N N . ILE A 1 685 ? -8.768 11.887 -42.520 1.00 37.53 685 ILE A N 1
ATOM 5430 C CA . ILE A 1 685 ? -9.035 12.340 -41.137 1.00 37.53 685 ILE A CA 1
ATOM 5431 C C . ILE A 1 685 ? -10.290 13.223 -41.117 1.00 37.53 685 ILE A C 1
ATOM 5433 O O . ILE A 1 685 ? -10.211 14.438 -41.312 1.00 37.53 685 ILE A O 1
ATOM 5437 N N . TYR A 1 686 ? -11.443 12.608 -40.862 1.00 41.94 686 TYR A N 1
ATOM 5438 C CA . TYR A 1 686 ? -12.719 13.293 -40.653 1.00 41.94 686 TYR A CA 1
ATOM 5439 C C . TYR A 1 686 ? -13.013 13.420 -39.153 1.00 41.94 686 TYR A C 1
ATOM 5441 O O . TYR A 1 686 ? -12.800 12.489 -38.384 1.00 41.94 686 TYR A O 1
ATOM 5449 N N . GLY A 1 687 ? -13.488 14.587 -38.723 1.00 42.09 687 GLY A N 1
ATOM 5450 C CA . GLY A 1 687 ? -14.009 14.809 -37.376 1.00 42.09 687 GLY A CA 1
ATOM 5451 C C . GLY A 1 687 ? -15.372 15.474 -37.481 1.00 42.09 687 GLY A C 1
ATOM 5452 O O . GLY A 1 687 ? -15.519 16.424 -38.249 1.00 42.09 687 GLY A O 1
ATOM 5453 N N . VAL A 1 688 ? -16.357 14.972 -36.739 1.00 39.66 688 VAL A N 1
ATOM 5454 C CA . VAL A 1 688 ? -17.678 15.595 -36.600 1.00 39.66 688 VAL A CA 1
ATOM 5455 C C . VAL A 1 688 ? -17.824 16.043 -35.153 1.00 39.66 688 VAL A C 1
ATOM 5457 O O . VAL A 1 688 ? -17.642 15.256 -34.232 1.00 39.66 688 VAL A O 1
ATOM 5460 N N . ALA A 1 689 ? -18.131 17.321 -34.968 1.00 40.22 689 ALA A N 1
ATOM 5461 C CA . ALA A 1 689 ? -18.463 17.928 -33.693 1.00 40.22 689 ALA A CA 1
ATOM 5462 C C . ALA A 1 689 ? -19.895 18.458 -33.817 1.00 40.22 689 ALA A C 1
ATOM 5464 O O . ALA A 1 689 ? -20.180 19.271 -34.700 1.00 40.22 689 ALA A O 1
ATOM 5465 N N . LYS A 1 690 ? -20.804 17.957 -32.979 1.00 42.06 690 LYS A N 1
ATOM 5466 C CA . LYS A 1 690 ? -22.219 18.345 -32.961 1.00 42.06 690 LYS A CA 1
ATOM 5467 C C . LYS A 1 690 ? -22.452 19.239 -31.742 1.00 42.06 690 LYS A C 1
ATOM 5469 O O . LYS A 1 690 ? -22.032 18.903 -30.640 1.00 42.06 690 LYS A O 1
ATOM 5474 N N . ARG A 1 691 ? -23.075 20.403 -31.940 1.00 39.41 691 ARG A N 1
ATOM 5475 C CA . ARG A 1 691 ? -23.475 21.305 -30.849 1.00 39.41 691 ARG A CA 1
ATOM 5476 C C . ARG A 1 691 ? -24.768 20.758 -30.245 1.00 39.41 691 ARG A C 1
ATOM 5478 O O . ARG A 1 691 ? -25.780 20.755 -30.940 1.00 39.41 691 ARG A O 1
ATOM 5485 N N . PHE A 1 692 ? -24.745 20.309 -28.991 1.00 38.56 692 PHE A N 1
ATOM 5486 C CA . PHE A 1 692 ? -25.978 20.073 -28.236 1.00 38.56 692 PHE A CA 1
ATOM 5487 C C . PHE A 1 692 ? -26.537 21.444 -27.859 1.00 38.56 692 PHE A C 1
ATOM 5489 O O . PHE A 1 692 ? -25.936 22.189 -27.085 1.00 38.56 692 PHE A O 1
ATOM 5496 N N . ALA A 1 693 ? -27.598 21.847 -28.549 1.00 34.88 693 ALA A N 1
ATOM 5497 C CA . ALA A 1 693 ? -28.231 23.145 -28.390 1.00 34.88 693 ALA A CA 1
ATOM 5498 C C . ALA A 1 693 ? -29.535 22.973 -27.615 1.00 34.88 693 ALA A C 1
ATOM 5500 O O . ALA A 1 693 ? -30.611 23.247 -28.131 1.00 34.88 693 ALA A O 1
ATOM 5501 N N . ASP A 1 694 ? -29.424 22.522 -26.374 1.00 34.34 694 ASP A N 1
ATOM 5502 C CA . ASP A 1 694 ? -30.530 22.460 -25.433 1.00 34.34 694 ASP A CA 1
ATOM 5503 C C . ASP A 1 694 ? -29.978 22.274 -24.021 1.00 34.34 694 ASP A C 1
ATOM 5505 O O . ASP A 1 694 ? -29.518 21.211 -23.619 1.00 34.34 694 ASP A O 1
ATOM 5509 N N . GLY A 1 695 ? -29.998 23.370 -23.261 1.00 35.12 695 GLY A N 1
ATOM 5510 C CA . GLY A 1 695 ? -29.599 23.425 -21.859 1.00 35.12 695 GLY A CA 1
ATOM 5511 C C . GLY A 1 695 ? -30.566 22.694 -20.928 1.00 35.12 695 GLY A C 1
ATOM 5512 O O . GLY A 1 695 ? -31.125 23.315 -20.026 1.00 35.12 695 GLY A O 1
ATOM 5513 N N . THR A 1 696 ? -30.743 21.388 -21.110 1.00 26.77 696 THR A N 1
ATOM 5514 C CA . THR A 1 696 ? -31.427 20.508 -20.158 1.00 26.77 696 THR A CA 1
ATOM 5515 C C . THR A 1 696 ? -30.730 19.148 -20.087 1.00 26.77 696 THR A C 1
ATOM 5517 O O . THR A 1 696 ? -30.993 18.285 -20.917 1.00 26.77 696 THR A O 1
ATOM 5520 N N . GLY A 1 697 ? -29.906 18.972 -19.043 1.00 31.88 697 GLY A N 1
ATOM 5521 C CA . GLY A 1 697 ? -29.389 17.679 -18.559 1.00 31.88 697 GLY A CA 1
ATOM 5522 C C . GLY A 1 697 ? -27.955 17.362 -18.943 1.00 31.88 697 GLY A C 1
ATOM 5523 O O . GLY A 1 697 ? -27.803 16.649 -19.948 1.00 31.88 697 GLY A O 1
#

Sequence (697 aa):
MDRDSTSRTWRIGFALFFGMAIMFAFLNSRIEYVLDATGMSGRDLVEEHAAEVKDATQGGEVKLEMPTRPYLWNGGMVSLRNSGQVKVDGKVRDWKLQAGALYTPDARNSSAFASVWFHTMFDDDNFYIFARVRDTRPKNATVVLKDPAHFPYLEVNLKTDQPVAIRCWNNGHVDGVMQLYYYSPARFPRPDQEGPGKDELFEEDELRYRVDGRDLGGQMKIADHDDNAGYDVECAIPWKALCIDVAKAPKAGDVANVLFGARLSQVKRLGYLVKTLNDKEPLTPLHFLDYTPPASFPVLFNTDGKTVKAFRTYIDAKQHRLMVDVDKTTSVFKVHNTRLFIPPPTRKMAIDGGRGDWNPNASLFLAERANELGRAHLRLLTCADDEKIYFWARVFDPAPGMPEDRVSIYLKTDKAHEIRSTAKELTLDGKPIADEGAQLKANIWPLGYGYQMEFSVPWSVLTVDGKKPTASIPCMVECQFNPQWVLRGVFPYELAEPDPKDPSTWGEAVFTDVSPTTPLPIPTMTGDVVCYDVDPANPMKISFPRGKGVARSPRATENTMLDILPGKSWINGEPDGWELKTGQFICSDVGILRNSSSAWVHGMYDQENLYFLFEIKDSSPLEYETGKMTGNDFVRISLRTDQFAYITQCIHRETGKIKTNVKVRPFVKGKRNAGKLRTVIPEGIYGVAKRFADGTG

Secondary structure (DSSP, 8-state):
--TTHHHHHHHHHHHHHHHHHHHHHHHHHHHHHHHHHH---TTHHHHHHHHHHHHTTS-------PPPPPEEE-S-EEEEEPSS----SS-STT--GGG-EEE-S-TTTGGGTEEEEEEEEE-SSEEEEEEEEEE-S-TT-----S-GGGS-EEEEEEESSS-EEEEEE--SSTT-EEEEEEPPGGGPPPTTS-S--TT----TTSS-EEEETTTTT-EEEEEE-TTSSEEEEEEEEEHHHH-SSGGGSPPTT-EEEEEEEEE-TT-TTS--TTTT--TTSPPEEEEEESS--SSPPPPEEESSSS-EEPEEEEEETTTTEEEEEE----S--EE---EEEEPPPSSPPP-SSSSTT--TTSEEEEE----SS---EEEEEEEE-SSEEEEEEEEE-SSTT-TT-EEEEEEESSSEEEEEEESS-EEETTEE-GGGT-EEEEEE-TTSS-EEEEEEEEHHHHSTT----SS-EEEEEEEEETTTEEEEES--TT-SS--TT-GGG-EEEEE-SS--SS------SS---------SS-PEEE-PPPPSS----TTS-----EEEEE-----SSSSTT--GGG-EEEES-HHHHTTTEEEEEEEEE-SS-EEEEEEEEESSTTEE-SS-STTS--EEEEEESSEEEEEEEEEETTT--EEEEEEEEE---S--------PPPPTT-------------